Protein AF-A0A3P9P3S3-F1 (afdb_monomer_lite)

Secondary structure (DSSP, 8-state):
-----------------PPP--EEEEEEEETTEEEEEEEE------GGGTTSGGGSSSS------------TTSHHHHHHHHHHTTS--S----S---STTSSSTTTGGGS-----------------------------------------S-PPPPTT-HHHHHHHHHHH---HHHHTPPPSS-PPPPPP----HHHHHHHHHHHHHHHHHHTPPPPP-PPPPP---EEEE-GGGTTT-SS-EEEE---TTS-TTT--EEEE-TTSEEEEPPHHHHHHHHHHHS--TT--SSPPGGGSHHHHHHHHHTT-HHHHHHHHHHHS-TTSHHHHHHHHHHHHHHHHHT-GGGTTTSTTHHHHHHHHHHTT--HHHHHHHHHTT-HHHHHHHHHHHHHH-TTSHHHHHHHHHT--THHHHHHHHHHT-TTHHHHHHHHHHHHHHHHHHHH-

Radius of gyration: 34.31 Å; chains: 1; bounding box: 77×96×110 Å

Structure (mmCIF, N/CA/C/O backbone):
data_AF-A0A3P9P3S3-F1
#
_entry.id   AF-A0A3P9P3S3-F1
#
loop_
_atom_site.group_PDB
_atom_site.id
_atom_site.type_symbol
_atom_site.label_atom_id
_atom_site.label_alt_id
_atom_site.label_comp_id
_atom_site.label_asym_id
_atom_site.label_entity_id
_atom_site.label_seq_id
_atom_site.pdbx_PDB_ins_code
_atom_site.Cartn_x
_atom_site.Cartn_y
_atom_site.Cartn_z
_atom_site.occupancy
_atom_site.B_iso_or_equiv
_atom_site.auth_seq_id
_atom_site.auth_comp_id
_atom_site.auth_asym_id
_atom_site.auth_atom_id
_atom_site.pdbx_PDB_model_num
ATOM 1 N N . MET A 1 1 ? -2.212 63.739 -2.199 1.00 34.59 1 MET A N 1
ATOM 2 C CA . MET A 1 1 ? -1.774 64.263 -3.512 1.00 34.59 1 MET A CA 1
ATOM 3 C C . MET A 1 1 ? -0.369 63.746 -3.789 1.00 34.59 1 MET A C 1
ATOM 5 O O . MET A 1 1 ? 0.461 63.879 -2.902 1.00 34.59 1 MET A O 1
ATOM 9 N N . SER A 1 2 ? -0.151 63.217 -5.006 1.00 26.69 2 SER A N 1
ATOM 10 C CA . SER A 1 2 ? 1.118 62.726 -5.598 1.00 26.69 2 SER A CA 1
ATOM 11 C C . SER A 1 2 ? 1.671 61.374 -5.088 1.00 26.69 2 SER A C 1
ATOM 13 O O . SER A 1 2 ? 1.602 61.122 -3.890 1.00 26.69 2 SER A O 1
ATOM 15 N N . PRO A 1 3 ? 2.305 60.534 -5.937 1.00 32.19 3 PRO A N 1
ATOM 16 C CA . PRO A 1 3 ? 1.858 60.085 -7.260 1.00 32.19 3 PRO A CA 1
ATOM 17 C C . PRO A 1 3 ? 1.998 58.552 -7.446 1.00 32.19 3 PRO A C 1
ATOM 19 O O . PRO A 1 3 ? 2.756 57.865 -6.764 1.00 32.19 3 PRO A O 1
ATOM 22 N N . ALA A 1 4 ? 1.266 58.023 -8.426 1.00 31.78 4 ALA A N 1
ATOM 23 C CA . ALA A 1 4 ? 1.342 56.639 -8.881 1.00 31.78 4 ALA A CA 1
ATOM 24 C C . ALA A 1 4 ? 2.719 56.300 -9.482 1.00 31.78 4 ALA A C 1
ATOM 26 O O . ALA A 1 4 ? 3.240 57.050 -10.306 1.00 31.78 4 ALA A O 1
ATOM 27 N N . SER A 1 5 ? 3.262 55.135 -9.120 1.00 26.84 5 SER A N 1
ATOM 28 C CA . SER A 1 5 ? 4.417 54.519 -9.782 1.00 26.84 5 SER A CA 1
ATOM 29 C C . SER A 1 5 ? 4.001 53.171 -10.365 1.00 26.84 5 SER A C 1
ATOM 31 O O . SER A 1 5 ? 3.644 52.243 -9.643 1.00 26.84 5 SER A O 1
ATOM 33 N N . TYR A 1 6 ? 4.014 53.109 -11.693 1.00 26.44 6 TYR A N 1
ATOM 34 C CA . TYR A 1 6 ? 3.819 51.914 -12.504 1.00 26.44 6 TYR A CA 1
ATOM 35 C C . TYR A 1 6 ? 5.017 50.968 -12.345 1.00 26.44 6 TYR A C 1
ATOM 37 O O . TYR A 1 6 ? 6.153 51.372 -12.588 1.00 26.44 6 TYR A O 1
ATOM 45 N N . ALA A 1 7 ? 4.764 49.702 -12.011 1.00 25.28 7 ALA A N 1
ATOM 46 C CA . ALA A 1 7 ? 5.743 48.624 -12.125 1.00 25.28 7 ALA A CA 1
ATOM 47 C C . ALA A 1 7 ? 5.286 47.644 -13.214 1.00 25.28 7 ALA A C 1
ATOM 49 O O . ALA A 1 7 ? 4.231 47.019 -13.119 1.00 25.28 7 ALA A O 1
ATOM 50 N N . TYR A 1 8 ? 6.088 47.553 -14.271 1.00 24.36 8 TYR A N 1
ATOM 51 C CA . TYR A 1 8 ? 5.918 46.642 -15.394 1.00 24.36 8 TYR A CA 1
ATOM 52 C C . TYR A 1 8 ? 6.203 45.198 -14.953 1.00 24.36 8 TYR A C 1
ATOM 54 O O . TYR A 1 8 ? 7.305 44.891 -14.502 1.00 24.36 8 TYR A O 1
ATOM 62 N N . ALA A 1 9 ? 5.231 44.299 -15.119 1.00 24.36 9 ALA A N 1
ATOM 63 C CA . ALA A 1 9 ? 5.432 42.861 -14.972 1.00 24.36 9 ALA A CA 1
ATOM 64 C C . ALA A 1 9 ? 5.903 42.264 -16.310 1.00 24.36 9 ALA A C 1
ATOM 66 O O . ALA A 1 9 ? 5.153 42.221 -17.285 1.00 24.36 9 ALA A O 1
ATOM 67 N N . LEU A 1 10 ? 7.155 41.805 -16.359 1.00 22.80 10 LEU A N 1
ATOM 68 C CA . LEU A 1 10 ? 7.684 40.978 -17.445 1.00 22.80 10 LEU A CA 1
ATOM 69 C C . LEU A 1 10 ? 7.146 39.541 -17.303 1.00 22.80 10 LEU A C 1
ATOM 71 O O . LEU A 1 10 ? 7.326 38.940 -16.242 1.00 22.80 10 LEU A O 1
ATOM 75 N N . PRO A 1 11 ? 6.542 38.935 -18.342 1.00 25.03 11 PRO A N 1
ATOM 76 C CA . PRO A 1 11 ? 6.239 37.514 -18.325 1.00 25.03 11 PRO A CA 1
ATOM 77 C C . PRO A 1 11 ? 7.513 36.714 -18.624 1.00 25.03 11 PRO A C 1
ATOM 79 O O . PRO A 1 11 ? 8.052 36.761 -19.731 1.00 25.03 11 PRO A O 1
ATOM 82 N N . TYR A 1 12 ? 7.981 35.945 -17.640 1.00 23.08 12 TYR A N 1
ATOM 83 C CA . TYR A 1 12 ? 8.980 34.898 -17.849 1.00 23.08 12 TYR A CA 1
ATOM 84 C C . TYR A 1 12 ? 8.394 33.809 -18.760 1.00 23.08 12 TYR A C 1
ATOM 86 O O . TYR A 1 12 ? 7.586 32.982 -18.341 1.00 23.08 12 TYR A O 1
ATOM 94 N N . TYR A 1 13 ? 8.805 33.812 -20.027 1.00 22.92 13 TYR A N 1
ATOM 95 C CA . TYR A 1 13 ? 8.542 32.738 -20.981 1.00 22.92 13 TYR A CA 1
ATOM 96 C C . TYR A 1 13 ? 9.537 31.597 -20.721 1.00 22.92 13 TYR A C 1
ATOM 98 O O . TYR A 1 13 ? 10.723 31.721 -21.021 1.00 22.92 13 TYR A O 1
ATOM 106 N N . ILE A 1 14 ? 9.068 30.480 -20.164 1.00 23.53 14 ILE A N 1
ATOM 107 C CA . ILE A 1 14 ? 9.835 29.228 -20.096 1.00 23.53 14 ILE A CA 1
ATOM 108 C C . ILE A 1 14 ? 9.628 28.498 -21.436 1.00 23.53 14 ILE A C 1
ATOM 110 O O . ILE A 1 14 ? 8.503 28.085 -21.726 1.00 23.53 14 ILE A O 1
ATOM 114 N N . PRO A 1 15 ? 10.652 28.330 -22.295 1.00 23.30 15 PRO A N 1
ATOM 115 C CA . PRO A 1 15 ? 10.483 27.612 -23.550 1.00 23.30 15 PRO A CA 1
ATOM 116 C C . PRO A 1 15 ? 10.374 26.103 -23.290 1.00 23.30 15 PRO A C 1
ATOM 118 O O . PRO A 1 15 ? 11.338 25.446 -22.904 1.00 23.30 15 PRO A O 1
ATOM 121 N N . VAL A 1 16 ? 9.191 25.543 -23.550 1.00 24.72 16 VAL A N 1
ATOM 122 C CA . VAL A 1 16 ? 8.969 24.094 -23.629 1.00 24.72 16 VAL A CA 1
ATOM 123 C C . VAL A 1 16 ? 9.674 23.563 -24.880 1.00 24.72 16 VAL A C 1
ATOM 125 O O . VAL A 1 16 ? 9.212 23.763 -26.004 1.00 24.72 16 VAL A O 1
ATOM 128 N N . VAL A 1 17 ? 10.804 22.884 -24.692 1.00 24.94 17 VAL A N 1
ATOM 129 C CA . VAL A 1 17 ? 11.484 22.121 -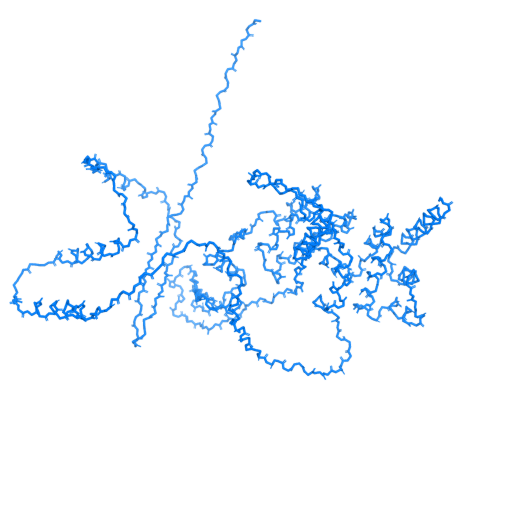25.746 1.00 24.94 17 VAL A CA 1
ATOM 130 C C . VAL A 1 17 ? 10.676 20.845 -25.995 1.00 24.94 17 VAL A C 1
ATOM 132 O O . VAL A 1 17 ? 10.644 19.951 -25.153 1.00 24.94 17 VAL A O 1
ATOM 135 N N . LYS A 1 18 ? 9.991 20.753 -27.140 1.00 25.78 18 LYS A N 1
ATOM 136 C CA . LYS A 1 18 ? 9.385 19.494 -27.602 1.00 25.78 18 LYS A CA 1
ATOM 137 C C . LYS A 1 18 ? 10.468 18.638 -28.278 1.00 25.78 18 LYS A C 1
ATOM 139 O O . LYS A 1 18 ? 11.159 19.169 -29.148 1.00 25.78 18 LYS A O 1
ATOM 144 N N . PRO A 1 19 ? 10.629 17.347 -27.936 1.00 28.08 19 PRO A N 1
ATOM 145 C CA . PRO A 1 19 ? 11.509 16.464 -28.689 1.00 28.08 19 PRO A CA 1
ATOM 146 C C . PRO A 1 19 ? 10.877 16.135 -30.049 1.00 28.08 19 PRO A C 1
ATOM 148 O O . PRO A 1 19 ? 9.710 15.744 -30.121 1.00 28.08 19 PRO A O 1
ATOM 151 N N . ASN A 1 20 ? 11.650 16.293 -31.124 1.00 31.52 20 ASN A N 1
ATOM 152 C CA . ASN A 1 20 ? 11.311 15.729 -32.428 1.00 31.52 20 ASN A CA 1
ATOM 153 C C . ASN A 1 20 ? 11.551 14.215 -32.377 1.00 31.52 20 ASN A C 1
ATOM 155 O O . ASN A 1 20 ? 12.592 13.769 -31.904 1.00 31.52 20 ASN A O 1
ATOM 159 N N . VAL A 1 21 ? 10.584 13.436 -32.854 1.00 28.44 21 VAL A N 1
ATOM 160 C CA . VAL A 1 21 ? 10.670 11.976 -32.958 1.00 28.44 21 VAL A CA 1
ATOM 161 C C . VAL A 1 21 ? 10.729 11.632 -34.440 1.00 28.44 21 VAL A C 1
ATOM 163 O O . VAL A 1 21 ? 9.763 11.892 -35.154 1.00 28.44 21 VAL A O 1
ATOM 166 N N . SER A 1 22 ? 11.828 11.029 -34.886 1.00 29.48 22 SER A N 1
ATOM 167 C CA . SER A 1 22 ? 11.882 10.335 -36.175 1.00 29.48 22 SER A CA 1
ATOM 168 C C . SER A 1 22 ? 11.730 8.834 -35.931 1.00 29.48 22 SER A C 1
ATOM 170 O O . SER A 1 22 ? 12.339 8.281 -35.017 1.00 29.48 22 SER A O 1
ATOM 172 N N . GLN A 1 23 ? 10.872 8.186 -36.716 1.00 27.56 23 GLN A N 1
ATOM 173 C CA . GLN A 1 23 ? 10.687 6.735 -36.719 1.00 27.56 23 GLN A CA 1
ATOM 174 C C . GLN A 1 23 ? 11.309 6.180 -37.996 1.00 27.56 23 GLN A C 1
ATOM 176 O O . GLN A 1 23 ? 10.991 6.662 -39.082 1.00 27.56 23 GLN A O 1
ATOM 181 N N . TYR A 1 24 ? 12.155 5.161 -37.864 1.00 29.66 24 TYR A N 1
ATOM 182 C CA . TYR A 1 24 ? 12.665 4.403 -39.002 1.00 29.66 24 TYR A CA 1
ATOM 183 C C . TYR A 1 24 ? 12.229 2.943 -38.873 1.00 29.66 24 TYR A C 1
ATOM 185 O O . TYR A 1 24 ? 12.281 2.349 -37.792 1.00 29.66 24 TYR A O 1
ATOM 193 N N . ILE A 1 25 ? 11.765 2.384 -39.988 1.00 25.98 25 ILE A N 1
ATOM 194 C CA . ILE A 1 25 ? 11.414 0.971 -40.126 1.00 25.98 25 ILE A CA 1
ATOM 195 C C . ILE A 1 25 ? 12.547 0.324 -40.915 1.00 25.98 25 ILE A C 1
ATOM 197 O O . ILE A 1 25 ? 12.770 0.690 -42.069 1.00 25.98 25 ILE A O 1
ATOM 201 N N . SER A 1 26 ? 13.240 -0.632 -40.301 1.00 26.89 26 SER A N 1
ATOM 202 C CA . SER A 1 26 ? 14.223 -1.466 -40.994 1.00 26.89 26 SER A CA 1
ATOM 203 C C . SER A 1 26 ? 13.663 -2.876 -41.132 1.00 26.89 26 SER A C 1
ATOM 205 O O . SER A 1 26 ? 13.268 -3.502 -40.146 1.00 26.89 26 SER A O 1
ATOM 207 N N . LEU A 1 27 ? 13.618 -3.362 -42.371 1.00 25.31 27 LEU A N 1
ATOM 208 C CA . LEU A 1 27 ? 13.213 -4.722 -42.712 1.00 25.31 27 LEU A CA 1
ATOM 209 C C . LEU A 1 27 ? 14.465 -5.581 -42.864 1.00 25.31 27 LEU A C 1
ATOM 211 O O . LEU A 1 27 ? 15.342 -5.257 -43.663 1.00 25.31 27 LEU A O 1
ATOM 215 N N . TYR A 1 28 ? 14.532 -6.679 -42.115 1.00 26.33 28 TYR A N 1
ATOM 216 C CA . TYR A 1 28 ? 15.552 -7.706 -42.297 1.00 26.33 28 TYR A CA 1
ATOM 217 C C . TYR A 1 28 ? 14.888 -8.967 -42.846 1.00 26.33 28 TYR A C 1
ATOM 219 O O . TYR A 1 28 ? 13.878 -9.425 -42.312 1.00 26.33 28 TYR A O 1
ATOM 227 N N . CYS A 1 29 ? 15.452 -9.519 -43.919 1.00 23.73 29 CYS A N 1
ATOM 228 C CA . CYS A 1 29 ? 14.966 -10.740 -44.548 1.00 23.73 29 CYS A CA 1
ATOM 229 C C . CYS A 1 29 ? 16.094 -11.773 -44.561 1.00 23.73 29 CYS A C 1
ATOM 231 O O . CYS A 1 29 ? 17.147 -11.547 -45.162 1.00 23.73 29 CYS A O 1
ATOM 233 N N . ARG A 1 30 ? 15.885 -12.910 -43.894 1.00 27.45 30 ARG A N 1
ATOM 234 C CA . ARG A 1 30 ? 16.693 -14.114 -44.105 1.00 27.45 30 ARG A CA 1
ATOM 235 C C . ARG A 1 30 ? 15.784 -15.329 -43.945 1.00 27.45 30 ARG A C 1
ATOM 237 O O . ARG A 1 30 ? 15.198 -15.509 -42.889 1.00 27.45 30 ARG A O 1
ATOM 244 N N . ASN A 1 31 ? 15.695 -16.138 -45.000 1.00 28.38 31 ASN A N 1
ATOM 245 C CA . ASN A 1 31 ? 14.919 -17.381 -45.079 1.00 28.38 31 ASN A CA 1
ATOM 246 C C . ASN A 1 31 ? 13.403 -17.224 -44.838 1.00 28.38 31 ASN A C 1
ATOM 248 O O . ASN A 1 31 ? 12.866 -17.801 -43.904 1.00 28.38 31 ASN A O 1
ATOM 252 N N . ASN A 1 32 ? 12.718 -16.492 -45.724 1.00 33.50 32 ASN A N 1
ATOM 253 C CA . ASN A 1 32 ? 11.249 -16.434 -45.862 1.00 33.50 32 ASN A CA 1
ATOM 254 C C . ASN A 1 32 ? 10.406 -15.992 -44.650 1.00 33.50 32 ASN A C 1
ATOM 256 O O . ASN A 1 32 ? 9.193 -15.876 -44.799 1.00 33.50 32 ASN A O 1
ATOM 260 N N . ASP A 1 33 ? 11.023 -15.620 -43.531 1.00 26.78 33 ASP A N 1
ATOM 261 C CA . ASP A 1 33 ? 10.354 -14.923 -42.436 1.00 26.78 33 ASP A CA 1
ATOM 262 C C . ASP A 1 33 ? 10.751 -13.438 -42.431 1.00 26.78 33 ASP A C 1
ATOM 264 O O . ASP A 1 33 ? 11.932 -13.076 -42.411 1.00 26.78 33 ASP A O 1
ATOM 268 N N . PHE A 1 34 ? 9.750 -12.555 -42.471 1.00 30.45 34 PHE A N 1
ATOM 269 C CA . PHE A 1 34 ? 9.941 -11.112 -42.323 1.00 30.45 34 PHE A CA 1
ATOM 270 C C . PHE A 1 34 ? 9.867 -10.742 -40.843 1.00 30.45 34 PHE A C 1
ATOM 272 O O . PHE A 1 34 ? 8.816 -10.882 -40.218 1.00 30.45 34 PHE A O 1
ATOM 279 N N . ILE A 1 35 ? 10.959 -10.212 -40.291 1.00 31.05 35 ILE A N 1
ATOM 280 C CA . ILE A 1 35 ? 10.957 -9.615 -38.953 1.00 31.05 35 ILE A CA 1
ATOM 281 C C . ILE A 1 35 ? 11.031 -8.096 -39.116 1.00 31.05 35 ILE A C 1
ATOM 283 O O . ILE A 1 35 ? 11.976 -7.556 -39.695 1.00 31.05 35 ILE A O 1
ATOM 287 N N . VAL A 1 36 ? 10.003 -7.403 -38.623 1.00 30.34 36 VAL A N 1
ATOM 288 C CA . VAL A 1 36 ? 9.909 -5.938 -38.646 1.00 30.34 36 VAL A CA 1
ATOM 289 C C . VAL A 1 36 ? 10.466 -5.391 -37.335 1.00 30.34 36 VAL A C 1
ATOM 291 O O . VAL A 1 36 ? 9.892 -5.635 -36.275 1.00 30.34 36 VAL A O 1
ATOM 294 N N . PHE A 1 37 ? 11.551 -4.617 -37.399 1.00 28.84 37 PHE A N 1
ATOM 295 C CA . PHE A 1 37 ? 12.058 -3.865 -36.251 1.00 28.84 37 PHE A CA 1
ATOM 296 C C . PHE A 1 37 ? 11.665 -2.392 -36.370 1.00 28.84 37 PHE A C 1
ATOM 298 O O . PHE A 1 37 ? 11.903 -1.744 -37.392 1.00 28.84 37 PHE A O 1
ATOM 305 N N . LEU A 1 38 ? 11.074 -1.858 -35.301 1.00 30.27 38 LEU A N 1
ATOM 306 C CA . LEU A 1 38 ? 10.750 -0.441 -35.171 1.00 30.27 38 LEU A CA 1
ATOM 307 C C . LEU A 1 38 ? 11.832 0.211 -34.309 1.00 30.27 38 LEU A C 1
ATOM 309 O O . LEU A 1 38 ? 11.893 -0.015 -33.101 1.00 30.27 38 LEU A O 1
ATOM 313 N N . ILE A 1 39 ? 12.708 0.993 -34.940 1.00 30.31 39 ILE A N 1
ATOM 314 C CA . ILE A 1 39 ? 13.790 1.698 -34.251 1.00 30.31 39 ILE A CA 1
ATOM 315 C C . ILE A 1 39 ? 13.298 3.112 -33.952 1.00 30.31 39 ILE A C 1
ATOM 317 O O . ILE A 1 39 ? 12.957 3.880 -34.856 1.00 30.31 39 ILE A O 1
ATOM 321 N N . LYS A 1 40 ? 13.242 3.457 -32.664 1.00 33.31 40 LYS A N 1
ATOM 322 C CA . LYS A 1 40 ? 12.954 4.817 -32.209 1.00 33.31 40 LYS A CA 1
ATOM 323 C C . LYS A 1 40 ? 14.243 5.437 -31.688 1.00 33.31 40 LYS A C 1
ATOM 325 O O . LYS A 1 40 ? 14.687 5.122 -30.588 1.00 33.31 40 LYS A O 1
ATOM 330 N N . GLU A 1 41 ? 14.835 6.308 -32.491 1.00 30.09 41 GLU A N 1
ATOM 331 C CA . GLU A 1 41 ? 16.020 7.071 -32.111 1.00 30.09 41 GLU A CA 1
ATOM 332 C C . GLU A 1 41 ? 15.599 8.235 -31.196 1.00 30.09 41 GLU A C 1
ATOM 334 O O . GLU A 1 41 ? 14.677 8.989 -31.518 1.00 30.09 41 GLU A O 1
ATOM 339 N N . ILE A 1 42 ? 16.243 8.382 -30.036 1.00 29.08 42 ILE A N 1
ATOM 340 C CA . ILE A 1 42 ? 16.092 9.561 -29.172 1.00 29.08 42 ILE A CA 1
ATOM 341 C C . ILE A 1 42 ? 17.417 10.323 -29.233 1.00 29.08 42 ILE A C 1
ATOM 343 O O . ILE A 1 42 ? 18.319 10.066 -28.443 1.00 29.08 42 ILE A O 1
ATOM 347 N N . THR A 1 43 ? 17.546 11.251 -30.181 1.00 31.06 43 THR A N 1
ATOM 348 C CA . THR A 1 43 ? 18.704 12.151 -30.284 1.00 31.06 43 THR A CA 1
ATOM 349 C C . THR A 1 43 ? 18.359 13.538 -29.735 1.00 31.06 43 THR A C 1
ATOM 351 O O . THR A 1 43 ? 17.381 14.170 -30.136 1.00 31.06 43 THR A O 1
ATOM 354 N N . MET A 1 44 ? 19.170 14.047 -28.800 1.00 28.48 44 MET A N 1
ATOM 355 C CA . MET A 1 44 ? 19.180 15.472 -28.451 1.00 28.48 44 MET A CA 1
ATOM 356 C C . MET A 1 44 ? 20.149 16.191 -29.394 1.00 28.48 44 MET A C 1
ATOM 358 O O . MET A 1 44 ? 21.353 15.965 -29.325 1.00 28.48 44 MET A O 1
ATOM 362 N N . VAL A 1 45 ? 19.638 17.054 -30.277 1.00 29.48 45 VAL A N 1
ATOM 363 C CA . VAL A 1 45 ? 20.462 17.802 -31.246 1.00 29.48 45 VAL A CA 1
ATOM 364 C C . VAL A 1 45 ? 20.673 19.257 -30.777 1.00 29.48 45 VAL A C 1
ATOM 366 O O . VAL A 1 45 ? 19.697 19.907 -30.388 1.00 29.48 45 VAL A O 1
ATOM 369 N N . PRO A 1 46 ? 21.903 19.815 -30.829 1.00 27.84 46 PRO A N 1
ATOM 370 C CA . PRO A 1 46 ? 22.173 21.213 -30.487 1.00 27.84 46 PRO A CA 1
ATOM 371 C C . PRO A 1 46 ? 21.577 22.229 -31.481 1.00 27.84 46 PRO A C 1
ATOM 373 O O . PRO A 1 46 ? 21.404 21.976 -32.671 1.00 27.84 46 PRO A O 1
ATOM 376 N N . LYS A 1 47 ? 21.321 23.437 -30.968 1.00 30.06 47 LYS A N 1
ATOM 377 C CA . LYS A 1 47 ? 20.469 24.530 -31.489 1.00 30.06 47 LYS A CA 1
ATOM 378 C C . LYS A 1 47 ? 20.795 25.123 -32.880 1.00 30.06 47 LYS A C 1
ATOM 380 O O . LYS A 1 47 ? 20.116 26.063 -33.284 1.00 30.06 47 LYS A O 1
ATOM 385 N N . GLN A 1 48 ? 21.796 24.642 -33.619 1.00 29.38 48 GLN A N 1
ATOM 386 C CA . GLN A 1 48 ? 22.308 25.352 -34.806 1.00 29.38 48 GLN A CA 1
ATOM 387 C C . GLN A 1 48 ? 21.694 24.958 -36.163 1.00 29.38 48 GLN A C 1
ATOM 389 O O . GLN A 1 48 ? 21.900 25.678 -37.135 1.00 29.38 48 GLN A O 1
ATOM 394 N N . LEU A 1 49 ? 20.849 23.923 -36.254 1.00 31.91 49 LEU A N 1
ATOM 395 C CA . LEU A 1 49 ? 20.204 23.548 -37.531 1.00 31.91 49 LEU A CA 1
ATOM 396 C C . LEU A 1 49 ? 18.805 24.157 -37.775 1.00 31.91 49 LEU A C 1
ATOM 398 O O . LEU A 1 49 ? 18.190 23.907 -38.810 1.00 31.91 49 LEU A O 1
ATOM 402 N N . TYR A 1 50 ? 18.284 24.978 -36.856 1.00 29.66 50 TYR A N 1
ATOM 403 C CA . TYR A 1 50 ? 16.891 25.455 -36.912 1.00 29.66 50 TYR A CA 1
ATOM 404 C C . TYR A 1 50 ? 16.639 26.568 -37.953 1.00 29.66 50 TYR A C 1
ATOM 406 O O . TYR A 1 50 ? 15.502 26.789 -38.369 1.00 29.66 50 TYR A O 1
ATOM 414 N N . ASN A 1 51 ? 17.686 27.251 -38.430 1.00 29.20 51 ASN A N 1
ATOM 415 C CA . ASN A 1 51 ? 17.533 28.423 -39.303 1.00 29.20 51 ASN A CA 1
ATOM 416 C C . ASN A 1 51 ? 17.548 28.117 -40.812 1.00 29.20 51 ASN A C 1
ATOM 418 O O . ASN A 1 51 ? 17.175 28.985 -41.595 1.00 29.20 51 ASN A O 1
ATOM 422 N N . SER A 1 52 ? 17.883 26.894 -41.238 1.00 26.69 52 SER A N 1
ATOM 423 C CA . SER A 1 52 ? 17.914 26.538 -42.672 1.00 26.69 52 SER A CA 1
ATOM 424 C C . SER A 1 52 ? 16.533 26.140 -43.231 1.00 26.69 52 SER A C 1
ATOM 426 O O . SER A 1 52 ? 16.217 26.377 -44.396 1.00 26.69 52 SER A O 1
ATOM 428 N N . ILE A 1 53 ? 15.636 25.616 -42.389 1.00 31.17 53 ILE A N 1
ATOM 429 C CA . ILE A 1 53 ? 14.337 25.072 -42.836 1.00 31.17 53 ILE A CA 1
ATOM 430 C C . ILE A 1 53 ? 13.252 26.166 -42.952 1.00 31.17 53 ILE A C 1
ATOM 432 O O . ILE A 1 53 ? 12.252 26.000 -43.656 1.00 31.17 53 ILE A O 1
ATOM 436 N N . ARG A 1 54 ? 13.454 27.341 -42.337 1.00 27.38 54 ARG A N 1
ATOM 437 C CA . ARG A 1 54 ? 12.433 28.404 -42.265 1.00 27.38 54 ARG A CA 1
ATOM 438 C C . ARG A 1 54 ? 12.276 29.233 -43.550 1.00 27.38 54 ARG A C 1
ATOM 440 O O . ARG A 1 54 ? 11.262 29.911 -43.697 1.00 27.38 54 ARG A O 1
ATOM 447 N N . CYS A 1 55 ? 13.203 29.135 -44.507 1.00 26.77 55 CYS A N 1
ATOM 448 C CA . CYS A 1 55 ? 13.164 29.919 -45.751 1.00 26.77 55 CYS A CA 1
ATOM 449 C C . CYS A 1 55 ? 12.427 29.257 -46.932 1.00 26.77 55 CYS A C 1
ATOM 451 O O . CYS A 1 55 ? 12.276 29.897 -47.966 1.00 26.77 55 CYS A O 1
ATOM 453 N N . ARG A 1 56 ? 11.913 28.021 -46.811 1.00 27.78 56 ARG A N 1
ATOM 454 C CA . ARG A 1 56 ? 11.216 27.337 -47.930 1.00 27.78 56 ARG A CA 1
ATOM 455 C C . ARG A 1 56 ? 9.697 27.181 -47.795 1.00 27.78 56 ARG A C 1
ATOM 457 O O . ARG A 1 56 ? 9.067 26.697 -48.724 1.00 27.78 56 ARG A O 1
ATOM 464 N N . HIS A 1 57 ? 9.084 27.627 -46.698 1.00 26.91 57 HIS A N 1
ATOM 465 C CA . HIS A 1 57 ? 7.644 27.423 -46.447 1.00 26.91 57 HIS A CA 1
ATOM 466 C C . HIS A 1 57 ? 6.749 28.657 -46.674 1.00 26.91 57 HIS A C 1
ATOM 468 O O . HIS A 1 57 ? 5.579 28.643 -46.297 1.00 26.91 57 HIS A O 1
ATOM 474 N N . ARG A 1 58 ? 7.261 29.732 -47.291 1.00 26.80 58 ARG A N 1
ATOM 475 C CA . ARG A 1 58 ? 6.525 31.005 -47.444 1.00 26.80 58 ARG A CA 1
ATOM 476 C C . ARG A 1 58 ? 6.036 31.327 -48.862 1.00 26.80 58 ARG A C 1
ATOM 478 O O . ARG A 1 58 ? 5.760 32.487 -49.135 1.00 26.80 58 ARG A O 1
ATOM 485 N N . LEU A 1 59 ? 5.910 30.332 -49.745 1.00 27.36 59 LEU A N 1
ATOM 486 C CA . LEU A 1 59 ? 5.522 30.558 -51.150 1.00 27.36 59 LEU A CA 1
ATOM 487 C C . LEU A 1 59 ? 4.365 29.695 -51.681 1.00 27.36 59 LEU A C 1
ATOM 489 O O . LEU A 1 59 ? 4.100 29.713 -52.874 1.00 27.36 59 LEU A O 1
ATOM 493 N N . ILE A 1 60 ? 3.620 28.989 -50.825 1.00 29.22 60 ILE A N 1
ATOM 494 C CA . ILE A 1 60 ? 2.420 28.255 -51.263 1.00 29.22 60 ILE A CA 1
ATOM 495 C C . ILE A 1 60 ? 1.280 28.509 -50.276 1.00 29.22 60 ILE A C 1
ATOM 497 O O . ILE A 1 60 ? 1.007 27.698 -49.400 1.00 29.22 60 ILE A O 1
ATOM 501 N N . LYS A 1 61 ? 0.644 29.678 -50.381 1.00 28.83 61 LYS A N 1
ATOM 502 C CA . LYS A 1 61 ? -0.704 29.941 -49.850 1.00 28.83 61 LYS A CA 1
ATOM 503 C C . LYS A 1 61 ? -1.348 31.067 -50.663 1.00 28.83 61 LYS A C 1
ATOM 505 O O . LYS A 1 61 ? -1.327 32.224 -50.264 1.00 28.83 61 LYS A O 1
ATOM 510 N N . ALA A 1 62 ? -1.904 30.705 -51.812 1.00 27.20 62 ALA A N 1
ATOM 511 C CA . ALA A 1 62 ? -2.951 31.459 -52.494 1.00 27.20 62 ALA A CA 1
ATOM 512 C C . ALA A 1 62 ? -3.758 30.460 -53.334 1.00 27.20 62 ALA A C 1
ATOM 514 O O . ALA A 1 62 ? -3.207 29.827 -54.228 1.00 27.20 62 ALA A O 1
ATOM 515 N N . GLY A 1 63 ? -5.033 30.267 -52.997 1.00 24.36 63 GLY A N 1
ATOM 516 C CA . GLY A 1 63 ? -5.927 29.357 -53.713 1.00 24.36 63 GLY A CA 1
ATOM 517 C C . GLY A 1 63 ? -7.081 28.877 -52.839 1.00 24.36 63 GLY A C 1
ATOM 518 O O . GLY A 1 63 ? -6.927 27.935 -52.069 1.00 24.36 63 GLY A O 1
ATOM 519 N N . HIS A 1 64 ? -8.212 29.573 -52.945 1.00 27.69 64 HIS A N 1
ATOM 520 C CA . HIS A 1 64 ? -9.521 29.216 -52.395 1.00 27.69 64 HIS A CA 1
ATOM 521 C C . HIS A 1 64 ? -9.985 27.814 -52.817 1.00 27.69 64 HIS A C 1
ATOM 523 O O . HIS A 1 64 ? -9.805 27.465 -53.978 1.00 27.69 64 HIS A O 1
ATOM 529 N N . LEU A 1 65 ? -10.673 27.094 -51.917 1.00 27.47 65 LEU A N 1
ATOM 530 C CA . LEU A 1 65 ? -11.934 26.359 -52.151 1.00 27.47 65 LEU A CA 1
ATOM 531 C C . LEU A 1 65 ? -12.477 25.823 -50.805 1.00 27.47 65 LEU A C 1
ATOM 533 O O . LEU A 1 65 ? -11.703 25.511 -49.902 1.00 27.47 65 LEU A O 1
ATOM 537 N N . GLY A 1 66 ? -13.806 25.846 -50.653 1.00 25.77 66 GLY A N 1
ATOM 538 C CA . GLY A 1 66 ? -14.563 25.659 -49.403 1.00 25.77 66 GLY A CA 1
ATOM 539 C C . GLY A 1 66 ? -14.684 24.214 -48.881 1.00 25.77 66 GLY A C 1
ATOM 540 O O . GLY A 1 66 ? -14.018 23.316 -49.394 1.00 25.77 66 GLY A O 1
ATOM 541 N N . PRO A 1 67 ? -15.506 23.991 -47.833 1.00 30.30 67 PRO A N 1
ATOM 542 C CA . PRO A 1 67 ? -15.456 22.790 -47.004 1.00 30.30 67 PRO A CA 1
ATOM 543 C C . PRO A 1 67 ? -16.281 21.646 -47.604 1.00 30.30 67 PRO A C 1
ATOM 545 O O . PRO A 1 67 ? -17.401 21.863 -48.064 1.00 30.30 67 PRO A O 1
ATOM 548 N N . VAL A 1 68 ? -15.749 20.423 -47.554 1.00 27.78 68 VAL A N 1
ATOM 549 C CA . VAL A 1 68 ? -16.513 19.195 -47.811 1.00 27.78 68 VAL A CA 1
ATOM 550 C C . VAL A 1 68 ? -16.145 18.162 -46.749 1.00 27.78 68 VAL A C 1
ATOM 552 O O . VAL A 1 68 ? -14.996 17.731 -46.659 1.00 27.78 68 VAL A O 1
ATOM 555 N N . ASP A 1 69 ? -17.141 17.792 -45.950 1.00 29.66 69 ASP A N 1
ATOM 556 C CA . ASP A 1 69 ? -17.123 16.669 -45.017 1.00 29.66 69 ASP A CA 1
ATOM 557 C C . ASP A 1 69 ? -17.192 15.336 -45.786 1.00 29.66 69 ASP A C 1
ATOM 559 O O . ASP A 1 69 ? -18.136 15.107 -46.543 1.00 29.66 69 ASP A O 1
ATOM 563 N N . ALA A 1 70 ? -16.218 14.438 -45.584 1.00 26.66 70 ALA A N 1
ATOM 564 C CA . ALA A 1 70 ? -16.296 13.021 -45.969 1.00 26.66 70 ALA A CA 1
ATOM 565 C C . ALA A 1 70 ? -15.281 12.158 -45.171 1.00 26.66 70 ALA A C 1
ATOM 567 O O . ALA A 1 70 ? -14.225 12.664 -44.785 1.00 26.66 70 ALA A O 1
ATOM 568 N N . PRO A 1 71 ? -15.585 10.872 -44.891 1.00 26.70 71 PRO A N 1
ATOM 569 C CA . PRO A 1 71 ? -14.948 10.095 -43.824 1.00 26.70 71 PRO A CA 1
ATOM 570 C C . PRO A 1 71 ? -13.581 9.479 -44.179 1.00 26.70 71 PRO A C 1
ATOM 572 O O . PRO A 1 71 ? -13.233 9.235 -45.335 1.00 26.70 71 PRO A O 1
ATOM 575 N N . PHE A 1 72 ? -12.817 9.209 -43.116 1.00 30.67 72 PHE A N 1
ATOM 576 C CA . PHE A 1 72 ? -11.507 8.555 -43.079 1.00 30.67 72 PHE A CA 1
ATOM 577 C C . PHE A 1 72 ? -11.547 7.125 -43.648 1.00 30.67 72 PHE A C 1
ATOM 579 O O . PHE A 1 72 ? -11.692 6.175 -42.895 1.00 30.67 72 PHE A O 1
ATOM 586 N N . GLU A 1 73 ? -11.366 6.955 -44.957 1.00 29.30 73 GLU A N 1
ATOM 587 C CA . GLU A 1 73 ? -10.967 5.645 -45.516 1.00 29.30 73 GLU A CA 1
ATOM 588 C C . GLU A 1 73 ? -10.122 5.730 -46.806 1.00 29.30 73 GLU A C 1
ATOM 590 O O . GLU A 1 73 ? -9.465 4.764 -47.177 1.00 29.30 73 GLU A O 1
ATOM 595 N N . ASN A 1 74 ? -9.991 6.905 -47.438 1.00 28.95 74 ASN A N 1
ATOM 596 C CA . ASN A 1 74 ? -9.299 7.047 -48.734 1.00 28.95 74 ASN A CA 1
ATOM 597 C C . ASN A 1 74 ? -7.900 7.694 -48.698 1.00 28.95 74 ASN A C 1
ATOM 599 O O . ASN A 1 74 ? -7.287 7.911 -49.744 1.00 28.95 74 ASN A O 1
ATOM 603 N N . VAL A 1 75 ? -7.337 7.970 -47.518 1.00 31.06 75 VAL A N 1
ATOM 604 C CA . VAL A 1 75 ? -6.002 8.601 -47.409 1.00 31.06 75 VAL A CA 1
ATOM 605 C C . VAL A 1 75 ? -4.873 7.609 -47.725 1.00 31.06 75 VAL A C 1
ATOM 607 O O . VAL A 1 75 ? -3.809 8.011 -48.194 1.00 31.06 75 VAL A O 1
ATOM 610 N N . SER A 1 76 ? -5.106 6.303 -47.550 1.00 30.89 76 SER A N 1
ATOM 611 C CA . SER A 1 76 ? -4.057 5.296 -47.747 1.00 30.89 76 SER A CA 1
ATOM 612 C C . SER A 1 76 ? -3.758 4.992 -49.220 1.00 30.89 76 SER A C 1
ATOM 614 O O . SER A 1 76 ? -2.617 4.676 -49.547 1.00 30.89 76 SER A O 1
ATOM 616 N N . LEU A 1 77 ? -4.742 5.119 -50.120 1.00 29.81 77 LEU A N 1
ATOM 617 C CA . LEU A 1 77 ? -4.542 4.846 -51.549 1.00 29.81 77 LEU A CA 1
ATOM 618 C C . LEU A 1 77 ? -3.774 5.978 -52.254 1.00 29.81 77 LEU A C 1
ATOM 620 O O . LEU A 1 77 ? -2.934 5.716 -53.110 1.00 29.81 77 LEU A O 1
ATOM 624 N N . TYR A 1 78 ? -4.001 7.233 -51.851 1.00 27.20 78 TYR A N 1
ATOM 625 C CA . TYR A 1 78 ? -3.407 8.402 -52.512 1.00 27.20 78 TYR A CA 1
ATOM 626 C C . TYR A 1 78 ? -1.894 8.536 -52.262 1.00 27.20 78 TYR A C 1
ATOM 628 O O . TYR A 1 78 ? -1.153 9.002 -53.132 1.00 27.20 78 TYR A O 1
ATOM 636 N N . VAL A 1 79 ? -1.417 8.082 -51.097 1.00 32.69 79 VAL A N 1
ATOM 637 C CA . VAL A 1 79 ? 0.004 8.135 -50.711 1.00 32.69 79 VAL A CA 1
ATOM 638 C C . VAL A 1 79 ? 0.833 7.070 -51.445 1.00 32.69 79 VAL A C 1
ATOM 640 O O . VAL A 1 79 ? 1.977 7.338 -51.815 1.00 32.69 79 VAL A O 1
ATOM 643 N N . CYS A 1 80 ? 0.251 5.905 -51.751 1.00 29.16 80 CYS A N 1
ATOM 644 C CA . CYS A 1 80 ? 0.935 4.843 -52.496 1.00 29.16 80 CYS A CA 1
ATOM 645 C C . CYS A 1 80 ? 1.199 5.224 -53.964 1.00 29.16 80 CYS A C 1
ATOM 647 O O . CYS A 1 80 ? 2.295 4.980 -54.469 1.00 29.16 80 CYS A O 1
ATOM 649 N N . THR A 1 81 ? 0.267 5.912 -54.630 1.00 33.28 81 THR A N 1
ATOM 650 C CA . THR A 1 81 ? 0.462 6.406 -56.009 1.00 33.28 81 THR A CA 1
ATOM 651 C C . THR A 1 81 ? 1.504 7.525 -56.112 1.00 33.28 81 THR A C 1
ATOM 653 O O . THR A 1 81 ? 2.257 7.582 -57.084 1.00 33.28 81 THR A O 1
ATOM 656 N N . ALA A 1 82 ? 1.612 8.392 -55.100 1.00 31.28 82 ALA A N 1
ATOM 657 C CA . ALA A 1 82 ? 2.562 9.508 -55.111 1.00 31.28 82 ALA A CA 1
ATOM 658 C C . ALA A 1 82 ? 4.020 9.079 -54.842 1.00 31.28 82 ALA A C 1
ATOM 660 O O . ALA A 1 82 ? 4.953 9.736 -55.309 1.00 31.28 82 ALA A O 1
ATOM 661 N N . LEU A 1 83 ? 4.228 7.975 -54.115 1.00 33.47 83 LEU A N 1
ATOM 662 C CA . LEU A 1 83 ? 5.562 7.426 -53.841 1.00 33.47 83 LEU A CA 1
ATOM 663 C C . LEU A 1 83 ? 6.099 6.573 -54.999 1.00 33.47 83 LEU A C 1
ATOM 665 O O . LEU A 1 83 ? 7.295 6.631 -55.277 1.00 33.47 83 LEU A O 1
ATOM 669 N N . LEU A 1 84 ? 5.228 5.884 -55.744 1.00 34.31 84 LEU A N 1
ATOM 670 C CA . LEU A 1 84 ? 5.619 5.142 -56.951 1.00 34.31 84 LEU A CA 1
ATOM 671 C C . LEU A 1 84 ? 6.003 6.065 -58.122 1.00 34.31 84 LEU A C 1
ATOM 673 O O . LEU A 1 84 ? 6.909 5.739 -58.880 1.00 34.31 84 LEU A O 1
ATOM 677 N N . SER A 1 85 ? 5.414 7.264 -58.219 1.00 32.75 85 SER A N 1
ATOM 678 C CA . SER A 1 85 ? 5.782 8.261 -59.242 1.00 32.75 85 SER A CA 1
ATOM 679 C C . SER A 1 85 ? 7.103 8.998 -58.960 1.00 32.75 85 SER A C 1
ATOM 681 O O . SER A 1 85 ? 7.623 9.673 -59.848 1.00 32.75 85 SER A O 1
ATOM 683 N N . ARG A 1 86 ? 7.651 8.914 -57.739 1.00 34.06 86 ARG A N 1
ATOM 684 C CA . ARG A 1 86 ? 8.916 9.575 -57.357 1.00 34.06 86 ARG A CA 1
ATOM 685 C C . ARG A 1 86 ? 10.152 8.686 -57.504 1.00 34.06 86 ARG A C 1
ATOM 687 O O . ARG A 1 86 ? 11.260 9.202 -57.403 1.00 34.06 86 ARG A O 1
ATOM 694 N N . ALA A 1 87 ? 9.973 7.393 -57.773 1.00 34.28 87 ALA A N 1
ATOM 695 C CA . ALA A 1 87 ? 11.061 6.424 -57.900 1.00 34.28 87 ALA A CA 1
ATOM 696 C C . ALA A 1 87 ? 11.611 6.265 -59.335 1.00 34.28 87 ALA A C 1
ATOM 698 O O . ALA A 1 87 ? 12.571 5.528 -59.527 1.00 34.28 87 ALA A O 1
ATOM 699 N N . THR A 1 88 ? 11.055 6.953 -60.343 1.00 38.44 88 THR A N 1
ATOM 700 C CA . THR A 1 88 ? 11.431 6.761 -61.763 1.00 38.44 88 THR A CA 1
ATOM 701 C C . THR A 1 88 ? 11.962 8.010 -62.471 1.00 38.44 88 THR A C 1
ATOM 703 O O . THR A 1 88 ? 11.908 8.083 -63.693 1.00 38.44 88 THR A O 1
ATOM 706 N N . ASN A 1 89 ? 12.511 8.989 -61.747 1.00 34.41 89 ASN A N 1
ATOM 707 C CA . ASN A 1 89 ? 13.190 10.132 -62.370 1.00 34.41 89 ASN A CA 1
ATOM 708 C C . ASN A 1 89 ? 14.701 10.036 -62.157 1.00 34.41 89 ASN A C 1
ATOM 710 O O . ASN A 1 89 ? 15.253 10.659 -61.252 1.00 34.41 89 ASN A O 1
ATOM 714 N N . GLY A 1 90 ? 15.357 9.236 -62.999 1.00 31.53 90 GLY A N 1
ATOM 715 C CA . GLY A 1 90 ? 16.812 9.121 -63.004 1.00 31.53 90 GLY A CA 1
ATOM 716 C C . GLY A 1 90 ? 17.384 8.066 -63.951 1.00 31.53 90 GLY A C 1
ATOM 717 O O . GLY A 1 90 ? 18.127 7.225 -63.472 1.00 31.53 90 GLY A O 1
ATOM 718 N N . ALA A 1 91 ? 17.031 8.082 -65.245 1.00 28.27 91 ALA A N 1
ATOM 719 C CA . ALA A 1 91 ? 17.877 7.659 -66.383 1.00 28.27 91 ALA A CA 1
ATOM 720 C C . ALA A 1 91 ? 17.076 7.691 -67.706 1.00 28.27 91 ALA A C 1
ATOM 722 O O . ALA A 1 91 ? 15.889 7.381 -67.729 1.00 28.27 91 ALA A O 1
ATOM 723 N N . HIS A 1 92 ? 17.738 8.102 -68.789 1.00 28.91 92 HIS A N 1
ATOM 724 C CA . HIS A 1 92 ? 17.227 8.255 -70.163 1.00 28.91 92 HIS A CA 1
ATOM 725 C C . HIS A 1 92 ? 17.080 6.893 -70.910 1.00 28.91 92 HIS A C 1
ATOM 727 O O . HIS A 1 92 ? 17.415 5.866 -70.324 1.00 28.91 92 HIS A O 1
ATOM 733 N N . PRO A 1 93 ? 16.509 6.843 -72.139 1.00 38.84 93 PRO A N 1
ATOM 734 C CA . PRO A 1 93 ? 15.532 5.841 -72.560 1.00 38.84 93 PRO A CA 1
ATOM 735 C C . PRO A 1 93 ? 16.108 4.783 -73.525 1.00 38.84 93 PRO A C 1
ATOM 737 O O . PRO A 1 93 ? 17.285 4.815 -73.854 1.00 38.84 93 PRO A O 1
ATOM 740 N N . GLU A 1 94 ? 15.213 3.921 -74.022 1.00 27.98 94 GLU A N 1
ATOM 741 C CA . GLU A 1 94 ? 15.378 2.908 -75.084 1.00 27.98 94 GLU A CA 1
ATOM 742 C C . GLU A 1 94 ? 15.652 1.478 -74.607 1.00 27.98 94 GLU A C 1
ATOM 744 O O . GLU A 1 94 ? 16.784 1.043 -74.455 1.00 27.98 94 GLU A O 1
ATOM 749 N N . THR A 1 95 ? 14.588 0.688 -74.434 1.00 26.53 95 THR A N 1
ATOM 750 C CA . THR A 1 95 ? 14.202 -0.391 -75.371 1.00 26.53 95 THR A CA 1
ATOM 751 C C . THR A 1 95 ? 13.011 -1.182 -74.812 1.00 26.53 95 THR A C 1
ATOM 753 O O . THR A 1 95 ? 12.890 -1.418 -73.614 1.00 26.53 95 THR A O 1
ATOM 756 N N . SER A 1 96 ? 12.120 -1.608 -75.710 1.00 29.11 96 SER A N 1
ATOM 757 C CA . SER A 1 96 ? 11.028 -2.578 -75.499 1.00 29.11 96 SER A CA 1
ATOM 758 C C . SER A 1 96 ? 9.867 -2.188 -74.563 1.00 29.11 96 SER A C 1
ATOM 760 O O . SER A 1 96 ? 9.675 -2.709 -73.469 1.00 29.11 96 SER A O 1
ATOM 762 N N . GLN A 1 97 ? 8.973 -1.350 -75.095 1.00 36.03 97 GLN A N 1
ATOM 763 C CA . GLN A 1 97 ? 7.539 -1.444 -74.812 1.00 36.03 97 GLN A CA 1
ATOM 764 C C . GLN A 1 97 ? 7.014 -2.794 -75.331 1.00 36.03 97 GLN A C 1
ATOM 766 O O . GLN A 1 97 ? 6.790 -2.909 -76.530 1.00 36.03 97 GLN A O 1
ATOM 771 N N . THR A 1 98 ? 6.851 -3.812 -74.477 1.00 38.06 98 THR A N 1
ATOM 772 C CA . THR A 1 98 ? 5.903 -4.950 -74.633 1.00 38.06 98 THR A CA 1
ATOM 773 C C . THR A 1 98 ? 6.113 -5.982 -73.512 1.00 38.06 98 THR A C 1
ATOM 775 O O . THR A 1 98 ? 6.801 -6.972 -73.702 1.00 38.06 98 THR A O 1
ATOM 778 N N . SER A 1 99 ? 5.522 -5.760 -72.329 1.00 36.34 99 SER A N 1
ATOM 779 C CA . SER A 1 99 ? 5.203 -6.847 -71.361 1.00 36.34 99 SER A CA 1
ATOM 780 C C . SER A 1 99 ? 4.390 -6.406 -70.130 1.00 36.34 99 SER A C 1
ATOM 782 O O . SER A 1 99 ? 3.893 -7.251 -69.400 1.00 36.34 99 SER A O 1
ATOM 784 N N . LEU A 1 100 ? 4.159 -5.107 -69.903 1.00 34.75 100 LEU A N 1
ATOM 785 C CA . LEU A 1 100 ? 3.434 -4.606 -68.716 1.00 34.75 100 LEU A CA 1
ATOM 786 C C . LEU A 1 100 ? 2.001 -4.118 -68.998 1.00 34.75 100 LEU A C 1
ATOM 788 O O . LEU A 1 100 ? 1.461 -3.292 -68.268 1.00 34.75 100 LEU A O 1
ATOM 792 N N . ARG A 1 101 ? 1.366 -4.642 -70.055 1.00 32.50 101 ARG A N 1
ATOM 793 C CA . ARG A 1 101 ? -0.083 -4.498 -70.303 1.00 32.50 101 ARG A CA 1
ATOM 794 C C . ARG A 1 101 ? -0.882 -5.784 -70.058 1.00 32.50 101 ARG A C 1
ATOM 796 O O . ARG A 1 101 ? -2.095 -5.739 -70.154 1.00 32.50 101 ARG A O 1
ATOM 803 N N . SER A 1 102 ? -0.243 -6.899 -69.692 1.00 34.06 102 SER A N 1
ATOM 804 C CA . SER A 1 102 ? -0.939 -8.178 -69.464 1.00 34.06 102 SER A CA 1
ATOM 805 C C . SER A 1 102 ? -1.166 -8.545 -67.993 1.00 34.06 102 SER A C 1
ATOM 807 O O . SER A 1 102 ? -1.768 -9.577 -67.737 1.00 34.06 102 SER A O 1
ATOM 809 N N . CYS A 1 103 ? -0.725 -7.733 -67.024 1.00 34.81 103 CYS A N 1
ATOM 810 C CA . CYS A 1 103 ? -0.875 -8.049 -65.589 1.00 34.81 103 CYS A CA 1
ATOM 811 C C . CYS A 1 103 ? -1.867 -7.151 -64.829 1.00 34.81 103 CYS A C 1
ATOM 813 O O . CYS A 1 103 ? -2.042 -7.329 -63.628 1.00 34.81 103 CYS A O 1
ATOM 815 N N . VAL A 1 104 ? -2.518 -6.189 -65.495 1.00 37.00 104 VAL A N 1
ATOM 816 C CA . VAL A 1 104 ? -3.471 -5.261 -64.846 1.00 37.00 104 VAL A CA 1
ATOM 817 C C . VAL A 1 104 ? -4.937 -5.617 -65.150 1.00 37.00 104 VAL A C 1
ATOM 819 O O . VAL A 1 104 ? -5.811 -5.330 -64.335 1.00 37.00 104 VAL A O 1
ATOM 822 N N . ASP A 1 105 ? -5.209 -6.360 -66.229 1.00 34.44 105 ASP A N 1
ATOM 823 C CA . ASP A 1 105 ? -6.577 -6.741 -66.629 1.00 34.44 105 ASP A CA 1
ATOM 824 C C . ASP A 1 105 ? -7.103 -8.035 -65.963 1.00 34.44 105 ASP A C 1
ATOM 826 O O . ASP A 1 105 ? -8.293 -8.345 -66.041 1.00 34.44 105 ASP A O 1
ATOM 830 N N . GLU A 1 106 ? -6.268 -8.781 -65.229 1.00 34.16 106 GLU A N 1
ATOM 831 C CA . GLU A 1 106 ? -6.682 -10.045 -64.590 1.00 34.16 106 GLU A CA 1
ATOM 832 C C . GLU A 1 106 ? -7.247 -9.870 -63.163 1.00 34.16 106 GLU A C 1
ATOM 834 O O . GLU A 1 106 ? -7.924 -10.754 -62.636 1.00 34.16 106 GLU A O 1
ATOM 839 N N . VAL A 1 107 ? -7.048 -8.703 -62.538 1.00 36.25 107 VAL A N 1
ATOM 840 C CA . VAL A 1 107 ? -7.504 -8.439 -61.157 1.00 36.25 107 VAL A CA 1
ATOM 841 C C . VAL A 1 107 ? -8.864 -7.727 -61.113 1.00 36.25 107 VAL A C 1
ATOM 843 O O . VAL A 1 107 ? -9.621 -7.901 -60.160 1.00 36.25 107 VAL A O 1
ATOM 846 N N . ILE A 1 108 ? -9.241 -7.001 -62.170 1.00 35.47 108 ILE A N 1
ATOM 847 C CA . ILE A 1 108 ? -10.513 -6.254 -62.225 1.00 35.47 108 ILE A CA 1
ATOM 848 C C . ILE A 1 108 ? -11.704 -7.161 -62.610 1.00 35.47 108 ILE A C 1
ATOM 850 O O . ILE A 1 108 ? -12.851 -6.864 -62.285 1.00 35.47 108 ILE A O 1
ATOM 854 N N . THR A 1 109 ? -11.451 -8.340 -63.184 1.00 34.53 109 THR A N 1
ATOM 855 C CA . THR A 1 109 ? -12.498 -9.217 -63.750 1.00 34.53 109 THR A CA 1
ATOM 856 C C . THR A 1 109 ? -13.048 -10.273 -62.770 1.00 34.53 109 THR A C 1
ATOM 858 O O . THR A 1 109 ? -13.900 -11.076 -63.138 1.00 34.53 109 THR A O 1
ATOM 861 N N . LYS A 1 110 ? -12.628 -10.282 -61.493 1.00 30.33 110 LYS A N 1
ATOM 862 C CA . LYS A 1 110 ? -13.128 -11.242 -60.477 1.00 30.33 110 LYS A CA 1
ATOM 863 C C . LYS A 1 110 ? -14.084 -10.662 -59.425 1.00 30.33 110 LYS A C 1
ATOM 865 O O . LYS A 1 110 ? -14.463 -11.382 -58.506 1.00 30.33 110 LYS A O 1
ATOM 870 N N . MET A 1 111 ? -14.526 -9.409 -59.563 1.00 29.72 111 MET A N 1
ATOM 871 C CA . MET A 1 111 ? -15.431 -8.755 -58.596 1.00 29.72 111 MET A CA 1
ATOM 872 C C . MET A 1 111 ? -16.854 -8.444 -59.090 1.00 29.72 111 MET A C 1
ATOM 874 O O . MET A 1 111 ? -17.580 -7.701 -58.435 1.00 29.72 111 MET A O 1
ATOM 878 N N . ALA A 1 112 ? -17.326 -9.053 -60.177 1.00 32.50 112 ALA A N 1
ATOM 879 C CA . ALA A 1 112 ? -18.717 -8.882 -60.593 1.00 32.50 112 ALA A CA 1
ATOM 880 C C . ALA A 1 112 ? -19.297 -10.169 -61.182 1.00 32.50 112 ALA A C 1
ATOM 882 O O . ALA A 1 112 ? -19.105 -10.417 -62.364 1.00 32.50 112 ALA A O 1
ATOM 883 N N . ALA A 1 113 ? -20.021 -10.960 -60.378 1.00 27.80 113 ALA A N 1
ATOM 884 C CA . ALA A 1 113 ? -21.198 -11.712 -60.831 1.00 27.80 113 ALA A CA 1
ATOM 885 C C . ALA A 1 113 ? -21.896 -12.459 -59.671 1.00 27.80 113 ALA A C 1
ATOM 887 O O . ALA A 1 113 ? -21.255 -13.190 -58.922 1.00 27.80 113 ALA A O 1
ATOM 888 N N . LEU A 1 114 ? -23.233 -12.340 -59.661 1.00 32.97 114 LEU A N 1
ATOM 889 C CA . LEU A 1 114 ? -24.262 -13.148 -58.974 1.00 32.97 114 LEU A CA 1
ATOM 890 C C . LEU A 1 114 ? -24.502 -12.828 -57.481 1.00 32.97 114 LEU A C 1
ATOM 892 O O . LEU A 1 114 ? -23.646 -13.042 -56.640 1.00 32.97 114 LEU A O 1
ATOM 896 N N . GLY A 1 115 ? -25.668 -12.357 -57.032 1.00 26.28 115 GLY A N 1
ATOM 897 C CA . GLY A 1 115 ? -26.968 -12.220 -57.693 1.00 26.28 115 GLY A CA 1
ATOM 898 C C . GLY A 1 115 ? -28.106 -12.535 -56.713 1.00 26.28 115 GLY A C 1
ATOM 899 O O . GLY A 1 115 ? -28.420 -13.693 -56.485 1.00 26.28 115 GLY A O 1
ATOM 900 N N . THR A 1 116 ? -28.682 -11.480 -56.130 1.00 30.19 116 THR A N 1
ATOM 901 C CA . THR A 1 116 ? -30.105 -11.253 -55.778 1.00 30.19 116 THR A CA 1
ATOM 902 C C . THR A 1 116 ? -31.076 -12.430 -55.558 1.00 30.19 116 THR A C 1
ATOM 904 O O . THR A 1 116 ? -31.351 -13.177 -56.488 1.00 30.19 116 THR A O 1
ATOM 907 N N . THR A 1 117 ? -31.814 -12.406 -54.436 1.00 28.12 117 THR A N 1
ATOM 908 C CA . THR A 1 117 ? -33.286 -12.609 -54.387 1.00 28.12 117 THR A CA 1
ATOM 909 C C . THR A 1 117 ? -33.911 -11.864 -53.189 1.00 28.12 117 THR A C 1
ATOM 911 O O . THR A 1 117 ? -33.214 -11.372 -52.309 1.00 28.12 117 THR A O 1
ATOM 914 N N . ARG A 1 118 ? -35.231 -11.664 -53.262 1.00 26.97 118 ARG A N 1
ATOM 915 C CA . ARG A 1 118 ? -36.040 -10.497 -52.861 1.00 26.97 118 ARG A CA 1
ATOM 916 C C . ARG A 1 118 ? -36.958 -10.749 -51.644 1.00 26.97 118 ARG A C 1
ATOM 918 O O . ARG A 1 118 ? -37.518 -11.830 -51.564 1.00 26.97 118 ARG A O 1
ATOM 925 N N . CYS A 1 119 ? -37.272 -9.649 -50.929 1.00 23.72 119 CYS A N 1
ATOM 926 C CA . CYS A 1 119 ? -38.542 -9.298 -50.228 1.00 23.72 119 CYS A CA 1
ATOM 927 C C . CYS A 1 119 ? -38.942 -10.156 -48.984 1.00 23.72 119 CYS A C 1
ATOM 929 O O . CYS A 1 119 ? -38.628 -11.331 -48.939 1.00 23.72 119 CYS A O 1
ATOM 931 N N . LEU A 1 120 ? -39.588 -9.685 -47.897 1.00 27.08 120 LEU A N 1
ATOM 932 C CA . LEU A 1 120 ? -40.634 -8.668 -47.673 1.00 27.08 120 LEU A CA 1
ATOM 933 C C . LEU A 1 120 ? -40.591 -8.040 -46.245 1.00 27.08 120 LEU A C 1
ATOM 935 O O . LEU A 1 120 ? -40.048 -8.616 -45.310 1.00 27.08 120 LEU A O 1
ATOM 939 N N . PHE A 1 121 ? -41.232 -6.866 -46.147 1.00 25.31 121 PHE A N 1
ATOM 940 C CA . PHE A 1 121 ? -41.738 -6.054 -45.016 1.00 25.31 121 PHE A CA 1
ATOM 941 C C . PHE A 1 121 ? -41.838 -6.645 -43.588 1.00 25.31 121 PHE A C 1
ATOM 943 O O . PHE A 1 121 ? -42.485 -7.665 -43.401 1.00 25.31 121 PHE A O 1
ATOM 950 N N . GLN A 1 122 ? -41.443 -5.861 -42.567 1.00 24.92 122 GLN A N 1
ATOM 951 C CA . GLN A 1 122 ? -42.367 -5.188 -41.619 1.00 24.92 122 GLN A CA 1
ATOM 952 C C . GLN A 1 122 ? -41.617 -4.303 -40.599 1.00 24.92 122 GLN A C 1
ATOM 954 O O . GLN A 1 122 ? -40.612 -4.685 -40.010 1.00 24.92 122 GLN A O 1
ATOM 959 N N . SER A 1 123 ? -42.150 -3.100 -40.404 1.00 27.53 123 SER A N 1
ATOM 960 C CA . SER A 1 123 ? -41.848 -2.110 -39.362 1.00 27.53 123 SER A CA 1
ATOM 961 C C . SER A 1 123 ? -41.971 -2.660 -37.937 1.00 27.53 123 SER A C 1
ATOM 963 O O . SER A 1 123 ? -42.959 -3.334 -37.696 1.00 27.53 123 SER A O 1
ATOM 965 N N . PHE A 1 124 ? -41.109 -2.255 -36.990 1.00 24.17 124 PHE A N 1
ATOM 966 C CA . PHE A 1 124 ? -41.491 -1.926 -35.599 1.00 24.17 124 PHE A CA 1
ATOM 967 C C . PHE A 1 124 ? -40.359 -1.192 -34.851 1.00 24.17 124 PHE A C 1
ATOM 969 O O . PHE A 1 124 ? -39.204 -1.608 -34.848 1.00 24.17 124 PHE A O 1
ATOM 976 N N . TYR A 1 125 ? -40.728 -0.101 -34.176 1.00 27.25 125 TYR A N 1
ATOM 977 C CA . TYR A 1 125 ? -39.983 0.519 -33.079 1.00 27.25 125 TYR A CA 1
ATOM 978 C C . TYR A 1 125 ? -39.830 -0.467 -31.908 1.00 27.25 125 TYR A C 1
ATOM 980 O O . TYR A 1 125 ? -40.829 -1.068 -31.520 1.00 27.25 125 TYR A O 1
ATOM 988 N N . ARG A 1 126 ? -38.655 -0.525 -31.259 1.00 25.62 126 ARG A N 1
ATOM 989 C CA . ARG A 1 126 ? -38.491 -0.388 -29.791 1.00 25.62 126 ARG A CA 1
ATOM 990 C C . ARG A 1 126 ? -37.071 -0.705 -29.313 1.00 25.62 126 ARG A C 1
ATOM 992 O O . ARG A 1 126 ? -36.490 -1.736 -29.617 1.00 25.62 126 ARG A O 1
ATOM 999 N N . VAL A 1 127 ? -36.602 0.200 -28.461 1.00 31.77 127 VAL A N 1
ATOM 1000 C CA . VAL A 1 127 ? -35.591 0.024 -27.415 1.00 31.77 127 VAL A CA 1
ATOM 1001 C C . VAL A 1 127 ? -35.837 -1.262 -26.615 1.00 31.77 127 VAL A C 1
ATOM 1003 O O . VAL A 1 127 ? -36.969 -1.471 -26.173 1.00 31.77 127 VAL A O 1
ATOM 1006 N N . LYS A 1 128 ? -34.780 -2.052 -26.366 1.00 25.81 128 LYS A N 1
ATOM 1007 C CA . LYS A 1 128 ? -34.473 -2.697 -25.071 1.00 25.81 128 LYS A CA 1
ATOM 1008 C C . LYS A 1 128 ? -33.136 -3.453 -25.086 1.00 25.81 128 LYS A C 1
ATOM 1010 O O . LYS A 1 128 ? -32.801 -4.122 -26.055 1.00 25.81 128 LYS A O 1
ATOM 1015 N N . ASP A 1 129 ? -32.431 -3.295 -23.968 1.00 26.59 129 ASP A N 1
ATOM 1016 C CA . ASP A 1 129 ? -31.538 -4.227 -23.269 1.00 26.59 129 ASP A CA 1
ATOM 1017 C C . ASP A 1 129 ? -31.031 -5.486 -23.982 1.00 26.59 129 ASP A C 1
ATOM 1019 O O . ASP A 1 129 ? -31.798 -6.388 -24.311 1.00 26.59 129 ASP A O 1
ATOM 1023 N N . LEU A 1 130 ? -29.702 -5.646 -23.977 1.00 26.72 130 LEU A N 1
ATOM 1024 C CA . LEU A 1 130 ? -29.063 -6.961 -23.947 1.00 26.72 130 LEU A CA 1
ATOM 1025 C C . LEU A 1 130 ? -27.952 -7.004 -22.897 1.00 26.72 130 LEU A C 1
ATOM 1027 O O . LEU A 1 130 ? -26.759 -6.895 -23.173 1.00 26.72 130 LEU A O 1
ATOM 1031 N N . HIS A 1 131 ? -28.379 -7.258 -21.666 1.00 27.16 131 HIS A N 1
ATOM 1032 C CA . HIS A 1 131 ? -27.576 -7.953 -20.679 1.00 27.16 131 HIS A CA 1
ATOM 1033 C C . HIS A 1 131 ? -27.805 -9.460 -20.885 1.00 27.16 131 HIS A C 1
ATOM 1035 O O . HIS A 1 131 ? -28.857 -9.968 -20.514 1.00 27.16 131 HIS A O 1
ATOM 1041 N N . ARG A 1 132 ? -26.858 -10.175 -21.514 1.00 27.59 132 ARG A N 1
ATOM 1042 C CA . ARG A 1 132 ? -26.473 -11.567 -21.177 1.00 27.59 132 ARG A CA 1
ATOM 1043 C C . ARG A 1 132 ? -25.477 -12.164 -22.185 1.00 27.59 132 ARG A C 1
ATOM 1045 O O . ARG A 1 132 ? -25.802 -12.429 -23.331 1.00 27.59 132 ARG A O 1
ATOM 1052 N N . ILE A 1 133 ? -24.320 -12.525 -21.630 1.00 27.14 133 ILE A N 1
ATOM 1053 C CA . ILE A 1 133 ? -23.589 -13.780 -21.865 1.00 27.14 133 ILE A CA 1
ATOM 1054 C C . ILE A 1 133 ? -22.928 -13.947 -23.244 1.00 27.14 133 ILE A C 1
ATOM 1056 O O . ILE A 1 133 ? -23.465 -14.554 -24.163 1.00 27.14 133 ILE A O 1
ATOM 1060 N N . ARG A 1 134 ? -21.625 -13.647 -23.273 1.00 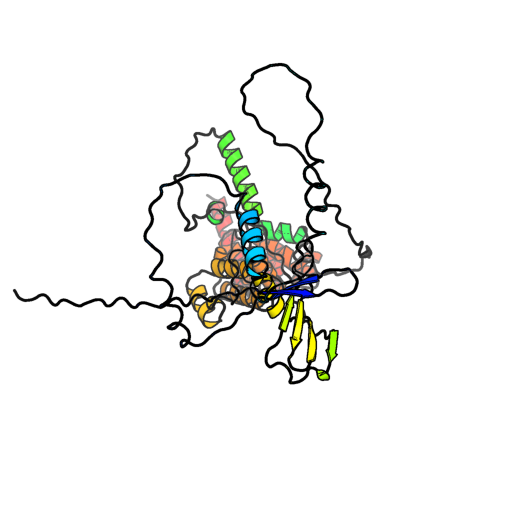26.58 134 ARG A N 1
ATOM 1061 C CA . ARG A 1 134 ? -20.639 -14.617 -23.766 1.00 26.58 134 ARG A CA 1
ATOM 1062 C C . ARG A 1 134 ? -19.624 -14.907 -22.666 1.00 26.58 134 ARG A C 1
ATOM 1064 O O . ARG A 1 134 ? -18.614 -14.229 -22.516 1.00 26.58 134 ARG A O 1
ATOM 1071 N N . LYS A 1 135 ? -19.931 -15.959 -21.899 1.00 31.67 135 LYS A N 1
ATOM 1072 C CA . LYS A 1 135 ? -18.927 -16.825 -21.281 1.00 31.67 135 LYS A CA 1
ATOM 1073 C C . LYS A 1 135 ? -18.000 -17.282 -22.406 1.00 31.67 135 LYS A C 1
ATOM 1075 O O . LYS A 1 135 ? -18.388 -18.128 -23.204 1.00 31.67 135 LYS A O 1
ATOM 1080 N N . THR A 1 136 ? -16.801 -16.722 -22.462 1.00 27.56 136 THR A N 1
ATOM 1081 C CA . THR A 1 136 ? -15.692 -17.359 -23.167 1.00 27.56 136 THR A CA 1
ATOM 1082 C C . THR A 1 136 ? -14.678 -17.698 -22.098 1.00 27.56 136 THR A C 1
ATOM 1084 O O . THR A 1 136 ? -14.137 -16.826 -21.426 1.00 27.56 136 THR A O 1
ATOM 1087 N N . LEU A 1 137 ? -14.579 -19.002 -21.872 1.00 29.78 137 LEU A N 1
ATOM 1088 C CA . LEU A 1 137 ? -13.730 -19.681 -20.915 1.00 29.78 137 LEU A CA 1
ATOM 1089 C C . LEU A 1 137 ? -12.334 -19.052 -20.856 1.00 29.78 137 LEU A C 1
ATOM 1091 O O . LEU A 1 137 ? -11.566 -19.135 -21.813 1.00 29.78 137 LEU A O 1
ATOM 1095 N N . PHE A 1 138 ? -11.992 -18.499 -19.694 1.00 27.45 138 PHE A N 1
ATOM 1096 C CA . PHE A 1 138 ? -10.606 -18.384 -19.263 1.00 27.45 138 PHE A CA 1
ATOM 1097 C C . PHE A 1 138 ? -10.092 -19.811 -19.068 1.00 27.45 138 PHE A C 1
ATOM 1099 O O . PHE A 1 138 ? -10.230 -20.420 -18.009 1.00 27.45 138 PHE A O 1
ATOM 1106 N N . ARG A 1 139 ? -9.545 -20.385 -20.139 1.00 24.64 139 ARG A N 1
ATOM 1107 C CA . ARG A 1 139 ? -8.726 -21.589 -20.074 1.00 24.64 139 ARG A CA 1
ATOM 1108 C C . ARG A 1 1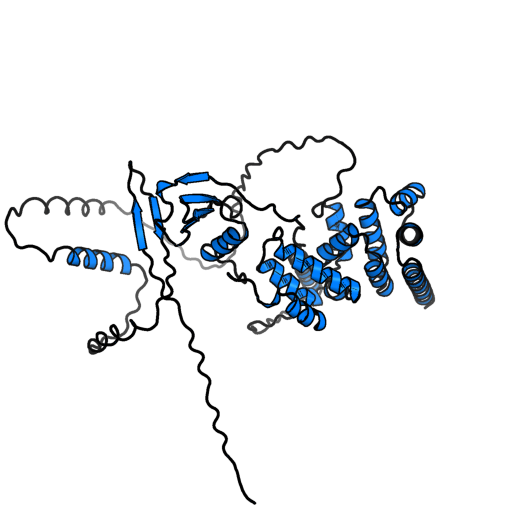39 ? -7.371 -21.157 -19.517 1.00 24.64 139 ARG A C 1
ATOM 1110 O O . ARG A 1 139 ? -6.405 -20.999 -20.254 1.00 24.64 139 ARG A O 1
ATOM 1117 N N . CYS A 1 140 ? -7.326 -20.894 -18.212 1.00 26.36 140 CYS A N 1
ATOM 1118 C CA . CYS A 1 140 ? -6.068 -20.868 -17.488 1.00 26.36 140 CYS A CA 1
ATOM 1119 C C . CYS A 1 140 ? -5.493 -22.276 -17.598 1.00 26.36 140 CYS A C 1
ATOM 1121 O O . CYS A 1 140 ? -6.003 -23.210 -16.980 1.00 26.36 140 CYS A O 1
ATOM 1123 N N . ASN A 1 141 ? -4.447 -22.434 -18.406 1.00 26.06 141 ASN A N 1
ATOM 1124 C CA . ASN A 1 141 ? -3.525 -23.543 -18.242 1.00 26.06 141 ASN A CA 1
ATOM 1125 C C . ASN A 1 141 ? -2.881 -23.363 -16.867 1.00 26.06 141 ASN A C 1
ATOM 1127 O O . ASN A 1 141 ? -1.846 -22.715 -16.724 1.00 26.06 141 ASN A O 1
ATOM 1131 N N . ALA A 1 142 ? -3.543 -23.909 -15.850 1.00 28.45 142 ALA A N 1
ATOM 1132 C CA . ALA A 1 142 ? -2.912 -24.262 -14.603 1.00 28.45 142 ALA A CA 1
ATOM 1133 C C . ALA A 1 142 ? -1.788 -25.232 -14.969 1.00 28.45 142 ALA A C 1
ATOM 1135 O O . ALA A 1 142 ? -2.017 -26.413 -15.219 1.00 28.45 142 ALA A O 1
ATOM 1136 N N . ARG A 1 143 ? -0.557 -24.720 -15.045 1.00 29.31 143 ARG A N 1
ATOM 1137 C CA . ARG A 1 143 ? 0.576 -25.554 -14.678 1.00 29.31 143 ARG A CA 1
ATOM 1138 C C . ARG A 1 143 ? 0.341 -25.881 -13.214 1.00 29.31 143 ARG A C 1
ATOM 1140 O O . ARG A 1 143 ? 0.513 -25.031 -12.347 1.00 29.31 143 ARG A O 1
ATOM 1147 N N . THR A 1 144 ? -0.156 -27.088 -12.994 1.00 27.53 144 THR A N 1
ATOM 1148 C CA . THR A 1 144 ? -0.077 -27.828 -11.748 1.00 27.53 144 THR A CA 1
ATOM 1149 C C . THR A 1 144 ? 1.374 -27.794 -11.291 1.00 27.53 144 THR A C 1
ATOM 1151 O O . THR A 1 144 ? 2.191 -28.629 -11.665 1.00 27.53 144 THR A O 1
ATOM 1154 N N . PHE A 1 145 ? 1.710 -26.782 -10.499 1.00 26.83 145 PHE A N 1
ATOM 1155 C CA . PHE A 1 145 ? 2.679 -26.996 -9.450 1.00 26.83 145 PHE A CA 1
ATOM 1156 C C . PHE A 1 145 ? 1.898 -27.762 -8.391 1.00 26.83 145 PHE A C 1
ATOM 1158 O O . PHE A 1 145 ? 1.058 -27.198 -7.691 1.00 26.83 145 PHE A O 1
ATOM 1165 N N . CYS A 1 146 ? 2.068 -29.082 -8.396 1.00 27.11 146 CYS A N 1
ATOM 1166 C CA . CYS A 1 146 ? 1.731 -29.903 -7.252 1.00 27.11 146 CYS A CA 1
ATOM 1167 C C . CYS A 1 146 ? 2.601 -29.392 -6.104 1.00 27.11 146 CYS A C 1
ATOM 1169 O O . CYS A 1 146 ? 3.747 -29.808 -5.973 1.00 27.11 146 CYS A O 1
ATOM 1171 N N . ASP A 1 147 ? 2.089 -28.443 -5.326 1.00 30.42 147 ASP A N 1
ATOM 1172 C CA . ASP A 1 147 ? 2.526 -28.350 -3.947 1.00 30.42 147 ASP A CA 1
ATOM 1173 C C . ASP A 1 147 ? 1.796 -29.496 -3.261 1.00 30.42 147 ASP A C 1
ATOM 1175 O O . ASP A 1 147 ? 0.562 -29.533 -3.203 1.00 30.42 147 ASP A O 1
ATOM 1179 N N . GLU A 1 148 ? 2.561 -30.524 -2.914 1.00 29.06 148 GLU A N 1
ATOM 1180 C CA . GLU A 1 148 ? 2.071 -31.635 -2.127 1.00 29.06 148 GLU A CA 1
ATOM 1181 C C . GLU A 1 148 ? 1.277 -31.058 -0.956 1.00 29.06 148 GLU A C 1
ATOM 1183 O O . GLU A 1 148 ? 1.780 -30.225 -0.199 1.00 29.06 148 GLU A O 1
ATOM 1188 N N . THR A 1 149 ? 0.044 -31.528 -0.768 1.00 36.34 149 THR A N 1
ATOM 1189 C CA . THR A 1 149 ? -0.616 -31.496 0.535 1.00 36.34 149 THR A CA 1
ATOM 1190 C C . THR A 1 149 ? 0.204 -32.361 1.484 1.00 36.34 149 THR A C 1
ATOM 1192 O O . THR A 1 149 ? -0.152 -33.488 1.816 1.00 36.34 149 THR A O 1
ATOM 1195 N N . SER A 1 150 ? 1.352 -31.834 1.884 1.00 31.61 150 SER A N 1
ATOM 1196 C CA . SER A 1 150 ? 2.079 -32.257 3.047 1.00 31.61 150 SER A CA 1
ATOM 1197 C C . SER A 1 150 ? 1.572 -31.355 4.160 1.00 31.61 150 SER A C 1
ATOM 1199 O O . SER A 1 150 ? 1.840 -30.155 4.211 1.00 31.61 150 SER A O 1
ATOM 1201 N N . VAL A 1 151 ? 0.770 -31.936 5.044 1.00 42.16 151 VAL A N 1
ATOM 1202 C CA . VAL A 1 151 ? 0.645 -31.436 6.408 1.00 42.16 151 VAL A CA 1
ATOM 1203 C C . VAL A 1 151 ? 2.051 -31.558 7.008 1.00 42.16 151 VAL A C 1
ATOM 1205 O O . VAL A 1 151 ? 2.422 -32.583 7.568 1.00 42.16 151 VAL A O 1
ATOM 1208 N N . LYS A 1 152 ? 2.884 -30.543 6.772 1.00 34.09 152 LYS A N 1
ATOM 1209 C CA . LYS A 1 152 ? 4.206 -30.347 7.370 1.00 34.09 152 LYS A CA 1
ATOM 1210 C C . LYS A 1 152 ? 4.142 -29.023 8.122 1.00 34.09 152 LYS A C 1
ATOM 1212 O O . LYS A 1 152 ? 3.787 -27.995 7.554 1.00 34.09 152 LYS A O 1
ATOM 1217 N N . GLY A 1 153 ? 4.378 -29.091 9.429 1.00 37.88 153 GLY A N 1
ATOM 1218 C CA . GLY A 1 153 ? 4.093 -28.021 10.381 1.00 37.88 153 GLY A CA 1
ATOM 1219 C C . GLY A 1 153 ? 4.766 -26.676 10.082 1.00 37.88 153 GLY A C 1
ATOM 1220 O O . GLY A 1 153 ? 5.860 -26.613 9.531 1.00 37.88 153 GLY A O 1
ATOM 1221 N N . GLY A 1 154 ? 4.107 -25.600 10.523 1.00 51.75 154 GLY A N 1
ATOM 1222 C CA . GLY A 1 154 ? 4.751 -24.308 10.781 1.00 51.75 154 GLY A CA 1
ATOM 1223 C C . GLY A 1 154 ? 4.958 -23.368 9.589 1.00 51.75 154 GLY A C 1
ATOM 1224 O O . GLY A 1 154 ? 5.855 -22.528 9.650 1.00 51.75 154 GLY A O 1
ATOM 1225 N N . ALA A 1 155 ? 4.175 -23.457 8.509 1.00 65.81 155 ALA A N 1
ATOM 1226 C CA . ALA A 1 155 ? 4.215 -22.421 7.475 1.00 65.81 155 ALA A CA 1
ATOM 1227 C C . ALA A 1 155 ? 3.674 -21.097 8.045 1.00 65.81 155 ALA A C 1
ATOM 1229 O O . ALA A 1 155 ? 2.536 -21.037 8.508 1.00 65.81 155 ALA A O 1
ATOM 1230 N N . LYS A 1 156 ? 4.494 -20.037 8.024 1.00 78.69 156 LYS A N 1
ATOM 1231 C CA . LYS A 1 156 ? 4.059 -18.700 8.452 1.00 78.69 156 LYS A CA 1
ATOM 1232 C C . LYS A 1 156 ? 2.867 -18.252 7.593 1.00 78.69 156 LYS A C 1
ATOM 1234 O O . LYS A 1 156 ? 2.951 -18.394 6.367 1.00 78.69 156 LYS A O 1
ATOM 1239 N N . PRO A 1 157 ? 1.801 -17.701 8.199 1.00 86.81 157 PRO A N 1
ATOM 1240 C CA . PRO A 1 157 ? 0.655 -17.198 7.450 1.00 86.81 157 PRO A CA 1
ATOM 1241 C C . PRO A 1 157 ? 1.104 -16.132 6.448 1.00 86.81 157 PRO A C 1
ATOM 1243 O O . PRO A 1 157 ? 2.002 -15.327 6.717 1.00 86.81 157 PRO A O 1
ATOM 1246 N N . ARG A 1 158 ? 0.490 -16.137 5.268 1.00 90.12 158 ARG A N 1
ATOM 1247 C CA . ARG A 1 158 ? 0.750 -15.168 4.203 1.00 90.12 158 ARG A CA 1
ATOM 1248 C C . ARG A 1 158 ? -0.283 -14.055 4.261 1.00 90.12 158 ARG A C 1
ATOM 1250 O O . ARG A 1 158 ? -1.424 -14.258 4.662 1.00 90.12 158 ARG A O 1
ATOM 1257 N N . PHE A 1 159 ? 0.095 -12.883 3.756 1.00 91.69 159 PHE A N 1
ATOM 1258 C CA . PHE A 1 159 ? -0.822 -11.749 3.655 1.00 91.69 159 PHE A CA 1
ATOM 1259 C C . PHE A 1 159 ? -2.093 -12.101 2.868 1.00 91.69 159 PHE A C 1
ATOM 1261 O O . PHE A 1 159 ? -3.163 -11.611 3.191 1.00 91.69 159 PHE A O 1
ATOM 1268 N N . THR A 1 160 ? -1.996 -12.963 1.854 1.00 91.00 160 THR A N 1
ATOM 1269 C CA . THR A 1 160 ? -3.111 -13.359 0.978 1.00 91.00 160 THR A CA 1
ATOM 1270 C C . THR A 1 160 ? -4.058 -14.402 1.573 1.00 91.00 160 THR A C 1
ATOM 1272 O O . THR A 1 160 ? -5.042 -14.743 0.921 1.00 91.00 160 THR A O 1
ATOM 1275 N N . ASP A 1 161 ? -3.765 -14.946 2.755 1.00 93.88 161 ASP A N 1
ATOM 1276 C CA . ASP A 1 161 ? -4.587 -15.997 3.356 1.00 93.88 161 ASP A CA 1
ATOM 1277 C C . ASP A 1 161 ? -5.953 -15.440 3.774 1.00 93.88 161 ASP A C 1
ATOM 1279 O O . ASP A 1 161 ? -6.043 -14.339 4.320 1.00 93.88 161 ASP A O 1
ATOM 1283 N N . ALA A 1 162 ? -7.025 -16.206 3.547 1.00 93.06 162 ALA A N 1
ATOM 1284 C CA . ALA A 1 162 ? -8.396 -15.741 3.781 1.00 93.06 162 ALA A CA 1
ATOM 1285 C C . ALA A 1 162 ? -8.630 -15.303 5.237 1.00 93.06 162 ALA A C 1
ATOM 1287 O O . ALA A 1 162 ? -9.149 -14.220 5.471 1.00 93.06 162 ALA A O 1
ATOM 1288 N N . ALA A 1 163 ? -8.147 -16.081 6.213 1.00 93.06 163 ALA A N 1
ATOM 1289 C CA . ALA A 1 163 ? -8.282 -15.744 7.632 1.00 93.06 163 ALA A CA 1
ATOM 1290 C C . ALA A 1 163 ? -7.567 -14.430 8.004 1.00 93.06 163 ALA A C 1
ATOM 1292 O O . ALA A 1 163 ? -8.083 -13.637 8.791 1.00 93.06 163 ALA A O 1
ATOM 1293 N N . VAL A 1 164 ? -6.395 -14.175 7.410 1.00 94.25 164 VAL A N 1
ATOM 1294 C CA . VAL A 1 164 ? -5.654 -12.920 7.595 1.00 94.25 164 VAL A CA 1
ATOM 1295 C C . VAL A 1 164 ? -6.415 -11.766 6.946 1.00 94.25 164 VAL A C 1
ATOM 1297 O O . VAL A 1 164 ? -6.618 -10.734 7.579 1.00 94.25 164 VAL A O 1
ATOM 1300 N N . GLN A 1 165 ? -6.872 -11.941 5.705 1.00 94.69 165 GLN A N 1
ATOM 1301 C CA . GLN A 1 165 ? -7.625 -10.925 4.971 1.00 94.69 165 GLN A CA 1
ATOM 1302 C C . GLN A 1 165 ? -8.948 -10.569 5.654 1.00 94.69 165 GLN A C 1
ATOM 1304 O O . GLN A 1 165 ? -9.291 -9.389 5.697 1.00 94.69 165 GLN A O 1
ATOM 1309 N N . ASP A 1 166 ? -9.649 -11.534 6.247 1.00 94.00 166 ASP A N 1
ATOM 1310 C CA . ASP A 1 166 ? -10.883 -11.295 7.000 1.00 94.00 166 ASP A CA 1
ATOM 1311 C C . ASP A 1 166 ? -10.619 -10.423 8.232 1.00 94.00 166 ASP A C 1
ATOM 1313 O O . ASP A 1 166 ? -11.318 -9.430 8.463 1.00 94.00 166 ASP A O 1
ATOM 1317 N N . ILE A 1 167 ? -9.561 -10.732 8.993 1.00 94.81 167 ILE A N 1
ATOM 1318 C CA . ILE A 1 167 ? -9.150 -9.913 10.139 1.00 94.81 167 ILE A CA 1
ATOM 1319 C C . ILE A 1 167 ? -8.758 -8.509 9.677 1.00 94.81 167 ILE A C 1
ATOM 1321 O O . ILE A 1 167 ? -9.264 -7.532 10.228 1.00 94.81 167 ILE A O 1
ATOM 1325 N N . LEU A 1 168 ? -7.899 -8.400 8.658 1.00 95.12 168 LEU A N 1
ATOM 1326 C CA . LEU A 1 168 ? -7.420 -7.123 8.126 1.00 95.12 168 LEU A CA 1
ATOM 1327 C C . LEU A 1 168 ? -8.562 -6.259 7.571 1.00 95.12 168 LEU A C 1
ATOM 1329 O O . LEU A 1 168 ? -8.586 -5.047 7.788 1.00 95.12 168 LEU A O 1
ATOM 1333 N N . THR A 1 169 ? -9.535 -6.871 6.899 1.00 94.19 169 THR A N 1
ATOM 1334 C CA . THR A 1 169 ? -10.718 -6.179 6.371 1.00 94.19 169 THR A CA 1
ATOM 1335 C C . THR A 1 169 ? -11.590 -5.659 7.508 1.00 94.19 169 THR A C 1
ATOM 1337 O O . THR A 1 169 ? -12.018 -4.507 7.466 1.00 94.19 169 THR A O 1
ATOM 1340 N N . ARG A 1 170 ? -11.790 -6.461 8.564 1.00 93.50 170 ARG A N 1
ATOM 1341 C CA . ARG A 1 170 ? -12.537 -6.045 9.757 1.00 93.50 170 ARG A CA 1
ATOM 1342 C C . ARG A 1 170 ? -11.877 -4.852 10.451 1.00 93.50 170 ARG A C 1
ATOM 1344 O O . ARG A 1 170 ? -12.531 -3.827 10.612 1.00 93.50 170 ARG A O 1
ATOM 1351 N N . ILE A 1 171 ? -10.580 -4.937 10.763 1.00 94.38 171 ILE A N 1
ATOM 1352 C CA . ILE A 1 171 ? -9.859 -3.843 11.439 1.00 94.38 171 ILE A CA 1
ATOM 1353 C C . ILE A 1 171 ? -9.679 -2.603 10.556 1.00 94.38 171 ILE A C 1
ATOM 1355 O O . ILE A 1 171 ? -9.375 -1.531 11.062 1.00 94.38 171 ILE A O 1
ATOM 1359 N N . THR A 1 172 ? -9.814 -2.706 9.232 1.00 94.31 172 THR A N 1
ATOM 1360 C CA . THR A 1 172 ? -9.737 -1.523 8.357 1.00 94.31 172 THR A CA 1
ATOM 1361 C C . THR A 1 172 ? -10.947 -0.614 8.564 1.00 94.31 172 THR A C 1
ATOM 1363 O O . THR A 1 172 ? -10.806 0.614 8.516 1.00 94.31 172 THR A O 1
ATOM 1366 N N . GLY A 1 173 ? -12.105 -1.208 8.866 1.00 91.38 173 GLY A N 1
ATOM 1367 C CA . GLY A 1 173 ? -13.386 -0.517 8.918 1.00 91.38 173 GLY A CA 1
ATOM 1368 C C . GLY A 1 173 ? -13.866 -0.074 7.533 1.00 91.38 173 GLY A C 1
ATOM 1369 O O . GLY A 1 173 ? -13.150 -0.163 6.533 1.00 91.38 173 GLY A O 1
ATOM 1370 N N . LEU A 1 174 ? -15.108 0.402 7.475 1.00 92.69 174 LEU A N 1
ATOM 1371 C CA . LEU A 1 174 ? -15.708 0.930 6.256 1.00 92.69 174 LEU A CA 1
ATOM 1372 C C . LEU A 1 174 ? -16.482 2.203 6.583 1.00 92.69 174 LEU A C 1
ATOM 1374 O O . LEU A 1 174 ? -17.569 2.155 7.148 1.00 92.69 174 LEU A O 1
ATOM 1378 N N . ASP A 1 175 ? -15.903 3.339 6.209 1.00 94.25 175 ASP A N 1
ATOM 1379 C CA . ASP A 1 175 ? -16.549 4.646 6.259 1.00 94.25 175 ASP A CA 1
ATOM 1380 C C . ASP A 1 175 ? -16.811 5.147 4.832 1.00 94.25 175 ASP A C 1
ATOM 1382 O O . ASP A 1 175 ? -15.889 5.530 4.106 1.00 94.25 175 ASP A O 1
ATOM 1386 N N . LEU A 1 176 ? -18.087 5.153 4.432 1.00 93.69 176 LEU A N 1
ATOM 1387 C CA . LEU A 1 176 ? -18.519 5.585 3.100 1.00 93.69 176 LEU A CA 1
ATOM 1388 C C . LEU A 1 176 ? -18.157 7.047 2.814 1.00 93.69 176 LEU A C 1
ATOM 1390 O O . LEU A 1 176 ? -17.825 7.372 1.674 1.00 93.69 176 LEU A O 1
ATOM 1394 N N . GLN A 1 177 ? -18.184 7.919 3.826 1.00 94.06 177 GLN A N 1
ATOM 1395 C CA . GLN A 1 177 ? -17.873 9.340 3.650 1.00 94.06 177 GLN A CA 1
ATOM 1396 C C . GLN A 1 177 ? -16.392 9.542 3.342 1.00 94.06 177 GLN A C 1
ATOM 1398 O O . GLN A 1 177 ? -16.026 10.354 2.491 1.00 94.06 177 GLN A O 1
ATOM 1403 N N . LYS A 1 178 ? -15.530 8.763 4.001 1.00 93.44 178 LYS A N 1
ATOM 1404 C CA . LYS A 1 178 ? -14.089 8.806 3.761 1.00 93.44 178 LYS A CA 1
ATOM 1405 C C . LYS A 1 178 ? -13.705 8.159 2.432 1.00 93.44 178 LYS A C 1
ATOM 1407 O O . LYS A 1 178 ? -12.889 8.729 1.706 1.00 93.44 178 LYS A O 1
ATOM 1412 N N . VAL A 1 179 ? -14.303 7.012 2.097 1.00 94.06 179 VAL A N 1
ATOM 1413 C CA . VAL A 1 179 ? -14.035 6.291 0.839 1.00 94.06 179 VAL A CA 1
ATOM 1414 C C . VAL A 1 179 ? -14.458 7.125 -0.371 1.00 94.06 179 VAL A C 1
ATOM 1416 O O . VAL A 1 179 ? -13.668 7.314 -1.293 1.00 94.06 179 VAL A O 1
ATOM 1419 N N . PHE A 1 180 ? -15.668 7.692 -0.350 1.00 94.25 180 PHE A N 1
ATOM 1420 C CA . PHE A 1 180 ? -16.208 8.500 -1.449 1.00 94.25 180 PHE A CA 1
ATOM 1421 C C . PHE A 1 180 ? -16.009 10.004 -1.251 1.00 94.25 180 PHE A C 1
ATOM 1423 O O . PHE A 1 180 ? -16.809 10.813 -1.732 1.00 94.25 180 PHE A O 1
ATOM 1430 N N . ARG A 1 181 ? -14.934 10.402 -0.561 1.00 93.06 181 ARG A N 1
ATOM 1431 C CA . ARG A 1 181 ? -14.644 11.820 -0.347 1.00 93.06 181 ARG A CA 1
ATOM 1432 C C . ARG A 1 181 ? -14.559 12.570 -1.689 1.00 93.06 181 ARG A C 1
ATOM 1434 O O . ARG A 1 181 ? -13.994 12.039 -2.650 1.00 93.06 181 ARG A O 1
ATOM 1441 N N . PRO A 1 182 ? -15.051 13.816 -1.776 1.00 91.12 182 PRO A N 1
ATOM 1442 C CA . PRO A 1 182 ? -14.971 14.594 -3.007 1.00 91.12 182 PRO A CA 1
ATOM 1443 C C . PRO A 1 182 ? -13.520 14.800 -3.458 1.00 91.12 182 PRO A C 1
ATOM 1445 O O . PRO A 1 182 ? -12.696 15.364 -2.736 1.00 91.12 182 PRO A O 1
ATOM 1448 N N . ILE A 1 183 ? -13.206 14.360 -4.676 1.00 88.44 183 ILE A N 1
ATOM 1449 C CA . ILE A 1 183 ? -11.891 14.546 -5.297 1.00 88.44 183 ILE A CA 1
ATOM 1450 C C . ILE A 1 183 ? -11.943 15.786 -6.189 1.00 88.44 183 ILE A C 1
ATOM 1452 O O . ILE A 1 183 ? -12.940 16.042 -6.863 1.00 88.44 183 ILE A O 1
ATOM 1456 N N . LYS A 1 184 ? -10.853 16.558 -6.216 1.00 88.44 184 LYS A N 1
ATOM 1457 C CA . LYS A 1 184 ? -10.698 17.688 -7.139 1.00 88.44 184 LYS A CA 1
ATOM 1458 C C . LYS A 1 184 ? -10.611 17.161 -8.574 1.00 88.44 184 LYS A C 1
ATOM 1460 O O . LYS A 1 184 ? -9.553 16.714 -9.007 1.00 88.44 184 LYS A O 1
ATOM 1465 N N . GLN A 1 185 ? -11.727 17.210 -9.288 1.00 89.00 185 GLN A N 1
ATOM 1466 C CA . GLN A 1 185 ? -11.862 16.800 -10.683 1.00 89.00 185 GLN A CA 1
ATOM 1467 C C . GLN A 1 185 ? -12.832 17.733 -11.413 1.00 89.00 185 GLN A C 1
ATOM 1469 O O . GLN A 1 185 ? -13.486 18.567 -10.787 1.00 89.00 185 GLN A O 1
ATOM 1474 N N . GLU A 1 186 ? -12.928 17.603 -12.735 1.00 91.88 186 GLU A N 1
ATOM 1475 C CA . GLU A 1 186 ? -13.928 18.338 -13.512 1.00 91.88 186 GLU A CA 1
ATOM 1476 C C . GLU A 1 186 ? -15.338 17.958 -13.041 1.00 91.88 186 GLU A C 1
ATOM 1478 O O . GLU A 1 186 ? -15.760 16.800 -13.123 1.00 91.88 186 GLU A O 1
ATOM 1483 N N . MET A 1 187 ? -16.052 18.942 -12.492 1.00 90.88 187 MET A N 1
ATOM 1484 C CA . MET A 1 187 ? -17.355 18.733 -11.875 1.00 90.88 187 MET A CA 1
ATOM 1485 C C . MET A 1 187 ? -18.439 18.655 -12.946 1.00 90.88 187 MET A C 1
ATOM 1487 O O . MET A 1 187 ? -18.525 19.502 -13.834 1.00 90.88 187 MET A O 1
ATOM 1491 N N . LYS A 1 188 ? -19.304 17.651 -12.824 1.00 93.38 188 LYS A N 1
ATOM 1492 C CA . LYS A 1 188 ? -20.546 17.545 -13.593 1.00 93.38 188 LYS A CA 1
ATOM 1493 C C . LYS A 1 188 ? -21.718 17.955 -12.699 1.00 93.38 188 LYS A C 1
ATOM 1495 O O . LYS A 1 188 ? -21.629 17.757 -11.485 1.00 93.38 188 LYS A O 1
ATOM 1500 N N . PRO A 1 189 ? -22.803 18.516 -13.259 1.00 94.75 189 PRO A N 1
ATOM 1501 C CA . PRO A 1 189 ? -23.983 18.840 -12.467 1.00 94.75 189 PRO A CA 1
ATOM 1502 C C . PRO A 1 189 ? -24.538 17.568 -11.798 1.00 94.75 189 PRO A C 1
ATOM 1504 O O . PRO A 1 189 ? -24.633 16.527 -12.460 1.00 94.75 189 PRO A O 1
ATOM 1507 N N . PRO A 1 190 ? -24.882 17.615 -10.498 1.00 95.50 190 PRO A N 1
ATOM 1508 C CA . PRO A 1 190 ? -25.423 16.460 -9.793 1.00 95.50 190 PRO A CA 1
ATOM 1509 C C . PRO A 1 190 ? -26.805 16.081 -10.340 1.00 95.50 190 PRO A C 1
ATOM 1511 O O . PRO A 1 190 ? -27.583 16.935 -10.763 1.00 95.50 190 PRO A O 1
ATOM 1514 N N . THR A 1 191 ? -27.115 14.783 -10.326 1.00 96.38 191 THR A N 1
ATOM 1515 C CA . THR A 1 191 ? -28.437 14.264 -10.708 1.00 96.38 191 THR A CA 1
ATOM 1516 C C . THR A 1 191 ? -29.229 13.924 -9.455 1.00 96.38 191 THR A C 1
ATOM 1518 O O . THR A 1 191 ? -28.812 13.066 -8.680 1.00 96.38 191 THR A O 1
ATOM 1521 N N . TYR A 1 192 ? -30.381 14.565 -9.279 1.00 96.19 192 TYR A N 1
ATOM 1522 C CA . TYR A 1 192 ? -31.286 14.296 -8.165 1.00 96.19 192 TYR A CA 1
ATOM 1523 C C . TYR A 1 192 ? -32.304 13.222 -8.551 1.00 96.19 192 TYR A C 1
ATOM 1525 O O . TYR A 1 192 ? -32.807 13.203 -9.675 1.00 96.19 192 TYR A O 1
ATOM 1533 N N . LYS A 1 193 ? -32.601 12.319 -7.615 1.00 95.88 193 LYS A N 1
ATOM 1534 C CA . LYS A 1 193 ? -33.604 11.261 -7.762 1.00 95.88 193 LYS A CA 1
ATOM 1535 C C . LYS A 1 193 ? -34.431 11.197 -6.484 1.00 95.88 193 LYS A C 1
ATOM 1537 O O . LYS A 1 193 ? -33.865 11.257 -5.398 1.00 95.88 193 LYS A O 1
ATOM 1542 N N . LEU A 1 194 ? -35.747 11.074 -6.626 1.00 97.62 194 LEU A N 1
ATOM 1543 C CA . LEU A 1 194 ? -36.646 10.784 -5.511 1.00 97.62 194 LEU A CA 1
ATOM 1544 C C . LEU A 1 194 ? -36.663 9.267 -5.314 1.00 97.62 194 LEU A C 1
ATOM 1546 O O . LEU A 1 194 ? -36.846 8.537 -6.288 1.00 97.62 194 LEU A O 1
ATOM 1550 N N . MET A 1 195 ? -36.424 8.811 -4.089 1.00 96.50 195 MET A N 1
ATOM 1551 C CA . MET A 1 195 ? -36.335 7.392 -3.742 1.00 96.50 195 MET A CA 1
ATOM 1552 C C . MET A 1 195 ? -37.269 7.082 -2.575 1.00 96.50 195 MET A C 1
ATOM 1554 O O . MET A 1 195 ? -37.490 7.942 -1.724 1.00 96.50 195 MET A O 1
ATOM 1558 N N . THR A 1 196 ? -37.811 5.865 -2.547 1.00 98.12 196 THR A N 1
ATOM 1559 C CA . THR A 1 196 ? -38.431 5.298 -1.338 1.00 98.12 196 THR A CA 1
ATOM 1560 C C . THR A 1 196 ? -37.352 4.816 -0.367 1.00 98.12 196 THR A C 1
ATOM 1562 O O . THR A 1 196 ? -36.199 4.640 -0.765 1.00 98.12 196 THR A O 1
ATOM 1565 N N . ASP A 1 197 ? -37.718 4.547 0.886 1.00 98.06 197 ASP A N 1
ATOM 1566 C CA . ASP A 1 197 ? -36.771 4.054 1.898 1.00 98.06 197 ASP A CA 1
ATOM 1567 C C . ASP A 1 197 ? -36.108 2.733 1.466 1.00 98.06 197 ASP A C 1
ATOM 1569 O O . ASP A 1 197 ? -34.889 2.598 1.530 1.00 98.06 197 ASP A O 1
ATOM 1573 N N . GLU A 1 198 ? -36.877 1.808 0.882 1.00 97.50 198 GLU A N 1
ATOM 1574 C CA . GLU A 1 198 ? -36.349 0.552 0.325 1.00 97.50 198 GLU A CA 1
ATOM 1575 C C . GLU A 1 198 ? -35.308 0.789 -0.785 1.00 97.50 198 GLU A C 1
ATOM 1577 O O . GLU A 1 198 ? -34.287 0.105 -0.867 1.00 97.50 198 GLU A O 1
ATOM 1582 N N . GLN A 1 199 ? -35.544 1.777 -1.655 1.00 97.19 199 GLN A N 1
ATOM 1583 C CA . GLN A 1 199 ? -34.606 2.131 -2.724 1.00 97.19 199 GLN A CA 1
ATOM 1584 C C . GLN A 1 199 ? -33.343 2.800 -2.172 1.00 97.19 199 GLN A C 1
ATOM 1586 O O . GLN A 1 199 ? -32.255 2.600 -2.716 1.00 97.19 199 GLN A O 1
ATOM 1591 N N . LEU A 1 200 ? -33.475 3.576 -1.094 1.00 97.12 200 LEU A N 1
ATOM 1592 C CA . LEU A 1 200 ? -32.348 4.188 -0.402 1.00 97.12 200 LEU A CA 1
ATOM 1593 C C . LEU A 1 200 ? -31.464 3.121 0.255 1.00 97.12 200 LEU A C 1
ATOM 1595 O O . LEU A 1 200 ? -30.246 3.157 0.085 1.00 97.12 200 LEU A O 1
ATOM 1599 N N . GLU A 1 201 ? -32.056 2.137 0.932 1.00 97.12 201 GLU A N 1
ATOM 1600 C CA . GLU A 1 201 ? -31.318 1.012 1.516 1.00 97.12 201 GLU A CA 1
ATOM 1601 C C . GLU A 1 201 ? -30.558 0.215 0.450 1.00 97.12 201 GLU A C 1
ATOM 1603 O O . GLU A 1 201 ? -29.367 -0.062 0.611 1.00 97.12 201 GLU A O 1
ATOM 1608 N N . GLN A 1 202 ? -31.201 -0.084 -0.682 1.00 97.25 202 GLN A N 1
ATOM 1609 C CA . GLN A 1 202 ? -30.547 -0.745 -1.815 1.00 97.25 202 GLN A CA 1
ATOM 1610 C C . GLN A 1 202 ? -29.380 0.084 -2.372 1.00 97.25 202 GLN A C 1
ATOM 1612 O O . GLN A 1 202 ? -28.321 -0.463 -2.688 1.00 97.25 202 GLN A O 1
ATOM 1617 N N . AL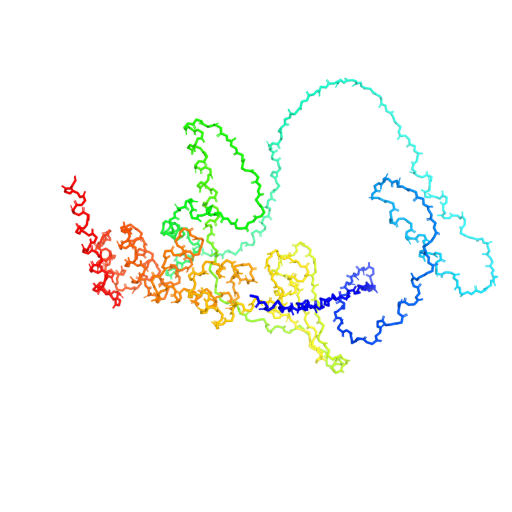A A 1 203 ? -29.534 1.408 -2.464 1.00 96.19 203 ALA A N 1
ATOM 1618 C CA . ALA A 1 203 ? -28.463 2.297 -2.903 1.00 96.19 203 ALA A CA 1
ATOM 1619 C C . ALA A 1 203 ? -27.282 2.316 -1.915 1.00 96.19 203 ALA A C 1
ATOM 1621 O O . ALA A 1 203 ? -26.126 2.319 -2.344 1.00 96.19 203 ALA A O 1
ATOM 1622 N N . ILE A 1 204 ? -27.554 2.274 -0.606 1.00 96.12 204 ILE A N 1
ATOM 1623 C CA . ILE A 1 204 ? -26.528 2.183 0.444 1.00 96.12 204 ILE A CA 1
ATOM 1624 C C . ILE A 1 204 ? -25.796 0.838 0.371 1.00 96.12 204 ILE A C 1
ATOM 1626 O O . ILE A 1 204 ? -24.566 0.806 0.457 1.00 96.12 204 ILE A O 1
ATOM 1630 N N . GLN A 1 205 ? -26.513 -0.268 0.166 1.00 96.50 205 GLN A N 1
ATOM 1631 C CA . GLN A 1 205 ? -25.905 -1.591 -0.012 1.00 96.50 205 GLN A CA 1
ATOM 1632 C C . GLN A 1 205 ? -24.996 -1.621 -1.243 1.00 96.50 205 GLN A C 1
ATOM 1634 O O . GLN A 1 205 ? -23.837 -2.023 -1.141 1.00 96.50 205 GLN A O 1
ATOM 1639 N N . PHE A 1 206 ? -25.470 -1.099 -2.376 1.00 96.62 206 PHE A N 1
ATOM 1640 C CA . PHE A 1 206 ? -24.670 -0.984 -3.592 1.00 96.62 206 PHE A CA 1
ATOM 1641 C C . PHE A 1 206 ? -23.409 -0.132 -3.377 1.00 96.62 206 PHE A C 1
ATOM 1643 O O . PHE A 1 206 ? -22.308 -0.535 -3.757 1.00 96.62 206 PHE A O 1
ATOM 1650 N N . ALA A 1 207 ? -23.539 1.020 -2.709 1.00 96.19 207 ALA A N 1
ATOM 1651 C CA . ALA A 1 207 ? -22.398 1.865 -2.363 1.00 96.19 207 ALA A CA 1
ATOM 1652 C C . ALA A 1 207 ? -21.407 1.142 -1.434 1.00 96.19 207 ALA A C 1
ATOM 1654 O O . ALA A 1 207 ? -20.196 1.293 -1.585 1.00 96.19 207 ALA A O 1
ATOM 1655 N N . THR A 1 208 ? -21.907 0.317 -0.513 1.00 95.81 208 THR A N 1
ATOM 1656 C CA . THR A 1 208 ? -21.093 -0.486 0.409 1.00 95.81 208 THR A CA 1
ATOM 1657 C C . THR A 1 208 ? -20.317 -1.578 -0.324 1.00 95.81 208 THR A C 1
ATOM 1659 O O . THR A 1 208 ? -19.132 -1.776 -0.056 1.00 95.81 208 THR A O 1
ATOM 1662 N N . GLU A 1 209 ? -20.937 -2.275 -1.276 1.00 96.12 209 GLU A N 1
ATOM 1663 C CA . GLU A 1 209 ? -20.248 -3.261 -2.116 1.00 96.12 209 GLU A CA 1
ATOM 1664 C C . GLU A 1 209 ? -19.168 -2.616 -2.986 1.00 96.12 209 GLU A C 1
ATOM 1666 O O . GLU A 1 209 ? -18.064 -3.150 -3.114 1.00 96.12 209 GLU A O 1
ATOM 1671 N N . GLU A 1 210 ? -19.453 -1.446 -3.551 1.00 96.19 210 GLU A N 1
ATOM 1672 C CA . GLU A 1 210 ? -18.482 -0.716 -4.358 1.00 96.19 210 GLU A CA 1
ATOM 1673 C C . GLU A 1 210 ? -17.322 -0.182 -3.506 1.00 96.19 210 GLU A C 1
ATOM 1675 O O . GLU A 1 210 ? -16.159 -0.294 -3.900 1.00 96.19 210 GLU A O 1
ATOM 1680 N N . ALA A 1 211 ? -17.606 0.299 -2.292 1.00 95.06 211 ALA A N 1
ATOM 1681 C CA . ALA A 1 211 ? -16.583 0.688 -1.325 1.00 95.06 211 ALA A CA 1
ATOM 1682 C C . ALA A 1 211 ? -15.671 -0.491 -0.956 1.00 95.06 211 ALA A C 1
ATOM 1684 O O . ALA A 1 211 ? -14.451 -0.334 -0.938 1.00 95.06 211 ALA A O 1
ATOM 1685 N N . LYS A 1 212 ? -16.227 -1.694 -0.745 1.00 94.25 212 LYS A N 1
ATOM 1686 C CA . LYS A 1 212 ? -15.435 -2.913 -0.492 1.00 94.25 212 LYS A CA 1
ATOM 1687 C C . LYS A 1 212 ? -14.480 -3.232 -1.645 1.00 94.25 212 LYS A C 1
ATOM 1689 O O . LYS A 1 212 ? -13.334 -3.593 -1.392 1.00 94.25 212 LYS A O 1
ATOM 1694 N N . LYS A 1 213 ? -14.909 -3.056 -2.902 1.00 94.19 213 LYS A N 1
ATOM 1695 C CA . LYS A 1 213 ? -14.028 -3.238 -4.072 1.00 94.19 213 LYS A CA 1
ATOM 1696 C C . LYS A 1 213 ? -12.906 -2.200 -4.108 1.00 94.19 213 LYS A C 1
ATOM 1698 O O . LYS A 1 213 ? -11.768 -2.550 -4.401 1.00 94.19 213 LYS A O 1
ATOM 1703 N N . GLN A 1 214 ? -13.197 -0.936 -3.790 1.00 92.31 214 GLN A N 1
ATOM 1704 C CA . GLN A 1 214 ? -12.171 0.116 -3.743 1.00 92.31 214 GLN A CA 1
ATOM 1705 C C . GLN A 1 214 ? -11.170 -0.069 -2.593 1.00 92.31 214 GLN A C 1
ATOM 1707 O O . GLN A 1 214 ? -9.997 0.282 -2.732 1.00 92.31 214 GLN A O 1
ATOM 1712 N N . LEU A 1 215 ? -11.624 -0.644 -1.477 1.00 93.94 215 LEU A N 1
ATOM 1713 C CA . LEU A 1 215 ? -10.817 -0.965 -0.299 1.00 93.94 215 LEU A CA 1
ATOM 1714 C C . LEU A 1 215 ? -9.967 -2.231 -0.457 1.00 93.94 215 LEU A C 1
ATOM 1716 O O . LEU A 1 215 ? -9.242 -2.579 0.474 1.00 93.94 215 LEU A O 1
ATOM 1720 N N . GLN A 1 216 ? -10.009 -2.903 -1.614 1.00 93.38 216 GLN A N 1
ATOM 1721 C CA . GLN A 1 216 ? -9.178 -4.076 -1.860 1.00 93.38 216 GLN A CA 1
ATOM 1722 C C . GLN A 1 216 ? -7.697 -3.738 -1.640 1.00 93.38 216 GLN A C 1
ATOM 1724 O O . GLN A 1 216 ? -7.121 -2.865 -2.298 1.00 93.38 216 GLN A O 1
ATOM 1729 N N . MET A 1 217 ? -7.089 -4.445 -0.690 1.00 93.69 217 MET A N 1
ATOM 1730 C CA . MET A 1 217 ? -5.719 -4.194 -0.265 1.00 93.69 217 MET A CA 1
ATOM 1731 C C . MET A 1 217 ? -4.720 -4.634 -1.344 1.00 93.69 217 MET A C 1
ATOM 1733 O O . MET A 1 217 ? -4.878 -5.713 -1.926 1.00 93.69 217 MET A O 1
ATOM 1737 N N . PRO A 1 218 ? -3.673 -3.835 -1.620 1.00 93.81 218 PRO A N 1
ATOM 1738 C CA . PRO A 1 218 ? -2.603 -4.254 -2.512 1.00 93.81 218 PRO A CA 1
ATOM 1739 C C . PRO A 1 218 ? -1.824 -5.426 -1.887 1.00 93.81 218 PRO A C 1
ATOM 1741 O O . PRO A 1 218 ? -1.605 -5.436 -0.672 1.00 93.81 218 PRO A O 1
ATOM 1744 N N . PRO A 1 219 ? -1.385 -6.414 -2.685 1.00 93.06 219 PRO A N 1
ATOM 1745 C CA . PRO A 1 219 ? -0.608 -7.530 -2.164 1.00 93.06 219 PRO A CA 1
ATOM 1746 C C . PRO A 1 219 ? 0.760 -7.051 -1.666 1.00 93.06 219 PRO A C 1
ATOM 1748 O O . PRO A 1 219 ? 1.438 -6.271 -2.337 1.00 93.06 219 PRO A O 1
ATOM 1751 N N . VAL A 1 220 ? 1.178 -7.557 -0.506 1.00 92.75 220 VAL A N 1
ATOM 1752 C CA . VAL A 1 220 ? 2.512 -7.310 0.055 1.00 92.75 220 VAL A CA 1
ATOM 1753 C C . VAL A 1 220 ? 3.466 -8.388 -0.456 1.00 92.75 220 VAL A C 1
ATOM 1755 O O . VAL A 1 220 ? 3.260 -9.574 -0.193 1.00 92.75 220 VAL A O 1
ATOM 1758 N N . LEU A 1 221 ? 4.494 -7.979 -1.201 1.00 93.12 221 LEU A N 1
ATOM 1759 C CA . LEU A 1 221 ? 5.503 -8.865 -1.784 1.00 93.12 221 LEU A CA 1
ATOM 1760 C C . LEU A 1 221 ? 6.894 -8.539 -1.219 1.00 93.12 221 LEU A C 1
ATOM 1762 O O . LEU A 1 221 ? 7.156 -7.381 -0.897 1.00 93.12 221 LEU A O 1
ATOM 1766 N N . PRO A 1 222 ? 7.791 -9.534 -1.104 1.00 92.69 222 PRO A N 1
ATOM 1767 C CA . PRO A 1 222 ? 9.186 -9.276 -0.772 1.00 92.69 222 PRO A CA 1
ATOM 1768 C C . PRO A 1 222 ? 9.910 -8.587 -1.934 1.00 92.69 222 PRO A C 1
ATOM 1770 O O . PRO A 1 222 ? 9.488 -8.676 -3.091 1.00 92.69 222 PRO A O 1
ATOM 1773 N N . GLU A 1 223 ? 11.040 -7.953 -1.623 1.00 95.19 223 GLU A N 1
ATOM 1774 C CA . GLU A 1 223 ? 11.888 -7.312 -2.625 1.00 95.19 223 GLU A CA 1
ATOM 1775 C C . GLU A 1 223 ? 12.381 -8.324 -3.670 1.00 95.19 223 GLU A C 1
ATOM 1777 O O . GLU A 1 223 ? 12.861 -9.421 -3.355 1.00 95.19 223 GLU A O 1
ATOM 1782 N N . ARG A 1 224 ? 12.253 -7.952 -4.945 1.00 94.56 224 ARG A N 1
ATOM 1783 C CA . ARG A 1 224 ? 12.724 -8.766 -6.069 1.00 94.56 224 ARG A CA 1
ATOM 1784 C C . ARG A 1 224 ? 14.254 -8.800 -6.137 1.00 94.56 224 ARG A C 1
ATOM 1786 O O . ARG A 1 224 ? 14.926 -7.789 -5.970 1.00 94.56 224 ARG A O 1
ATOM 1793 N N . LYS A 1 225 ? 14.813 -9.965 -6.477 1.00 94.94 225 LYS A N 1
ATOM 1794 C CA . LYS A 1 225 ? 16.263 -10.133 -6.677 1.00 94.94 225 LYS A CA 1
ATOM 1795 C C . LYS A 1 225 ? 16.723 -9.461 -7.982 1.00 94.94 225 LYS A C 1
ATOM 1797 O O . LYS A 1 225 ? 15.995 -9.547 -8.979 1.00 94.94 225 LYS A O 1
ATOM 1802 N N . PRO A 1 226 ? 17.920 -8.845 -8.017 1.00 95.00 226 PRO A N 1
ATOM 1803 C CA . PRO A 1 226 ? 18.457 -8.239 -9.232 1.00 95.00 226 PRO A CA 1
ATOM 1804 C C . PRO A 1 226 ? 18.709 -9.292 -10.319 1.00 95.00 226 PRO A C 1
ATOM 1806 O O . PRO A 1 226 ? 19.085 -10.429 -10.029 1.00 95.00 226 PRO A O 1
ATOM 1809 N N . ILE A 1 227 ? 18.503 -8.905 -11.581 1.00 93.06 227 ILE A N 1
ATOM 1810 C CA . ILE A 1 227 ? 18.742 -9.763 -12.748 1.00 93.06 227 ILE A CA 1
ATOM 1811 C C . ILE A 1 227 ? 20.141 -9.471 -13.287 1.00 93.06 227 ILE A C 1
ATOM 1813 O O . ILE A 1 227 ? 20.364 -8.415 -13.870 1.00 93.06 227 ILE A O 1
ATOM 1817 N N . ASN A 1 228 ? 21.048 -10.437 -13.149 1.00 92.12 228 ASN A N 1
ATOM 1818 C CA . ASN A 1 228 ? 22.419 -10.363 -13.660 1.00 92.12 228 ASN A CA 1
ATOM 1819 C C . ASN A 1 228 ? 22.696 -11.534 -14.614 1.00 92.12 228 ASN A C 1
ATOM 1821 O O . ASN A 1 228 ? 23.597 -12.337 -14.392 1.00 92.12 228 ASN A O 1
ATOM 1825 N N . GLU A 1 229 ? 21.866 -11.676 -15.647 1.00 94.88 229 GLU A N 1
ATOM 1826 C CA . GLU A 1 229 ? 21.982 -12.763 -16.623 1.00 94.88 229 GLU A CA 1
ATOM 1827 C C . GLU A 1 229 ? 22.564 -12.246 -17.942 1.00 94.88 229 GLU A C 1
ATOM 1829 O O . GLU A 1 229 ? 21.993 -11.357 -18.584 1.00 94.88 229 GLU A O 1
ATOM 1834 N N . VAL A 1 230 ? 23.694 -12.827 -18.345 1.00 96.38 230 VAL A N 1
ATOM 1835 C CA . VAL A 1 230 ? 24.366 -12.557 -19.620 1.00 96.38 230 VAL A CA 1
ATOM 1836 C C . VAL A 1 230 ? 24.025 -13.675 -20.599 1.00 96.38 230 VAL A C 1
ATOM 1838 O O . VAL A 1 230 ? 24.166 -14.848 -20.272 1.00 96.38 230 VAL A O 1
ATOM 1841 N N . LEU A 1 231 ? 23.565 -13.304 -21.792 1.00 95.94 231 LEU A N 1
ATOM 1842 C CA . LEU A 1 231 ? 23.154 -14.240 -22.839 1.00 95.94 231 LEU A CA 1
ATOM 1843 C C . LEU A 1 231 ? 24.313 -14.580 -23.781 1.00 95.94 231 LEU A C 1
ATOM 1845 O O . LEU A 1 231 ? 24.502 -15.740 -24.128 1.00 95.94 231 LEU A O 1
ATOM 1849 N N . ALA A 1 232 ? 25.071 -13.568 -24.206 1.00 96.00 232 ALA A N 1
ATOM 1850 C CA . ALA A 1 232 ? 26.187 -13.718 -25.137 1.00 96.00 232 ALA A CA 1
ATOM 1851 C C . ALA A 1 232 ? 27.225 -12.605 -24.934 1.00 96.00 232 ALA A C 1
ATOM 1853 O O . ALA A 1 232 ? 26.889 -11.520 -24.458 1.00 96.00 232 ALA A O 1
ATOM 1854 N N . VAL A 1 233 ? 28.476 -12.867 -25.313 1.00 96.00 233 VAL A N 1
ATOM 1855 C CA . VAL A 1 233 ? 29.581 -11.900 -25.251 1.00 96.00 233 VAL A CA 1
ATOM 1856 C C . VAL A 1 233 ? 30.367 -11.978 -26.554 1.00 96.00 233 VAL A C 1
ATOM 1858 O O . VAL A 1 233 ? 31.089 -12.949 -26.774 1.00 96.00 233 VAL A O 1
ATOM 1861 N N . ASP A 1 234 ? 30.268 -10.946 -27.395 1.00 94.88 234 ASP A N 1
ATOM 1862 C CA . ASP A 1 234 ? 31.015 -10.872 -28.654 1.00 94.88 234 ASP A CA 1
ATOM 1863 C C . ASP A 1 234 ? 32.028 -9.729 -28.600 1.00 94.88 234 ASP A C 1
ATOM 1865 O O . ASP A 1 234 ? 31.718 -8.578 -28.910 1.00 94.88 234 ASP A O 1
ATOM 1869 N N . LYS A 1 235 ? 33.274 -10.068 -28.261 1.00 94.06 235 LYS A N 1
ATOM 1870 C CA . LYS A 1 235 ? 34.384 -9.107 -28.120 1.00 94.06 235 LYS A CA 1
ATOM 1871 C C . LYS A 1 235 ? 34.741 -8.363 -29.410 1.00 94.06 235 LYS A C 1
ATOM 1873 O O . LYS A 1 235 ? 35.426 -7.357 -29.364 1.00 94.06 235 LYS A O 1
ATOM 1878 N N . ILE A 1 236 ? 34.291 -8.853 -30.566 1.00 95.12 236 ILE A N 1
ATOM 1879 C CA . ILE A 1 236 ? 34.512 -8.197 -31.866 1.00 95.12 236 ILE A CA 1
ATOM 1880 C C . ILE A 1 236 ? 33.770 -6.854 -31.932 1.00 95.12 236 ILE A C 1
ATOM 1882 O O . ILE A 1 236 ? 34.181 -5.958 -32.659 1.00 95.12 236 ILE A O 1
ATOM 1886 N N . LEU A 1 237 ? 32.673 -6.721 -31.181 1.00 91.94 237 LEU A N 1
ATOM 1887 C CA . LEU A 1 237 ? 31.867 -5.503 -31.143 1.00 91.94 237 LEU A CA 1
ATOM 1888 C C . LEU A 1 237 ? 32.326 -4.513 -30.063 1.00 91.94 237 LEU A C 1
ATOM 1890 O O . LEU A 1 237 ? 31.733 -3.443 -29.950 1.00 91.94 237 LEU A O 1
ATOM 1894 N N . ASP A 1 238 ? 33.366 -4.856 -29.300 1.00 93.00 238 ASP A N 1
ATOM 1895 C CA . ASP A 1 238 ? 33.938 -3.988 -28.275 1.00 93.00 238 ASP A CA 1
ATOM 1896 C C . ASP A 1 238 ? 34.542 -2.723 -28.907 1.00 93.00 238 ASP A C 1
ATOM 1898 O O . ASP A 1 238 ? 35.321 -2.792 -29.861 1.00 93.00 238 ASP A O 1
ATOM 1902 N N . GLY A 1 239 ? 34.139 -1.556 -28.406 1.00 90.38 239 GLY A N 1
ATOM 1903 C CA . GLY A 1 239 ? 34.608 -0.252 -28.883 1.00 90.38 239 GLY A CA 1
ATOM 1904 C C . GLY A 1 239 ? 34.045 0.212 -30.234 1.00 90.38 239 GLY A C 1
ATOM 1905 O O . GLY A 1 239 ? 34.453 1.269 -30.716 1.00 90.38 239 GLY A O 1
ATOM 1906 N N . MET A 1 240 ? 33.111 -0.527 -30.848 1.00 91.44 240 MET A N 1
ATOM 1907 C CA . MET A 1 240 ? 32.448 -0.105 -32.095 1.00 91.44 240 MET A CA 1
ATOM 1908 C C . MET A 1 240 ? 31.391 0.979 -31.855 1.00 91.44 240 MET A C 1
ATOM 1910 O O . MET A 1 240 ? 31.307 1.950 -32.607 1.00 91.44 240 MET A O 1
ATOM 1914 N N . ASP A 1 241 ? 30.600 0.823 -30.795 1.00 92.50 241 ASP A N 1
ATOM 1915 C CA . ASP A 1 241 ? 29.539 1.746 -30.404 1.00 92.50 241 ASP A CA 1
ATOM 1916 C C . ASP A 1 241 ? 29.873 2.434 -29.073 1.00 92.50 241 ASP A C 1
ATOM 1918 O O . ASP A 1 241 ? 30.542 1.874 -28.210 1.00 92.50 241 ASP A O 1
ATOM 1922 N N . THR A 1 242 ? 29.368 3.656 -28.879 1.00 94.06 242 THR A N 1
ATOM 1923 C CA . THR A 1 242 ? 29.561 4.421 -27.628 1.00 94.06 242 THR A CA 1
ATOM 1924 C C . THR A 1 242 ? 28.392 4.301 -26.654 1.00 94.06 242 THR A C 1
ATOM 1926 O O . THR A 1 242 ? 28.547 4.551 -25.459 1.00 94.06 242 THR A O 1
ATOM 1929 N N . ALA A 1 243 ? 27.209 3.939 -27.150 1.00 95.56 243 ALA A N 1
ATOM 1930 C CA . ALA A 1 243 ? 25.982 3.866 -26.375 1.00 95.56 243 ALA A CA 1
ATOM 1931 C C . ALA A 1 243 ? 25.449 2.434 -26.338 1.00 95.56 243 ALA A C 1
ATOM 1933 O O . ALA A 1 243 ? 25.628 1.657 -27.272 1.00 95.56 243 ALA A O 1
ATOM 1934 N N . LYS A 1 244 ? 24.729 2.109 -25.265 1.00 95.81 244 LYS A N 1
ATOM 1935 C CA . LYS A 1 244 ? 24.017 0.837 -25.160 1.00 95.81 244 LYS A CA 1
ATOM 1936 C C . LYS A 1 244 ? 22.742 0.837 -25.999 1.00 95.81 244 LYS A C 1
ATOM 1938 O O . LYS A 1 244 ? 21.978 1.805 -25.978 1.00 95.81 244 LYS A O 1
ATOM 1943 N N . TYR A 1 245 ? 22.463 -0.285 -26.652 1.00 95.81 245 TYR A N 1
ATOM 1944 C CA . TYR A 1 245 ? 21.204 -0.514 -27.362 1.00 95.81 245 TYR A CA 1
ATOM 1945 C C . TYR A 1 245 ? 20.282 -1.376 -26.520 1.00 95.81 245 TYR A C 1
ATOM 1947 O O . TYR A 1 245 ? 20.718 -2.335 -25.885 1.00 95.81 245 TYR A O 1
ATOM 1955 N N . VAL A 1 246 ? 18.989 -1.058 -26.525 1.00 97.25 246 VAL A N 1
ATOM 1956 C CA . VAL A 1 246 ? 18.000 -1.840 -25.785 1.00 97.25 246 VAL A CA 1
ATOM 1957 C C . VAL A 1 246 ? 16.927 -2.360 -26.722 1.00 97.25 246 VAL A C 1
ATOM 1959 O O . VAL A 1 246 ? 16.186 -1.588 -27.328 1.00 97.25 246 VAL A O 1
ATOM 1962 N N . PHE A 1 247 ? 16.821 -3.681 -26.796 1.00 97.00 247 PHE A N 1
ATOM 1963 C CA . PHE A 1 247 ? 15.839 -4.380 -27.608 1.00 97.00 247 PHE A CA 1
ATOM 1964 C C . PHE A 1 247 ? 14.715 -4.872 -26.700 1.00 97.00 247 PHE A C 1
ATOM 1966 O O . PHE A 1 247 ? 14.953 -5.522 -25.681 1.00 97.00 247 PHE A O 1
ATOM 1973 N N . THR A 1 248 ? 13.479 -4.519 -27.044 1.00 96.88 248 THR A N 1
ATOM 1974 C CA . THR A 1 248 ? 12.283 -4.857 -26.266 1.00 96.88 248 THR A CA 1
ATOM 1975 C C . THR A 1 248 ? 11.295 -5.574 -27.167 1.00 96.88 248 THR A C 1
ATOM 1977 O O . THR A 1 248 ? 10.900 -5.033 -28.197 1.00 96.88 248 THR A O 1
ATOM 1980 N N . ASP A 1 249 ? 10.874 -6.771 -26.768 1.00 96.69 249 ASP A N 1
ATOM 1981 C CA . ASP A 1 249 ? 9.742 -7.441 -27.402 1.00 96.69 249 ASP A CA 1
ATOM 1982 C C . ASP A 1 249 ? 8.454 -6.662 -27.096 1.00 96.69 249 ASP A C 1
ATOM 1984 O O . ASP A 1 249 ? 8.140 -6.421 -25.931 1.00 96.69 249 ASP A O 1
ATOM 1988 N N . ILE A 1 250 ? 7.697 -6.280 -28.126 1.00 96.00 250 ILE A N 1
ATOM 1989 C CA . ILE A 1 250 ? 6.446 -5.506 -28.028 1.00 96.00 250 ILE A CA 1
ATOM 1990 C C . ILE A 1 250 ? 5.189 -6.346 -28.306 1.00 96.00 250 ILE A C 1
ATOM 1992 O O . ILE A 1 250 ? 4.102 -5.800 -28.490 1.00 96.00 250 ILE A O 1
ATOM 1996 N N . THR A 1 251 ? 5.300 -7.675 -28.294 1.00 95.62 251 THR A N 1
ATOM 1997 C CA . THR A 1 251 ? 4.165 -8.583 -28.508 1.00 95.62 251 THR A CA 1
ATOM 1998 C C . THR A 1 251 ? 3.068 -8.366 -27.460 1.00 95.62 251 THR A C 1
ATOM 2000 O O . THR A 1 251 ? 3.336 -8.401 -26.257 1.00 95.62 251 THR A O 1
ATOM 2003 N N . TYR A 1 252 ? 1.824 -8.146 -27.900 1.00 92.50 252 TYR A N 1
ATOM 2004 C CA . TYR A 1 252 ? 0.707 -7.772 -27.018 1.00 92.50 252 TYR A CA 1
ATOM 2005 C C . TYR A 1 252 ? 0.234 -8.912 -26.100 1.00 92.50 252 TYR A C 1
ATOM 2007 O O . TYR A 1 252 ? -0.133 -8.668 -24.957 1.00 92.50 252 TYR A O 1
ATOM 2015 N N . SER A 1 253 ? 0.271 -10.161 -26.573 1.00 94.12 253 SER A N 1
ATOM 2016 C CA . SER A 1 253 ? -0.203 -11.332 -25.819 1.00 94.12 253 SER A CA 1
ATOM 2017 C C . SER A 1 253 ? 0.708 -11.747 -24.658 1.00 94.12 253 SER A C 1
ATOM 2019 O O . SER A 1 253 ? 0.294 -12.547 -23.822 1.00 94.12 253 SER A O 1
ATOM 2021 N N . VAL A 1 254 ? 1.936 -11.221 -24.595 1.00 94.81 254 VAL A N 1
ATOM 2022 C CA . VAL A 1 254 ? 2.934 -11.600 -23.588 1.00 94.81 254 VAL A CA 1
ATOM 2023 C C . VAL A 1 254 ? 2.805 -10.708 -22.345 1.00 94.81 254 VAL A C 1
ATOM 2025 O O . VAL A 1 254 ? 2.857 -9.477 -22.462 1.00 94.81 254 VAL A O 1
ATOM 2028 N N . PRO A 1 255 ? 2.679 -11.281 -21.133 1.00 95.56 255 PRO A N 1
ATOM 2029 C CA . PRO A 1 255 ? 2.579 -10.491 -19.913 1.00 95.56 255 PRO A CA 1
ATOM 2030 C C . PRO A 1 255 ? 3.885 -9.746 -19.609 1.00 95.56 255 PRO A C 1
ATOM 2032 O O . PRO A 1 255 ? 4.994 -10.201 -19.899 1.00 95.56 255 PRO A O 1
ATOM 2035 N N . HIS A 1 256 ? 3.769 -8.593 -18.946 1.00 94.38 256 HIS A N 1
ATOM 2036 C CA . HIS A 1 256 ? 4.911 -7.711 -18.673 1.00 94.38 256 HIS A CA 1
ATOM 2037 C C . HIS A 1 256 ? 6.006 -8.340 -17.807 1.00 94.38 256 HIS A C 1
ATOM 2039 O O . HIS A 1 256 ? 7.129 -7.851 -17.853 1.00 94.38 256 HIS A O 1
ATOM 2045 N N . ARG A 1 257 ? 5.729 -9.403 -17.038 1.00 92.31 257 ARG A N 1
ATOM 2046 C CA . ARG A 1 257 ? 6.741 -10.132 -16.246 1.00 92.31 257 ARG A CA 1
ATOM 2047 C C . ARG A 1 257 ? 7.555 -11.142 -17.061 1.00 92.31 257 ARG A C 1
ATOM 2049 O O . ARG A 1 257 ? 8.703 -11.383 -16.720 1.00 92.31 257 ARG A O 1
ATOM 2056 N N . GLU A 1 258 ? 7.008 -11.665 -18.156 1.00 93.44 258 GLU A N 1
ATOM 2057 C CA . GLU A 1 258 ? 7.665 -12.685 -18.997 1.00 93.44 258 GLU A CA 1
ATOM 2058 C C . GLU A 1 258 ? 8.305 -12.089 -20.259 1.00 93.44 258 GLU A C 1
ATOM 2060 O O . GLU A 1 258 ? 9.122 -12.729 -20.910 1.00 93.44 258 GLU A O 1
ATOM 2065 N N . ARG A 1 259 ? 7.976 -10.832 -20.582 1.00 95.06 259 ARG A N 1
ATOM 2066 C CA . ARG A 1 259 ? 8.504 -10.095 -21.737 1.00 95.06 259 ARG A CA 1
ATOM 2067 C C . ARG A 1 259 ? 10.038 -10.095 -21.799 1.00 95.06 259 ARG A C 1
ATOM 2069 O O . ARG A 1 259 ? 10.706 -9.810 -20.799 1.00 95.06 259 ARG A O 1
ATOM 2076 N N . PHE A 1 260 ? 10.591 -10.345 -22.982 1.00 95.12 260 PHE A N 1
ATOM 2077 C CA . PHE A 1 260 ? 12.033 -10.313 -23.211 1.00 95.12 260 PHE A CA 1
ATOM 2078 C C . PHE A 1 260 ? 12.515 -8.883 -23.462 1.00 95.12 260 PHE A C 1
ATOM 2080 O O . PHE A 1 260 ? 12.048 -8.199 -24.374 1.00 95.12 260 PHE A O 1
ATOM 2087 N N . ILE A 1 261 ? 13.458 -8.434 -22.630 1.00 97.25 261 ILE A N 1
ATOM 2088 C CA . ILE A 1 261 ? 14.140 -7.147 -22.775 1.00 97.25 261 ILE A CA 1
ATOM 2089 C C . ILE A 1 261 ? 15.633 -7.389 -22.597 1.00 97.25 261 ILE A C 1
ATOM 2091 O O . ILE A 1 261 ? 16.067 -7.858 -21.540 1.00 97.25 261 ILE A O 1
ATOM 2095 N N . VAL A 1 262 ? 16.403 -7.082 -23.634 1.00 97.50 262 VAL A N 1
ATOM 2096 C CA . VAL A 1 262 ? 17.846 -7.319 -23.675 1.00 97.50 262 VAL A CA 1
ATOM 2097 C C . VAL A 1 262 ? 18.588 -6.030 -23.983 1.00 97.50 262 VAL A C 1
ATOM 2099 O O . VAL A 1 262 ? 18.117 -5.187 -24.746 1.00 97.50 262 VAL A O 1
ATOM 2102 N N . VAL A 1 263 ? 19.749 -5.881 -23.363 1.00 97.69 263 VAL A N 1
ATOM 2103 C CA . VAL A 1 263 ? 20.619 -4.717 -23.483 1.00 97.69 263 VAL A CA 1
ATOM 2104 C C . VAL A 1 263 ? 21.932 -5.175 -24.091 1.00 97.69 263 VAL A C 1
ATOM 2106 O O . VAL A 1 263 ? 22.558 -6.111 -23.590 1.00 97.69 263 VAL A O 1
ATOM 2109 N N . ARG A 1 264 ? 22.330 -4.516 -25.176 1.00 96.31 264 ARG A N 1
ATOM 2110 C CA . ARG A 1 264 ? 23.648 -4.650 -25.781 1.00 96.31 264 ARG A CA 1
ATOM 2111 C C . ARG A 1 264 ? 24.523 -3.515 -25.273 1.00 96.31 264 ARG A C 1
ATOM 2113 O O . ARG A 1 264 ? 24.251 -2.354 -25.573 1.00 96.31 264 ARG A O 1
ATOM 2120 N N . GLU A 1 265 ? 25.527 -3.871 -24.488 1.00 96.19 265 GLU A N 1
ATOM 2121 C CA . GLU A 1 265 ? 26.535 -2.943 -23.978 1.00 96.19 265 GLU A CA 1
ATOM 2122 C C . GLU A 1 265 ? 27.612 -2.665 -25.042 1.00 96.19 265 GLU A C 1
ATOM 2124 O O . GLU A 1 265 ? 27.815 -3.507 -25.928 1.00 96.19 265 GLU A O 1
ATOM 2129 N N . PRO A 1 266 ? 28.314 -1.518 -24.955 1.00 95.75 266 PRO A N 1
ATOM 2130 C CA . PRO A 1 266 ? 29.413 -1.180 -25.864 1.00 95.75 266 PRO A CA 1
ATOM 2131 C C . PRO A 1 266 ? 30.562 -2.199 -25.821 1.00 95.75 266 PRO A C 1
ATOM 2133 O O . PRO A 1 266 ? 31.197 -2.424 -26.843 1.00 95.75 266 PRO A O 1
ATOM 2136 N N . ASP A 1 267 ? 30.743 -2.904 -24.700 1.00 93.31 267 ASP A N 1
ATOM 2137 C CA . ASP A 1 267 ? 31.756 -3.961 -24.521 1.00 93.31 267 ASP A CA 1
ATOM 2138 C C . ASP A 1 267 ? 31.453 -5.247 -25.331 1.00 93.31 267 ASP A C 1
ATOM 2140 O O . ASP A 1 267 ? 32.079 -6.293 -25.151 1.00 93.31 267 ASP A O 1
ATOM 2144 N N . GLY A 1 268 ? 30.399 -5.238 -26.157 1.00 92.69 268 GLY A N 1
ATOM 2145 C CA . GLY A 1 268 ? 29.944 -6.403 -26.915 1.00 92.69 268 GLY A CA 1
ATOM 2146 C C . GLY A 1 268 ? 29.165 -7.436 -26.089 1.00 92.69 268 GLY A C 1
ATOM 2147 O O . GLY A 1 268 ? 28.878 -8.531 -26.575 1.00 92.69 268 GLY A O 1
ATOM 2148 N N . THR A 1 269 ? 28.781 -7.109 -24.853 1.00 96.19 269 THR A N 1
ATOM 2149 C CA . THR A 1 269 ? 27.996 -7.998 -23.982 1.00 96.19 269 THR A CA 1
ATOM 2150 C C . THR A 1 269 ? 26.494 -7.836 -24.230 1.00 96.19 269 THR A C 1
ATOM 2152 O O . THR A 1 269 ? 25.960 -6.728 -24.180 1.00 96.19 269 THR A O 1
ATOM 2155 N N . LEU A 1 270 ? 25.787 -8.944 -24.464 1.00 96.94 270 LEU A N 1
ATOM 2156 C CA . LEU A 1 270 ? 24.326 -9.007 -24.521 1.00 96.94 270 LEU A CA 1
ATOM 2157 C C . LEU A 1 270 ? 23.790 -9.585 -23.210 1.00 96.94 270 LEU A C 1
ATOM 2159 O O . LEU A 1 270 ? 23.925 -10.780 -22.947 1.00 96.94 270 LEU A O 1
ATOM 2163 N N . ARG A 1 271 ? 23.146 -8.747 -22.401 1.00 97.06 271 ARG A N 1
ATOM 2164 C CA . ARG A 1 271 ? 22.566 -9.125 -21.103 1.00 97.06 271 ARG A CA 1
ATOM 2165 C C . ARG A 1 271 ? 21.063 -8.887 -21.060 1.00 97.06 271 ARG A C 1
ATOM 2167 O O . ARG A 1 271 ? 20.517 -8.138 -21.871 1.00 97.06 271 ARG A O 1
ATOM 2174 N N . LYS A 1 272 ? 20.379 -9.478 -20.082 1.00 96.75 272 LYS A N 1
ATOM 2175 C CA . LYS A 1 272 ? 19.011 -9.065 -19.741 1.00 96.75 272 LYS A CA 1
ATOM 2176 C C . LYS A 1 272 ? 19.023 -7.665 -19.114 1.00 96.75 272 LYS A C 1
ATOM 2178 O O . LYS A 1 272 ? 19.984 -7.267 -18.450 1.00 96.75 272 LYS A O 1
ATOM 2183 N N . ALA A 1 273 ? 17.960 -6.904 -19.363 1.00 96.69 273 ALA A N 1
ATOM 2184 C CA . ALA A 1 273 ? 17.779 -5.592 -18.748 1.00 96.69 273 ALA A CA 1
ATOM 2185 C C . ALA A 1 273 ? 17.624 -5.712 -17.225 1.00 96.69 273 ALA A C 1
ATOM 2187 O O . ALA A 1 273 ? 17.038 -6.685 -16.737 1.00 96.69 273 ALA A O 1
ATOM 2188 N N . THR A 1 274 ? 18.100 -4.705 -16.487 1.00 96.31 274 THR A N 1
ATOM 2189 C CA . THR A 1 274 ? 17.813 -4.621 -15.049 1.00 96.31 274 THR A CA 1
ATOM 2190 C C . THR A 1 274 ? 16.326 -4.351 -14.824 1.00 96.31 274 THR A C 1
ATOM 2192 O O . THR A 1 274 ? 15.584 -3.998 -15.748 1.00 96.31 274 THR A O 1
ATOM 2195 N N . TRP A 1 275 ? 15.862 -4.504 -13.587 1.00 95.50 275 TRP A N 1
ATOM 2196 C CA . TRP A 1 275 ? 14.464 -4.257 -13.255 1.00 95.50 275 TRP A CA 1
ATOM 2197 C C . TRP A 1 275 ? 14.043 -2.795 -13.472 1.00 95.50 275 TRP A C 1
ATOM 2199 O O . TRP A 1 275 ? 12.942 -2.540 -13.954 1.00 95.50 275 TRP A O 1
ATOM 2209 N N . GLU A 1 276 ? 14.924 -1.837 -13.194 1.00 93.31 276 GLU A N 1
ATOM 2210 C CA . GLU A 1 276 ? 14.677 -0.403 -13.389 1.00 93.31 276 GLU A CA 1
ATOM 2211 C C . GLU A 1 276 ? 14.599 -0.067 -14.882 1.00 93.31 276 GLU A C 1
ATOM 2213 O O . GLU A 1 276 ? 13.716 0.673 -15.325 1.00 93.31 276 GLU A O 1
ATOM 2218 N N . GLU A 1 277 ? 15.510 -0.640 -15.677 1.00 94.56 277 GLU A N 1
ATOM 2219 C CA . GLU A 1 277 ? 15.489 -0.527 -17.133 1.00 94.56 277 GLU A CA 1
ATOM 2220 C C . GLU A 1 277 ? 14.194 -1.119 -17.692 1.00 94.56 277 GLU A C 1
ATOM 2222 O O . GLU A 1 277 ? 13.521 -0.469 -18.495 1.00 94.56 277 GLU A O 1
ATOM 2227 N N . ARG A 1 278 ? 13.814 -2.313 -17.222 1.00 95.06 278 ARG A N 1
ATOM 2228 C CA . ARG A 1 278 ? 12.593 -3.015 -17.623 1.00 95.06 278 ARG A CA 1
ATOM 2229 C C . ARG A 1 278 ? 11.349 -2.188 -17.332 1.00 95.06 278 ARG A C 1
ATOM 2231 O O . ARG A 1 278 ? 10.577 -1.930 -18.250 1.00 95.06 278 ARG A O 1
ATOM 2238 N N . ASP A 1 279 ? 11.172 -1.743 -16.094 1.00 95.06 279 ASP A N 1
ATOM 2239 C CA . ASP A 1 279 ? 10.005 -0.971 -15.663 1.00 95.06 279 ASP A CA 1
ATOM 2240 C C . ASP A 1 279 ? 9.856 0.327 -16.468 1.00 95.06 279 ASP A C 1
ATOM 2242 O O . ASP A 1 279 ? 8.761 0.680 -16.919 1.00 95.06 279 ASP A O 1
ATOM 2246 N N . ARG A 1 280 ? 10.977 1.014 -16.721 1.00 95.31 280 ARG A N 1
ATOM 2247 C CA . ARG A 1 280 ? 11.004 2.223 -17.546 1.00 95.31 280 ARG A CA 1
ATOM 2248 C C . ARG A 1 280 ? 10.612 1.930 -18.993 1.00 95.31 280 ARG A C 1
ATOM 2250 O O . ARG A 1 280 ? 9.813 2.668 -19.559 1.00 95.31 280 ARG A O 1
ATOM 2257 N N . LEU A 1 281 ? 11.162 0.879 -19.600 1.00 95.69 281 LEU A N 1
ATOM 2258 C CA . LEU A 1 281 ? 10.907 0.532 -21.004 1.00 95.69 281 LEU A CA 1
ATOM 2259 C C . LEU A 1 281 ? 9.488 0.022 -21.223 1.00 95.69 281 LEU A C 1
ATOM 2261 O O . LEU A 1 281 ? 8.850 0.404 -22.203 1.00 95.69 281 LEU A O 1
ATOM 2265 N N . VAL A 1 282 ? 8.962 -0.764 -20.284 1.00 95.69 282 VAL A N 1
ATOM 2266 C CA . VAL A 1 282 ? 7.553 -1.162 -20.292 1.00 95.69 282 VAL A CA 1
ATOM 2267 C C . VAL A 1 282 ? 6.669 0.082 -20.301 1.00 95.69 282 VAL A C 1
ATOM 2269 O O . VAL A 1 282 ? 5.774 0.149 -21.128 1.00 95.69 282 VAL A O 1
ATOM 2272 N N . GLN A 1 283 ? 6.960 1.109 -19.497 1.00 95.50 283 GLN A N 1
ATOM 2273 C CA . GLN A 1 283 ? 6.188 2.357 -19.523 1.00 95.50 283 GLN A CA 1
ATOM 2274 C C . GLN A 1 283 ? 6.350 3.162 -20.830 1.00 95.50 283 GLN A C 1
ATOM 2276 O O . GLN A 1 283 ? 5.420 3.867 -21.220 1.00 95.50 283 GLN A O 1
ATOM 2281 N N . VAL A 1 284 ? 7.497 3.082 -21.520 1.00 96.12 284 VAL A N 1
ATOM 2282 C CA . VAL A 1 284 ? 7.707 3.749 -22.824 1.00 96.12 284 VAL A CA 1
ATOM 2283 C C . VAL A 1 284 ? 6.813 3.145 -23.908 1.00 96.12 284 VAL A C 1
ATOM 2285 O O . VAL A 1 284 ? 6.208 3.889 -24.679 1.00 96.12 284 VAL A O 1
ATOM 2288 N N . TYR A 1 285 ? 6.751 1.813 -23.981 1.00 96.06 285 TYR A N 1
ATOM 2289 C CA . TYR A 1 285 ? 5.996 1.106 -25.021 1.00 96.06 285 TYR A CA 1
ATOM 2290 C C . TYR A 1 285 ? 4.529 0.861 -24.636 1.00 96.06 285 TYR A C 1
ATOM 2292 O O . TYR A 1 285 ? 3.656 0.903 -25.498 1.00 96.06 285 TYR A O 1
ATOM 2300 N N . PHE A 1 286 ? 4.251 0.663 -23.347 1.00 95.75 286 PHE A N 1
ATOM 2301 C CA . PHE A 1 286 ? 2.933 0.382 -22.775 1.00 95.75 286 PHE A CA 1
ATOM 2302 C C . PHE A 1 286 ? 2.616 1.395 -21.660 1.00 95.75 286 PHE A C 1
ATOM 2304 O O . PHE A 1 286 ? 2.733 1.081 -20.472 1.00 95.75 286 PHE A O 1
ATOM 2311 N N . PRO A 1 287 ? 2.230 2.634 -22.014 1.00 95.81 287 PRO A N 1
ATOM 2312 C CA . PRO A 1 287 ? 2.031 3.692 -21.033 1.00 95.81 287 PRO A CA 1
ATOM 2313 C C . PRO A 1 287 ? 0.830 3.408 -20.121 1.00 95.81 287 PRO A C 1
ATOM 2315 O O . PRO A 1 287 ? -0.323 3.419 -20.554 1.00 95.81 287 PRO A O 1
ATOM 2318 N N . LYS A 1 288 ? 1.095 3.220 -18.824 1.00 94.19 288 LYS A N 1
ATOM 2319 C CA . LYS A 1 288 ? 0.077 3.188 -17.766 1.00 94.19 288 LYS A CA 1
ATOM 2320 C C . LYS A 1 288 ? -0.250 4.610 -17.313 1.00 94.19 288 LYS A C 1
ATOM 2322 O O . LYS A 1 288 ? 0.655 5.423 -17.104 1.00 94.19 288 LYS A O 1
ATOM 2327 N N . GLN A 1 289 ? -1.536 4.909 -17.132 1.00 93.31 289 GLN A N 1
ATOM 2328 C CA . GLN A 1 289 ? -1.983 6.213 -16.639 1.00 93.31 289 GLN A CA 1
ATOM 2329 C C . GLN A 1 289 ? -1.394 6.516 -15.253 1.00 93.31 289 GLN A C 1
ATOM 2331 O O . GLN A 1 289 ? -1.322 5.644 -14.389 1.00 93.31 289 GLN A O 1
ATOM 2336 N N . GLY A 1 290 ? -0.945 7.757 -15.059 1.00 90.56 290 GLY A N 1
ATOM 2337 C CA . GLY A 1 290 ? -0.357 8.248 -13.808 1.00 90.56 290 GLY A CA 1
ATOM 2338 C C . GLY A 1 290 ? 1.106 7.852 -13.557 1.00 90.56 290 GLY A C 1
ATOM 2339 O O . GLY A 1 290 ? 1.794 8.565 -12.829 1.00 90.56 290 GLY A O 1
ATOM 2340 N N . ARG A 1 291 ? 1.622 6.790 -14.193 1.00 94.62 291 ARG A N 1
ATOM 2341 C CA . ARG A 1 291 ? 3.028 6.376 -14.060 1.00 94.62 291 ARG A CA 1
ATOM 2342 C C . ARG A 1 291 ? 3.933 7.266 -14.912 1.00 94.62 291 ARG A C 1
ATOM 2344 O O . ARG A 1 291 ? 3.736 7.409 -16.120 1.00 94.62 291 ARG A O 1
ATOM 2351 N N . LYS A 1 292 ? 4.950 7.866 -14.294 1.00 93.31 292 LYS A N 1
ATOM 2352 C CA . LYS A 1 292 ? 5.959 8.681 -14.989 1.00 93.31 292 LYS A CA 1
ATOM 2353 C C . LYS A 1 292 ? 7.182 7.834 -15.338 1.00 93.31 292 LYS A C 1
ATOM 2355 O O . LYS A 1 292 ? 7.518 6.905 -14.610 1.00 93.31 292 LYS A O 1
ATOM 2360 N N . LEU A 1 293 ? 7.871 8.181 -16.430 1.00 92.81 293 LEU A N 1
ATOM 2361 C CA . LEU A 1 293 ? 9.123 7.517 -16.826 1.00 92.81 293 LEU A CA 1
ATOM 2362 C C . LEU A 1 293 ? 10.217 7.699 -15.777 1.00 92.81 293 LEU A C 1
ATOM 2364 O O . LEU A 1 293 ? 10.903 6.745 -15.432 1.00 92.81 293 LEU A O 1
ATOM 2368 N N . MET A 1 294 ? 10.360 8.927 -15.282 1.00 90.38 294 MET A N 1
ATOM 2369 C CA . MET A 1 294 ? 11.229 9.252 -14.159 1.00 90.38 294 MET A CA 1
ATOM 2370 C C . MET A 1 294 ? 10.372 9.401 -12.902 1.00 90.38 294 MET A C 1
ATOM 2372 O O . MET A 1 294 ? 9.351 10.100 -12.966 1.00 90.38 294 MET A O 1
ATOM 2376 N N . PRO A 1 295 ? 10.760 8.769 -11.778 1.00 90.94 295 PRO A N 1
ATOM 2377 C CA . PRO A 1 295 ? 10.044 8.909 -10.521 1.00 90.94 295 PRO A CA 1
ATOM 2378 C C . PRO A 1 295 ? 9.877 10.371 -10.108 1.00 90.94 295 PRO A C 1
ATOM 2380 O O . PRO A 1 295 ? 10.711 11.231 -10.402 1.00 90.94 295 PRO A O 1
ATOM 2383 N N . HIS A 1 296 ? 8.784 10.660 -9.405 1.00 91.25 296 HIS A N 1
ATOM 2384 C CA . HIS A 1 296 ? 8.549 12.000 -8.884 1.00 91.25 296 HIS A CA 1
ATOM 2385 C C . HIS A 1 296 ? 9.631 12.374 -7.865 1.00 91.25 296 HIS A C 1
ATOM 2387 O O . HIS A 1 296 ? 9.943 11.591 -6.973 1.00 91.25 296 HIS A O 1
ATOM 2393 N N . VAL A 1 297 ? 10.105 13.622 -7.901 1.00 92.25 297 VAL A N 1
ATOM 2394 C CA . VAL A 1 297 ? 11.076 14.170 -6.928 1.00 92.25 297 VAL A CA 1
ATOM 2395 C C . VAL A 1 297 ? 10.561 14.105 -5.476 1.00 92.25 297 VAL A C 1
ATOM 2397 O O . VAL A 1 297 ? 11.337 14.204 -4.532 1.00 92.25 297 VAL A O 1
ATOM 2400 N N . LEU A 1 298 ? 9.257 13.873 -5.297 1.00 92.56 298 LEU A N 1
ATOM 2401 C CA . LEU A 1 298 ? 8.590 13.756 -4.001 1.00 92.56 298 LEU A CA 1
ATOM 2402 C C . LEU A 1 298 ? 9.063 12.525 -3.219 1.00 92.56 298 LEU A C 1
ATOM 2404 O O . LEU A 1 298 ? 9.074 12.569 -2.000 1.00 92.56 298 LEU A O 1
ATOM 2408 N N . PHE A 1 299 ? 9.508 11.466 -3.902 1.00 94.06 299 PHE A N 1
ATOM 2409 C CA . PHE A 1 299 ? 9.990 10.240 -3.256 1.00 94.06 299 PHE A CA 1
ATOM 2410 C C . PHE A 1 299 ? 11.400 10.361 -2.658 1.00 94.06 299 PHE A C 1
ATOM 2412 O O . PHE A 1 299 ? 11.909 9.390 -2.103 1.00 94.06 299 PHE A O 1
ATOM 2419 N N . LYS A 1 300 ? 12.044 11.530 -2.764 1.00 91.81 300 LYS A N 1
ATOM 2420 C CA . LYS A 1 300 ? 13.280 11.819 -2.028 1.00 91.81 300 LYS A CA 1
ATOM 2421 C C . LYS A 1 300 ? 12.966 12.028 -0.548 1.00 91.81 300 LYS A C 1
ATOM 2423 O O . LYS A 1 300 ? 11.979 12.680 -0.220 1.00 91.81 300 LYS A O 1
ATOM 2428 N N . GLU A 1 301 ? 13.841 11.550 0.329 1.00 89.56 301 GLU A N 1
ATOM 2429 C CA . GLU A 1 301 ? 13.644 11.566 1.787 1.00 89.56 301 GLU A CA 1
ATOM 2430 C C . GLU A 1 301 ? 13.341 12.958 2.357 1.00 89.56 301 GLU A C 1
ATOM 2432 O O . GLU A 1 301 ? 12.462 13.107 3.203 1.00 89.56 301 GLU A O 1
ATOM 2437 N N . GLU A 1 302 ? 14.028 13.988 1.865 1.00 90.94 302 GLU A N 1
ATOM 2438 C CA . GLU A 1 302 ? 13.819 15.381 2.277 1.00 90.94 302 GLU A CA 1
ATOM 2439 C C . GLU A 1 302 ? 12.379 15.839 2.017 1.00 90.94 302 GLU A C 1
ATOM 2441 O O . GLU A 1 302 ? 11.727 16.406 2.893 1.00 90.94 302 GLU A O 1
ATOM 2446 N N . ASN A 1 303 ? 11.856 15.523 0.830 1.00 93.38 303 ASN A N 1
ATOM 2447 C CA . ASN A 1 303 ? 10.511 15.910 0.421 1.00 93.38 303 ASN A CA 1
ATOM 2448 C C . ASN A 1 303 ? 9.443 15.061 1.112 1.00 93.38 303 ASN A C 1
ATOM 2450 O O . ASN A 1 303 ? 8.371 15.577 1.424 1.00 93.38 303 ASN A O 1
ATOM 2454 N N . LEU A 1 304 ? 9.731 13.785 1.391 1.00 93.38 304 LEU A N 1
ATOM 2455 C CA . LEU A 1 304 ? 8.826 12.917 2.144 1.00 93.38 304 LEU A CA 1
ATOM 2456 C C . LEU A 1 304 ? 8.541 13.490 3.535 1.00 93.38 304 LEU A C 1
ATOM 2458 O O . LEU A 1 304 ? 7.377 13.597 3.909 1.00 93.38 304 LEU A O 1
ATOM 2462 N N . LYS A 1 305 ? 9.569 13.965 4.253 1.00 92.88 305 LYS A N 1
ATOM 2463 C CA . LYS A 1 305 ? 9.399 14.615 5.567 1.00 92.88 305 LYS 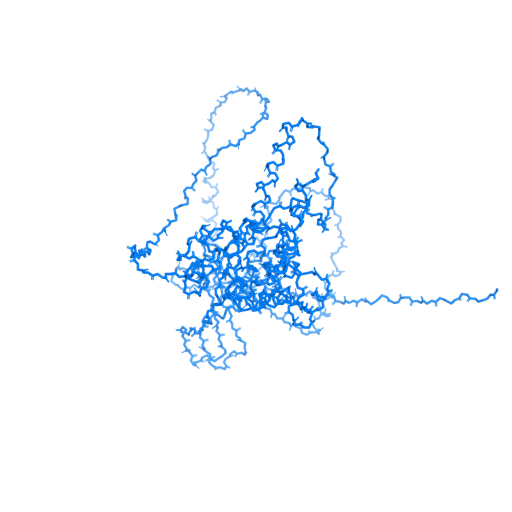A CA 1
ATOM 2464 C C . LYS A 1 305 ? 8.463 15.823 5.495 1.00 92.88 305 LYS A C 1
ATOM 2466 O O . LYS A 1 305 ? 7.603 15.995 6.356 1.00 92.88 305 LYS A O 1
ATOM 2471 N N . THR A 1 306 ? 8.582 16.639 4.446 1.00 93.81 306 THR A N 1
ATOM 2472 C CA . THR A 1 306 ? 7.673 17.774 4.230 1.00 93.81 306 THR A CA 1
ATOM 2473 C C . THR A 1 306 ? 6.233 17.311 4.016 1.00 93.81 306 THR A C 1
ATOM 2475 O O . THR A 1 306 ? 5.314 17.903 4.573 1.00 93.81 306 THR A O 1
ATOM 2478 N N . VAL A 1 307 ? 6.008 16.240 3.256 1.00 94.19 307 VAL A N 1
ATOM 2479 C CA . VAL A 1 307 ? 4.652 15.716 3.017 1.00 94.19 307 VAL A CA 1
ATOM 2480 C C . VAL A 1 307 ? 4.062 15.080 4.279 1.00 94.19 307 VAL A C 1
ATOM 2482 O O . VAL A 1 307 ? 2.878 15.271 4.559 1.00 94.19 307 VAL A O 1
ATOM 2485 N N . PHE A 1 308 ? 4.880 14.393 5.077 1.00 94.44 308 PHE A N 1
ATOM 2486 C CA . PHE A 1 308 ? 4.467 13.819 6.359 1.00 94.44 308 PHE A CA 1
ATOM 2487 C C . PHE A 1 308 ? 4.058 14.893 7.368 1.00 94.44 308 PHE A C 1
ATOM 2489 O O . PHE A 1 308 ? 3.046 14.735 8.042 1.00 94.44 308 PHE A O 1
ATOM 2496 N N . SER A 1 309 ? 4.744 16.042 7.386 1.00 93.69 309 SER A N 1
ATOM 2497 C CA . SER A 1 309 ? 4.338 17.184 8.221 1.00 93.69 309 SER A CA 1
ATOM 2498 C C . SER A 1 309 ? 2.953 17.754 7.871 1.00 93.69 309 SER A C 1
ATOM 2500 O O . SER A 1 309 ? 2.343 18.432 8.691 1.00 93.69 309 SER A O 1
ATOM 2502 N N . GLN A 1 310 ? 2.448 17.469 6.665 1.00 94.75 310 GLN A N 1
ATOM 2503 C CA . GLN A 1 310 ? 1.135 17.906 6.181 1.00 94.75 310 GLN A CA 1
ATOM 2504 C C . GLN A 1 310 ? 0.039 16.845 6.367 1.00 94.75 310 GLN A C 1
ATOM 2506 O O . GLN A 1 310 ? -1.074 17.055 5.892 1.00 94.75 310 GLN A O 1
ATOM 2511 N N . ASP A 1 311 ? 0.336 15.703 6.995 1.00 95.06 311 ASP A N 1
ATOM 2512 C CA . ASP A 1 311 ? -0.607 14.589 7.192 1.00 95.06 311 ASP A CA 1
ATOM 2513 C C . ASP A 1 311 ? -1.163 13.986 5.893 1.00 95.06 311 ASP A C 1
ATOM 2515 O O . ASP A 1 311 ? -2.267 13.443 5.835 1.00 95.06 311 ASP A O 1
ATOM 2519 N N . ARG A 1 312 ? -0.363 14.050 4.823 1.00 94.44 312 ARG A N 1
ATOM 2520 C CA . ARG A 1 312 ? -0.720 13.559 3.482 1.00 94.44 312 ARG A CA 1
ATOM 2521 C C . ARG A 1 312 ? -0.126 12.184 3.172 1.00 94.44 312 ARG A C 1
ATOM 2523 O O . ARG A 1 312 ? 0.244 11.903 2.033 1.00 94.44 312 ARG A O 1
ATOM 2530 N N . HIS A 1 313 ? -0.044 11.308 4.171 1.00 95.62 313 HIS A N 1
ATOM 2531 C CA . HIS A 1 313 ? 0.516 9.955 4.041 1.00 95.62 313 HIS A CA 1
ATOM 2532 C C . HIS A 1 313 ? -0.228 9.121 2.995 1.00 95.62 313 HIS A C 1
ATOM 2534 O O . HIS A 1 313 ? 0.391 8.448 2.175 1.00 95.62 313 HIS A O 1
ATOM 2540 N N . GLU A 1 314 ? -1.558 9.220 2.959 1.00 95.12 314 GLU A N 1
ATOM 2541 C CA . GLU A 1 314 ? -2.383 8.481 1.999 1.00 95.12 314 GLU A CA 1
ATOM 2542 C C . GLU A 1 314 ? -2.076 8.864 0.539 1.00 95.12 314 GLU A C 1
ATOM 2544 O O . GLU A 1 314 ? -2.009 7.996 -0.333 1.00 95.12 314 GLU A O 1
ATOM 2549 N N . ASP A 1 315 ? -1.830 10.151 0.269 1.00 93.81 315 ASP A N 1
ATOM 2550 C CA . ASP A 1 315 ? -1.478 10.636 -1.068 1.00 93.81 315 ASP A CA 1
ATOM 2551 C C . ASP A 1 315 ? -0.136 10.057 -1.534 1.00 93.81 315 ASP A C 1
ATOM 2553 O O . ASP A 1 315 ? -0.003 9.664 -2.694 1.00 93.81 315 ASP A O 1
ATOM 2557 N N . VAL A 1 316 ? 0.847 9.961 -0.630 1.00 95.88 316 VAL A N 1
ATOM 2558 C CA . VAL A 1 316 ? 2.158 9.357 -0.920 1.00 95.88 316 VAL A CA 1
ATOM 2559 C C . VAL A 1 316 ? 1.998 7.889 -1.299 1.00 95.88 316 VAL A C 1
ATOM 2561 O O . VAL A 1 316 ? 2.523 7.464 -2.329 1.00 95.88 316 VAL A O 1
ATOM 2564 N N . LEU A 1 317 ? 1.232 7.126 -0.516 1.00 96.31 317 LEU A N 1
ATOM 2565 C CA . LEU A 1 317 ? 0.996 5.705 -0.776 1.00 96.31 317 LEU A CA 1
ATOM 2566 C C . LEU A 1 317 ? 0.200 5.488 -2.072 1.00 96.31 317 LEU A C 1
ATOM 2568 O O . LEU A 1 317 ? 0.505 4.587 -2.854 1.00 96.31 317 LEU A O 1
ATOM 2572 N N . ASN A 1 318 ? -0.782 6.348 -2.358 1.00 95.06 318 ASN A N 1
ATOM 2573 C CA . ASN A 1 318 ? -1.529 6.316 -3.616 1.00 95.06 318 ASN A CA 1
ATOM 2574 C C . ASN A 1 318 ? -0.636 6.616 -4.830 1.00 95.06 318 ASN A C 1
ATOM 2576 O O . ASN A 1 318 ? -0.749 5.939 -5.853 1.00 95.06 318 ASN A O 1
ATOM 2580 N N . LEU A 1 319 ? 0.275 7.589 -4.726 1.00 94.81 319 LEU A N 1
ATOM 2581 C CA . LEU A 1 319 ? 1.260 7.868 -5.774 1.00 94.81 319 LEU A CA 1
ATOM 2582 C C . LEU A 1 319 ? 2.252 6.710 -5.942 1.00 94.81 319 LEU A C 1
ATOM 2584 O O . LEU A 1 319 ? 2.600 6.371 -7.074 1.00 94.81 319 LEU A O 1
ATOM 2588 N N . CYS A 1 320 ? 2.678 6.088 -4.841 1.00 95.69 320 CYS A N 1
ATOM 2589 C CA . CYS A 1 320 ? 3.599 4.954 -4.844 1.00 95.69 320 CYS A CA 1
ATOM 2590 C C . CYS A 1 320 ? 3.019 3.751 -5.607 1.00 95.69 320 CYS A C 1
ATOM 2592 O O . CYS A 1 320 ? 3.667 3.245 -6.523 1.00 95.69 320 CYS A O 1
ATOM 2594 N N . LEU A 1 321 ? 1.761 3.384 -5.321 1.00 94.75 321 LEU A N 1
ATOM 2595 C CA . LEU A 1 321 ? 1.033 2.299 -6.001 1.00 94.75 321 LEU A CA 1
ATOM 2596 C C . LEU A 1 321 ? 0.950 2.458 -7.524 1.00 94.75 321 LEU A C 1
ATOM 2598 O O . LEU A 1 321 ? 0.865 1.476 -8.263 1.00 94.75 321 LEU A O 1
ATOM 2602 N N . VAL A 1 322 ? 0.888 3.698 -8.007 1.00 94.75 322 VAL A N 1
ATOM 2603 C CA . VAL A 1 322 ? 0.799 3.978 -9.444 1.00 94.75 322 VAL A CA 1
ATOM 2604 C C . VAL A 1 322 ? 2.188 4.008 -10.080 1.00 94.75 322 VAL A C 1
ATOM 2606 O O . VAL A 1 322 ? 2.352 3.551 -11.214 1.00 94.75 322 VAL A O 1
ATOM 2609 N N . GLN A 1 323 ? 3.176 4.553 -9.369 1.00 95.50 323 GLN A N 1
ATOM 2610 C CA . GLN A 1 323 ? 4.513 4.802 -9.896 1.00 95.50 323 GLN A CA 1
ATOM 2611 C C . GLN A 1 323 ? 5.390 3.543 -9.949 1.00 95.50 323 GLN A C 1
ATOM 2613 O O . GLN A 1 323 ? 6.113 3.353 -10.935 1.00 95.50 323 GLN A O 1
ATOM 2618 N N . PHE A 1 324 ? 5.348 2.711 -8.909 1.00 95.88 324 PHE A N 1
ATOM 2619 C CA . PHE A 1 324 ? 6.238 1.563 -8.731 1.00 95.88 324 PHE A CA 1
ATOM 2620 C C . PHE A 1 324 ? 5.471 0.238 -8.724 1.00 95.88 324 PHE A C 1
ATOM 2622 O O . PHE A 1 324 ? 4.268 0.195 -8.479 1.00 95.88 324 PHE A O 1
ATOM 2629 N N . GLU A 1 325 ? 6.182 -0.850 -9.014 1.00 93.94 325 GLU A N 1
ATOM 2630 C CA . GLU A 1 325 ? 5.665 -2.209 -8.837 1.00 93.94 325 GLU A CA 1
ATOM 2631 C C . GLU A 1 325 ? 5.781 -2.633 -7.359 1.00 93.94 325 GLU A C 1
ATOM 2633 O O . GLU A 1 325 ? 6.727 -2.209 -6.691 1.00 93.94 325 GLU A O 1
ATOM 2638 N N . PRO A 1 326 ? 4.871 -3.483 -6.845 1.00 94.81 326 PRO A N 1
ATOM 2639 C CA . PRO A 1 326 ? 4.808 -3.837 -5.421 1.00 94.81 326 PRO A CA 1
ATOM 2640 C C . PRO A 1 326 ? 6.026 -4.608 -4.884 1.00 94.81 326 PRO A C 1
ATOM 2642 O O . PRO A 1 326 ? 6.217 -4.674 -3.677 1.00 94.81 326 PRO A O 1
ATOM 2645 N N . ASP A 1 327 ? 6.839 -5.201 -5.760 1.00 95.38 327 ASP A N 1
ATOM 2646 C CA . ASP A 1 327 ? 8.073 -5.927 -5.426 1.00 95.38 327 ASP A CA 1
ATOM 2647 C C . ASP A 1 327 ? 9.350 -5.088 -5.630 1.00 95.38 327 ASP A C 1
ATOM 2649 O O . ASP A 1 327 ? 10.463 -5.594 -5.476 1.00 95.38 327 ASP A O 1
ATOM 2653 N N . SER A 1 328 ? 9.210 -3.813 -6.009 1.00 95.44 328 SER A N 1
ATOM 2654 C CA . SER A 1 328 ? 10.329 -2.887 -6.189 1.00 95.44 328 SER A CA 1
ATOM 2655 C C . SER A 1 328 ? 10.903 -2.417 -4.848 1.00 95.44 328 SER A C 1
ATOM 2657 O O . SER A 1 328 ? 10.153 -2.098 -3.926 1.00 95.44 328 SER A O 1
ATOM 2659 N N . ALA A 1 329 ? 12.226 -2.253 -4.778 1.00 94.88 329 ALA A N 1
ATOM 2660 C CA . ALA A 1 329 ? 12.914 -1.689 -3.615 1.00 94.88 329 ALA A CA 1
ATOM 2661 C C . ALA A 1 329 ? 12.387 -0.290 -3.243 1.00 94.88 329 ALA A C 1
ATOM 2663 O O . ALA A 1 329 ? 12.130 0.003 -2.078 1.00 94.88 329 ALA A O 1
ATOM 2664 N N . ASP A 1 330 ? 12.154 0.568 -4.245 1.00 94.69 330 ASP A N 1
ATOM 2665 C CA . ASP A 1 330 ? 11.617 1.917 -4.027 1.00 94.69 330 ASP A CA 1
ATOM 2666 C C . ASP A 1 330 ? 10.193 1.891 -3.455 1.00 94.69 330 ASP A C 1
ATOM 2668 O O . ASP A 1 330 ? 9.846 2.744 -2.637 1.00 94.69 330 ASP A O 1
ATOM 2672 N N . TYR A 1 331 ? 9.376 0.916 -3.870 1.00 96.00 331 TYR A N 1
ATOM 2673 C CA . TYR A 1 331 ? 8.017 0.748 -3.360 1.00 96.00 331 TYR A CA 1
ATOM 2674 C C . TYR A 1 331 ? 8.051 0.400 -1.873 1.00 96.00 331 TYR A C 1
ATOM 2676 O O . TYR A 1 331 ? 7.438 1.090 -1.059 1.00 96.00 331 TYR A O 1
ATOM 2684 N N . ILE A 1 332 ? 8.832 -0.621 -1.518 1.00 96.12 332 ILE A N 1
ATOM 2685 C CA . ILE A 1 332 ? 8.968 -1.095 -0.140 1.00 96.12 332 ILE A CA 1
ATOM 2686 C C . ILE A 1 332 ? 9.527 0.023 0.746 1.00 96.12 332 ILE A C 1
ATOM 2688 O O . ILE A 1 332 ? 8.887 0.383 1.731 1.00 96.12 332 ILE A O 1
ATOM 2692 N N . ARG A 1 333 ? 10.620 0.681 0.330 1.00 95.88 333 ARG A N 1
ATOM 2693 C CA . ARG A 1 333 ? 11.239 1.790 1.076 1.00 95.88 333 ARG A CA 1
ATOM 2694 C C . ARG A 1 333 ? 10.248 2.909 1.404 1.00 95.88 333 ARG A C 1
ATOM 2696 O O . ARG A 1 333 ? 10.232 3.412 2.524 1.00 95.88 333 ARG A O 1
ATOM 2703 N N . VAL A 1 334 ? 9.439 3.339 0.432 1.00 96.25 334 VAL A N 1
ATOM 2704 C CA . VAL A 1 334 ? 8.470 4.433 0.635 1.00 96.25 334 VAL A CA 1
ATOM 2705 C C . VAL A 1 334 ? 7.333 4.000 1.563 1.00 96.25 334 VAL A C 1
ATOM 2707 O O . VAL A 1 334 ? 6.918 4.790 2.415 1.00 96.25 334 VAL A O 1
ATOM 2710 N N . HIS A 1 335 ? 6.841 2.765 1.430 1.00 96.44 335 HIS A N 1
ATOM 2711 C CA . HIS A 1 335 ? 5.819 2.221 2.327 1.00 96.44 335 HIS A CA 1
ATOM 2712 C C . HIS A 1 335 ? 6.334 2.120 3.766 1.00 96.44 335 HIS A C 1
ATOM 2714 O O . HIS A 1 335 ? 5.690 2.649 4.670 1.00 96.44 335 HIS A O 1
ATOM 2720 N N . GLU A 1 336 ? 7.515 1.534 3.971 1.00 95.69 336 GLU A N 1
ATOM 2721 C CA . GLU A 1 336 ? 8.150 1.418 5.287 1.00 95.69 336 GLU A CA 1
ATOM 2722 C C . GLU A 1 336 ? 8.373 2.793 5.919 1.00 95.69 336 GLU A C 1
ATOM 2724 O O . GLU A 1 336 ? 7.903 3.037 7.026 1.00 95.69 336 GLU A O 1
ATOM 2729 N N . ALA A 1 337 ? 8.976 3.741 5.191 1.00 95.94 337 ALA A N 1
ATOM 2730 C CA . ALA A 1 337 ? 9.199 5.097 5.694 1.00 95.94 337 ALA A CA 1
ATOM 2731 C C . ALA A 1 337 ? 7.896 5.803 6.110 1.00 95.94 337 ALA A C 1
ATOM 2733 O O . ALA A 1 337 ? 7.873 6.534 7.100 1.00 95.94 337 ALA A O 1
ATOM 2734 N N . THR A 1 338 ? 6.806 5.572 5.373 1.00 96.50 338 THR A N 1
ATOM 2735 C CA . THR A 1 338 ? 5.489 6.134 5.700 1.00 96.50 338 THR A CA 1
ATOM 2736 C C . THR A 1 338 ? 4.900 5.480 6.952 1.00 96.50 338 THR A C 1
ATOM 2738 O O . THR A 1 338 ? 4.336 6.174 7.796 1.00 96.50 338 THR A O 1
ATOM 2741 N N . TYR A 1 339 ? 5.034 4.160 7.102 1.00 96.50 339 TYR A N 1
ATOM 2742 C CA . TYR A 1 339 ? 4.548 3.437 8.279 1.00 96.50 339 TYR A CA 1
ATOM 2743 C C . TYR A 1 339 ? 5.338 3.787 9.544 1.00 96.50 339 TYR A C 1
ATOM 2745 O O . TYR A 1 339 ? 4.731 3.963 10.598 1.00 96.50 339 TYR A O 1
ATOM 2753 N N . GLU A 1 340 ? 6.657 3.966 9.435 1.00 95.50 340 GLU A N 1
ATOM 2754 C CA . GLU A 1 340 ? 7.503 4.448 10.533 1.00 95.50 340 GLU A CA 1
ATOM 2755 C C . GLU A 1 340 ? 7.079 5.831 11.030 1.00 95.50 340 GLU A C 1
ATOM 2757 O O . GLU A 1 340 ? 7.032 6.074 12.232 1.00 95.50 340 GLU A O 1
ATOM 2762 N N . ASP A 1 341 ? 6.780 6.760 10.121 1.00 95.81 341 ASP A N 1
ATOM 2763 C CA . ASP A 1 341 ? 6.342 8.101 10.511 1.00 95.81 341 ASP A CA 1
ATOM 2764 C C . ASP A 1 341 ? 4.960 8.080 11.188 1.00 95.81 341 ASP A C 1
ATOM 2766 O O . ASP A 1 341 ? 4.737 8.761 12.192 1.00 95.81 341 ASP A O 1
ATOM 2770 N N . LEU A 1 342 ? 4.045 7.244 10.685 1.00 95.06 342 LEU A N 1
ATOM 2771 C CA . LEU A 1 342 ? 2.720 7.057 11.279 1.00 95.06 342 LEU A CA 1
ATOM 2772 C C . LEU A 1 342 ? 2.789 6.464 12.688 1.00 95.06 342 LEU A C 1
ATOM 2774 O O . LEU A 1 342 ? 2.037 6.912 13.554 1.00 95.06 342 LEU A O 1
ATOM 2778 N N . GLU A 1 343 ? 3.673 5.488 12.915 1.00 94.81 343 GLU A N 1
ATOM 2779 C CA . GLU A 1 343 ? 3.891 4.871 14.228 1.00 94.81 343 GLU A CA 1
ATOM 2780 C C . GLU A 1 343 ? 4.447 5.887 15.230 1.00 94.81 343 GLU A C 1
ATOM 2782 O O . GLU A 1 343 ? 3.862 6.069 16.301 1.00 94.81 343 GLU A O 1
ATOM 2787 N N . LYS A 1 344 ? 5.483 6.639 14.839 1.00 93.56 344 LYS A N 1
ATOM 2788 C CA . LYS A 1 344 ? 6.119 7.662 15.686 1.00 93.56 344 LYS A CA 1
ATOM 2789 C C . LYS A 1 344 ? 5.148 8.751 16.125 1.00 93.56 344 LYS A C 1
ATOM 2791 O O . LYS A 1 344 ? 5.194 9.194 17.270 1.00 93.56 344 LYS A O 1
ATOM 2796 N N . ASN A 1 345 ? 4.274 9.179 15.216 1.00 93.38 345 ASN A N 1
ATOM 2797 C CA . ASN A 1 345 ? 3.315 10.252 15.463 1.00 93.38 345 ASN A CA 1
ATOM 2798 C C . ASN A 1 345 ? 1.953 9.747 15.979 1.00 93.38 345 ASN A C 1
ATOM 2800 O O . ASN A 1 345 ? 1.093 10.559 16.319 1.00 93.38 345 ASN A O 1
ATOM 2804 N N . GLY A 1 346 ? 1.720 8.429 16.008 1.00 92.38 346 GLY A N 1
ATOM 2805 C CA . GLY A 1 346 ? 0.444 7.826 16.405 1.00 92.38 346 GLY A CA 1
ATOM 2806 C C . GLY A 1 346 ? -0.741 8.178 15.492 1.00 92.38 346 GLY A C 1
ATOM 2807 O O . GLY A 1 346 ? -1.884 8.198 15.947 1.00 92.38 346 GLY A O 1
ATOM 2808 N N . LYS A 1 347 ? -0.506 8.485 14.208 1.00 94.06 347 LYS A N 1
ATOM 2809 C CA . LYS A 1 347 ? -1.529 9.013 13.274 1.00 94.06 347 LYS A CA 1
ATOM 2810 C C . LYS A 1 347 ? -2.247 7.928 12.457 1.00 94.06 347 LYS A C 1
ATOM 2812 O O . LYS A 1 347 ? -2.531 8.102 11.273 1.00 94.06 347 LYS A O 1
ATOM 2817 N N . TYR A 1 348 ? -2.607 6.810 13.084 1.00 94.62 348 TYR A N 1
ATOM 2818 C CA . TYR A 1 348 ? -3.205 5.646 12.406 1.00 94.62 348 TYR A CA 1
ATOM 2819 C C . TYR A 1 348 ? -4.550 5.936 11.722 1.00 94.62 348 TYR A C 1
ATOM 2821 O O . TYR A 1 348 ? -4.875 5.349 10.686 1.00 94.62 348 TYR A O 1
ATOM 2829 N N . ASN A 1 349 ? -5.317 6.893 12.253 1.00 93.06 349 ASN A N 1
ATOM 2830 C CA . ASN A 1 349 ? -6.614 7.289 11.704 1.00 93.06 349 ASN A CA 1
ATOM 2831 C C . ASN A 1 349 ? -6.539 7.827 10.267 1.00 93.06 349 ASN A C 1
ATOM 2833 O O . ASN A 1 349 ? -7.527 7.760 9.536 1.00 93.06 349 ASN A O 1
ATOM 2837 N N . LEU A 1 350 ? -5.378 8.329 9.827 1.00 94.38 350 LEU A N 1
ATOM 2838 C CA . LEU A 1 350 ? -5.196 8.783 8.447 1.00 94.38 350 LEU A CA 1
ATOM 2839 C C . LEU A 1 350 ? -5.420 7.635 7.457 1.00 94.38 350 LEU A C 1
ATOM 2841 O O . LEU A 1 350 ? -6.124 7.823 6.467 1.00 94.38 350 LEU A O 1
ATOM 2845 N N . LEU A 1 351 ? -4.939 6.429 7.774 1.00 95.50 351 LEU A N 1
ATOM 2846 C CA . LEU A 1 351 ? -5.074 5.256 6.907 1.00 95.50 351 LEU A CA 1
ATOM 2847 C C . LEU A 1 351 ? -6.314 4.395 7.191 1.00 95.50 351 LEU A C 1
ATOM 2849 O O . LEU A 1 351 ? -6.605 3.507 6.395 1.00 95.50 351 LEU A O 1
ATOM 2853 N N . ARG A 1 352 ? -7.080 4.641 8.262 1.00 93.31 352 ARG A N 1
ATOM 2854 C CA . ARG A 1 352 ? -8.358 3.936 8.511 1.00 93.31 352 ARG A CA 1
ATOM 2855 C C . ARG A 1 352 ? -9.340 4.118 7.352 1.00 93.31 352 ARG A C 1
ATOM 2857 O O . ARG A 1 352 ? -9.377 5.195 6.761 1.00 93.31 352 ARG A O 1
ATOM 2864 N N . SER A 1 353 ? -10.142 3.100 7.037 1.00 93.88 353 SER A N 1
ATOM 2865 C CA . SER A 1 353 ? -11.019 3.087 5.851 1.00 93.88 353 SER A CA 1
ATOM 2866 C C . SER A 1 353 ? -10.282 3.427 4.547 1.00 93.88 353 SER A C 1
ATOM 2868 O O . SER A 1 353 ? -10.817 4.100 3.668 1.00 93.88 353 SER A O 1
ATOM 2870 N N . THR A 1 354 ? -9.029 2.981 4.421 1.00 95.38 354 THR A N 1
ATOM 2871 C CA . THR A 1 354 ? -8.271 3.012 3.165 1.00 95.38 354 THR A CA 1
ATOM 2872 C C . THR A 1 354 ? -7.688 1.629 2.891 1.00 95.38 354 THR A C 1
ATOM 2874 O O . THR A 1 354 ? -7.390 0.875 3.817 1.00 95.38 354 THR A O 1
ATOM 2877 N N . ARG A 1 355 ? -7.434 1.317 1.617 1.00 95.31 355 ARG A N 1
ATOM 2878 C CA . ARG A 1 355 ? -6.783 0.061 1.192 1.00 95.31 355 ARG A CA 1
ATOM 2879 C C . ARG A 1 355 ? -5.377 -0.155 1.765 1.00 95.31 355 ARG A C 1
ATOM 2881 O O . ARG A 1 355 ? -4.832 -1.247 1.659 1.00 95.31 355 ARG A O 1
ATOM 2888 N N . HIS A 1 356 ? -4.762 0.882 2.330 1.00 96.00 356 HIS A N 1
ATOM 2889 C CA . HIS A 1 356 ? -3.396 0.831 2.858 1.00 96.00 356 HIS A CA 1
ATOM 2890 C C . HIS A 1 356 ? -3.333 0.374 4.316 1.00 96.00 356 HIS A C 1
ATOM 2892 O O . HIS A 1 356 ? -2.257 0.012 4.790 1.00 96.00 356 HIS A O 1
ATOM 2898 N N . PHE A 1 357 ? -4.465 0.365 5.029 1.00 95.88 357 PHE A N 1
ATOM 2899 C CA . PHE A 1 357 ? -4.491 0.038 6.454 1.00 95.88 357 PHE A CA 1
ATOM 2900 C C . PHE A 1 357 ? -3.982 -1.375 6.742 1.00 95.88 357 PHE A C 1
ATOM 2902 O O . PHE A 1 357 ? -3.182 -1.567 7.654 1.00 95.88 357 PHE A O 1
ATOM 2909 N N . GLY A 1 358 ? -4.382 -2.364 5.940 1.00 94.62 358 GLY A N 1
ATOM 2910 C CA . GLY A 1 358 ? -3.909 -3.730 6.149 1.00 94.62 358 GLY A CA 1
ATOM 2911 C C . GLY A 1 358 ? -2.414 -3.896 5.897 1.00 94.62 358 GLY A C 1
ATOM 2912 O O . GLY A 1 358 ? -1.771 -4.659 6.608 1.00 94.62 358 GLY A O 1
ATOM 2913 N N . GLY A 1 359 ? -1.836 -3.139 4.957 1.00 94.88 359 GLY A N 1
ATOM 2914 C CA . GLY A 1 359 ? -0.386 -3.117 4.742 1.00 94.88 359 GLY A CA 1
ATOM 2915 C C . GLY A 1 359 ? 0.372 -2.566 5.953 1.00 94.88 359 GLY A C 1
ATOM 2916 O O . GLY A 1 359 ? 1.380 -3.142 6.356 1.00 94.88 359 GLY A O 1
ATOM 2917 N N . LEU A 1 360 ? -0.152 -1.503 6.572 1.00 96.00 360 LEU A N 1
ATOM 2918 C CA . LEU A 1 360 ? 0.371 -0.945 7.821 1.00 96.00 360 LEU A CA 1
ATOM 2919 C C . LEU A 1 360 ? 0.266 -1.954 8.975 1.00 96.00 360 LEU A C 1
ATOM 2921 O O . LEU A 1 360 ? 1.262 -2.224 9.642 1.00 96.00 360 LEU A O 1
ATOM 2925 N N . ALA A 1 361 ? -0.918 -2.528 9.208 1.00 95.94 361 ALA A N 1
ATOM 2926 C CA . ALA A 1 361 ? -1.124 -3.494 10.287 1.00 95.94 361 ALA A CA 1
ATOM 2927 C C . ALA A 1 361 ? -0.215 -4.720 10.113 1.00 95.94 361 ALA A C 1
ATOM 2929 O O . ALA A 1 361 ? 0.448 -5.143 11.056 1.00 95.94 361 ALA A O 1
ATOM 2930 N N . TRP A 1 362 ? -0.105 -5.237 8.886 1.00 95.81 362 TRP A N 1
ATOM 2931 C CA . TRP A 1 362 ? 0.795 -6.340 8.559 1.00 95.81 362 TRP A CA 1
ATOM 2932 C C . TRP A 1 362 ? 2.263 -5.996 8.831 1.00 95.81 362 TRP A C 1
ATOM 2934 O O . TRP A 1 362 ? 2.987 -6.806 9.408 1.00 95.81 362 TRP A O 1
ATOM 2944 N N . TYR A 1 363 ? 2.710 -4.793 8.461 1.00 95.69 363 TYR A N 1
ATOM 2945 C CA . TYR A 1 363 ? 4.068 -4.327 8.744 1.00 95.69 363 TYR A CA 1
ATOM 2946 C C . TYR A 1 363 ? 4.353 -4.264 10.253 1.00 95.69 363 TYR A C 1
ATOM 2948 O O . TYR A 1 363 ? 5.345 -4.825 10.718 1.00 95.69 363 TYR A O 1
ATOM 2956 N N . LEU A 1 364 ? 3.451 -3.660 11.034 1.00 95.25 364 LEU A N 1
ATOM 2957 C CA . LEU A 1 364 ? 3.610 -3.509 12.485 1.00 95.25 364 LEU A CA 1
ATOM 2958 C C . LEU A 1 364 ? 3.600 -4.850 13.227 1.00 95.25 364 LEU A C 1
ATOM 2960 O O . LEU A 1 364 ? 4.405 -5.048 14.138 1.00 95.25 364 LEU A O 1
ATOM 2964 N N . VAL A 1 365 ? 2.737 -5.789 12.823 1.00 94.75 365 VAL A N 1
ATOM 2965 C CA . VAL A 1 365 ? 2.685 -7.128 13.430 1.00 94.75 365 VAL A CA 1
ATOM 2966 C C . VAL A 1 365 ? 3.962 -7.913 13.122 1.00 94.75 365 VAL A C 1
ATOM 2968 O O . VAL A 1 365 ? 4.533 -8.532 14.021 1.00 94.75 365 VAL A O 1
ATOM 2971 N N . ASN A 1 366 ? 4.470 -7.855 11.887 1.00 93.44 366 ASN A N 1
ATOM 2972 C CA . ASN A 1 366 ? 5.738 -8.505 11.541 1.00 93.44 366 ASN A CA 1
ATO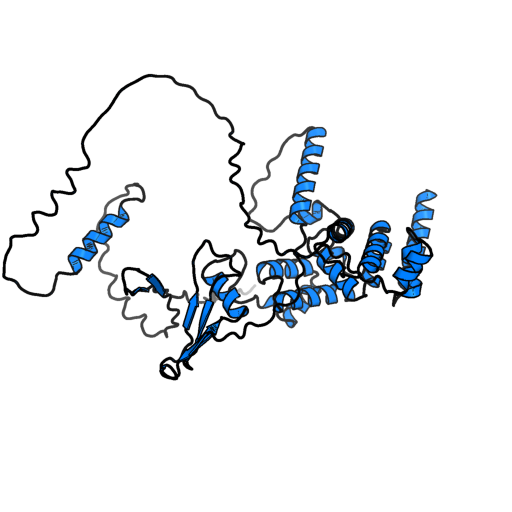M 2973 C C . ASN A 1 366 ? 6.928 -7.892 12.292 1.00 93.44 366 ASN A C 1
ATOM 2975 O O . ASN A 1 366 ? 7.807 -8.626 12.739 1.00 93.44 366 ASN A O 1
ATOM 2979 N N . ALA A 1 367 ? 6.926 -6.570 12.483 1.00 92.19 367 ALA A N 1
ATOM 2980 C CA . ALA A 1 367 ? 7.950 -5.849 13.234 1.00 92.19 367 ALA A CA 1
ATOM 2981 C C . ALA A 1 367 ? 7.780 -5.919 14.766 1.00 92.19 367 ALA A C 1
ATOM 2983 O O . ALA A 1 367 ? 8.576 -5.309 15.475 1.00 92.19 367 ALA A O 1
ATOM 2984 N N . ARG A 1 368 ? 6.752 -6.618 15.278 1.00 92.62 368 ARG A N 1
ATOM 2985 C CA . ARG A 1 368 ? 6.392 -6.689 16.709 1.00 92.62 368 ARG A CA 1
ATOM 2986 C C . ARG A 1 368 ? 6.239 -5.318 17.389 1.00 92.62 368 ARG A C 1
ATOM 2988 O O . ARG A 1 368 ? 6.599 -5.146 18.546 1.00 92.62 368 ARG A O 1
ATOM 2995 N N . ARG A 1 369 ? 5.702 -4.327 16.669 1.00 90.62 369 ARG A N 1
ATOM 2996 C CA . ARG A 1 369 ? 5.457 -2.957 17.165 1.00 90.62 369 ARG A CA 1
ATOM 2997 C C . ARG A 1 369 ? 3.979 -2.600 17.076 1.00 90.62 369 ARG A C 1
ATOM 2999 O O . ARG A 1 369 ? 3.582 -1.660 16.395 1.00 90.62 369 ARG A O 1
ATOM 3006 N N . VAL A 1 370 ? 3.148 -3.403 17.730 1.00 92.62 370 VAL A N 1
ATOM 3007 C CA . VAL A 1 370 ? 1.683 -3.289 17.648 1.00 92.62 370 VAL A CA 1
ATOM 3008 C C . VAL A 1 370 ? 1.078 -2.445 18.774 1.00 92.62 370 VAL A C 1
ATOM 3010 O O . VAL A 1 370 ? -0.055 -1.984 18.645 1.00 92.62 370 VAL A O 1
ATOM 3013 N N . ASP A 1 371 ? 1.845 -2.164 19.829 1.00 92.31 371 ASP A N 1
ATOM 3014 C CA . ASP A 1 371 ? 1.396 -1.486 21.054 1.00 92.31 371 ASP A CA 1
ATOM 3015 C C . ASP A 1 371 ? 0.726 -0.131 20.779 1.00 92.31 371 ASP A C 1
ATOM 3017 O O . ASP A 1 371 ? -0.338 0.174 21.321 1.00 92.31 371 ASP A O 1
ATOM 3021 N N . GLY A 1 372 ? 1.321 0.676 19.893 1.00 92.75 372 GLY A N 1
ATOM 3022 C CA . GLY A 1 372 ? 0.782 1.987 19.530 1.00 92.75 372 GLY A CA 1
ATOM 3023 C C . GLY A 1 372 ? -0.566 1.901 18.811 1.00 92.75 372 GLY A C 1
ATOM 3024 O O . GLY A 1 372 ? -1.451 2.716 19.069 1.00 92.75 372 GLY A O 1
ATOM 3025 N N . LEU A 1 373 ? -0.739 0.895 17.948 1.00 94.56 373 LEU A N 1
ATOM 3026 C CA . LEU A 1 373 ? -1.982 0.679 17.212 1.00 94.56 373 LEU A CA 1
ATOM 3027 C C . LEU A 1 373 ? -3.088 0.139 18.130 1.00 94.56 373 LEU A C 1
ATOM 3029 O O . LEU A 1 373 ? -4.223 0.600 18.041 1.00 94.56 373 LEU A O 1
ATOM 3033 N N . ILE A 1 374 ? -2.754 -0.782 19.041 1.00 94.12 374 ILE A N 1
ATOM 3034 C CA . ILE A 1 374 ? -3.689 -1.299 20.054 1.00 94.12 374 ILE A CA 1
ATOM 3035 C C . ILE A 1 374 ? -4.201 -0.151 20.929 1.00 94.12 374 ILE A C 1
ATOM 3037 O O . ILE A 1 374 ? -5.407 -0.009 21.122 1.00 94.12 374 ILE A O 1
ATOM 3041 N N . ALA A 1 375 ? -3.306 0.713 21.408 1.00 92.50 375 ALA A N 1
ATOM 3042 C CA . ALA A 1 375 ? -3.698 1.844 22.239 1.00 92.50 375 ALA A CA 1
ATOM 3043 C C . ALA A 1 375 ? -4.592 2.859 21.497 1.00 92.50 375 ALA A C 1
ATOM 3045 O O . ALA A 1 375 ? -5.533 3.386 22.090 1.00 92.50 375 ALA A O 1
ATOM 3046 N N . ASP A 1 376 ? -4.346 3.125 20.206 1.00 93.50 376 ASP A N 1
ATOM 3047 C CA . ASP A 1 376 ? -5.242 3.964 19.389 1.00 93.50 376 ASP A CA 1
ATOM 3048 C C . ASP A 1 376 ? -6.617 3.309 19.185 1.00 93.50 376 ASP A C 1
ATOM 3050 O O . ASP A 1 376 ? -7.633 4.000 19.251 1.00 93.50 376 ASP A O 1
ATOM 3054 N N . MET A 1 377 ? -6.673 1.984 19.008 1.00 93.88 377 MET A N 1
ATOM 3055 C CA . MET A 1 377 ? -7.937 1.243 18.915 1.00 93.88 377 MET A CA 1
ATOM 3056 C C . MET A 1 377 ? -8.755 1.329 20.209 1.00 93.88 377 MET A C 1
ATOM 3058 O O . MET A 1 377 ? -9.946 1.631 20.148 1.00 93.88 377 MET A O 1
ATOM 3062 N N . LEU A 1 378 ? -8.121 1.130 21.370 1.00 91.75 378 LEU A N 1
ATOM 3063 C CA . LEU A 1 378 ? -8.788 1.197 22.677 1.00 91.75 378 LEU A CA 1
ATOM 3064 C C . LEU A 1 378 ? -9.336 2.598 22.976 1.00 91.75 378 LEU A C 1
ATOM 3066 O O . LEU A 1 378 ? -10.484 2.738 23.384 1.00 91.75 378 LEU A O 1
ATOM 3070 N N . ARG A 1 379 ? -8.564 3.653 22.683 1.00 90.69 379 ARG A N 1
ATOM 3071 C CA . ARG A 1 379 ? -8.997 5.055 22.865 1.00 90.69 379 ARG A CA 1
ATOM 3072 C C . ARG A 1 379 ? -10.211 5.458 22.041 1.00 90.69 379 ARG A C 1
ATOM 3074 O O . ARG A 1 379 ? -10.883 6.428 22.374 1.00 90.69 379 ARG A O 1
ATOM 3081 N N . ARG A 1 380 ? -10.434 4.769 20.926 1.00 90.06 380 ARG A N 1
ATOM 3082 C CA . ARG A 1 380 ? -11.545 5.005 19.999 1.00 90.06 380 ARG A CA 1
ATOM 3083 C C . ARG A 1 380 ? -12.701 4.036 20.232 1.00 90.06 380 ARG A C 1
ATOM 3085 O O . ARG A 1 380 ? -13.542 3.888 19.354 1.00 90.06 380 ARG A O 1
ATOM 3092 N N . ASP A 1 381 ? -12.704 3.353 21.374 1.00 90.19 381 ASP A N 1
ATOM 3093 C CA . ASP A 1 381 ? -13.714 2.378 21.773 1.00 90.19 381 ASP A CA 1
ATOM 3094 C C . ASP A 1 381 ? -13.821 1.152 20.835 1.00 90.19 381 ASP A C 1
ATOM 3096 O O . ASP A 1 381 ? -14.830 0.448 20.819 1.00 90.19 381 ASP A O 1
ATOM 3100 N N . MET A 1 382 ? -12.767 0.841 20.067 1.00 91.31 382 MET A N 1
ATOM 3101 C CA . MET A 1 382 ? -12.723 -0.290 19.128 1.00 91.31 382 MET A CA 1
ATOM 3102 C C . MET A 1 382 ? -12.081 -1.533 19.763 1.00 91.31 382 MET A C 1
ATOM 3104 O O . MET A 1 382 ? -11.075 -2.057 19.277 1.00 91.31 382 MET A O 1
ATOM 3108 N N . LEU A 1 383 ? -12.672 -2.030 20.853 1.00 91.94 383 LEU A N 1
ATOM 3109 C CA . LEU A 1 383 ? -12.155 -3.192 21.589 1.00 91.94 383 LEU A CA 1
ATOM 3110 C C . LEU A 1 383 ? -12.055 -4.448 20.708 1.00 91.94 383 LEU A C 1
ATOM 3112 O O . LEU A 1 383 ? -11.053 -5.162 20.741 1.00 91.94 383 LEU A O 1
ATOM 3116 N N . GLN A 1 384 ? -13.076 -4.708 19.888 1.00 92.75 384 GLN A N 1
ATOM 3117 C CA . GLN A 1 384 ? -13.107 -5.888 19.018 1.00 92.75 384 GLN A CA 1
ATOM 3118 C C . GLN A 1 384 ? -11.975 -5.869 17.986 1.00 92.75 384 GLN A C 1
ATOM 3120 O O . GLN A 1 384 ? -11.360 -6.906 17.736 1.00 92.75 384 GLN A O 1
ATOM 3125 N N . ASP A 1 385 ? -11.641 -4.702 17.432 1.00 94.00 385 ASP A N 1
ATOM 3126 C CA . ASP A 1 385 ? -10.517 -4.560 16.504 1.00 94.00 385 ASP A CA 1
ATOM 3127 C C . ASP A 1 385 ? -9.182 -4.832 17.205 1.00 94.00 385 ASP A C 1
ATOM 3129 O O . ASP A 1 385 ? -8.334 -5.532 16.651 1.00 94.00 385 ASP A O 1
ATOM 3133 N N . ALA A 1 386 ? -9.016 -4.345 18.439 1.00 93.94 386 ALA A N 1
ATOM 3134 C CA . ALA A 1 386 ? -7.815 -4.585 19.237 1.00 93.94 386 ALA A CA 1
ATOM 3135 C C . ALA A 1 386 ? -7.619 -6.083 19.534 1.00 93.94 386 ALA A C 1
ATOM 3137 O O . ALA A 1 386 ? -6.529 -6.619 19.333 1.00 93.94 386 ALA A O 1
ATOM 3138 N N . ILE A 1 387 ? -8.688 -6.790 19.919 1.00 94.00 387 ILE A N 1
ATOM 3139 C CA . ILE A 1 387 ? -8.665 -8.250 20.127 1.00 94.00 387 ILE A CA 1
ATOM 3140 C C . ILE A 1 387 ? -8.310 -8.976 18.823 1.00 94.00 387 ILE A C 1
ATOM 3142 O O . ILE A 1 387 ? -7.519 -9.923 18.810 1.00 94.00 387 ILE A O 1
ATOM 3146 N N . SER A 1 388 ? -8.872 -8.519 17.705 1.00 94.69 388 SER A N 1
ATOM 3147 C CA . SER A 1 388 ? -8.613 -9.082 16.377 1.00 94.69 388 SER A CA 1
ATOM 3148 C C . SER A 1 388 ? -7.153 -8.923 15.962 1.00 94.69 388 SER A C 1
ATOM 3150 O O . SER A 1 388 ? -6.570 -9.838 15.385 1.00 94.69 388 SER A O 1
ATOM 3152 N N . LEU A 1 389 ? -6.554 -7.778 16.284 1.00 94.75 389 LEU A N 1
ATOM 3153 C CA . LEU A 1 389 ? -5.154 -7.479 16.016 1.00 94.75 389 LEU A CA 1
ATOM 3154 C C . LEU A 1 389 ? -4.209 -8.355 16.851 1.00 94.75 389 LEU A C 1
ATOM 3156 O O . LEU A 1 389 ? -3.243 -8.885 16.308 1.00 94.75 389 LEU A O 1
ATOM 3160 N N . VAL A 1 390 ? -4.511 -8.577 18.134 1.00 94.06 390 VAL A N 1
ATOM 3161 C CA . VAL A 1 390 ? -3.757 -9.525 18.979 1.00 94.06 390 VAL A CA 1
ATOM 3162 C C . VAL A 1 390 ? -3.916 -10.960 18.472 1.00 94.06 390 VAL A C 1
ATOM 3164 O O . VAL A 1 390 ? -2.944 -11.706 18.387 1.00 94.06 390 VAL A O 1
ATOM 3167 N N . SER A 1 391 ? -5.120 -11.335 18.038 1.00 92.94 391 SER A N 1
ATOM 3168 C CA . SER A 1 391 ? -5.365 -12.647 17.423 1.00 92.94 391 SER A CA 1
ATOM 3169 C C . SER A 1 391 ? -4.531 -12.838 16.150 1.00 92.94 391 SER A C 1
ATOM 3171 O O . SER A 1 391 ? -3.952 -13.904 15.938 1.00 92.94 391 SER A O 1
ATOM 3173 N N . LEU A 1 392 ? -4.410 -11.792 15.323 1.00 93.75 392 LEU A N 1
ATOM 3174 C CA . LEU A 1 392 ? -3.519 -11.789 14.163 1.00 93.75 392 LEU A CA 1
ATOM 3175 C C . LEU A 1 392 ? -2.049 -11.918 14.582 1.00 93.75 392 LEU A C 1
ATOM 3177 O O . LEU A 1 392 ? -1.309 -12.678 13.963 1.00 93.75 392 LEU A O 1
ATOM 3181 N N . PHE A 1 393 ? -1.624 -11.229 15.643 1.00 94.00 393 PHE A N 1
ATOM 3182 C CA . PHE A 1 393 ? -0.265 -11.345 16.172 1.00 94.00 393 PHE A CA 1
ATOM 3183 C C . PHE A 1 393 ? 0.070 -12.784 16.590 1.00 94.00 393 PHE A C 1
ATOM 3185 O O . PHE A 1 393 ? 1.095 -13.311 16.157 1.00 94.00 393 PHE A O 1
ATOM 3192 N N . HIS A 1 394 ? -0.817 -13.454 17.334 1.00 92.31 394 HIS A N 1
ATOM 3193 C CA . HIS A 1 394 ? -0.636 -14.858 17.723 1.00 92.31 394 HIS A CA 1
ATOM 3194 C C . HIS A 1 394 ? -0.611 -15.810 16.516 1.00 92.31 394 HIS A C 1
ATOM 3196 O O . HIS A 1 394 ? 0.131 -16.790 16.520 1.00 92.31 394 HIS A O 1
ATOM 3202 N N . MET A 1 395 ? -1.375 -15.511 15.459 1.00 90.94 395 MET A N 1
ATOM 3203 C CA . MET A 1 395 ? -1.364 -16.296 14.219 1.00 90.94 395 MET A CA 1
ATOM 3204 C C . MET A 1 395 ? -0.018 -16.194 13.483 1.00 90.94 395 MET A C 1
ATOM 3206 O O . MET A 1 395 ? 0.475 -17.191 12.957 1.00 90.94 395 MET A O 1
ATOM 3210 N N . ILE A 1 396 ? 0.583 -15.000 13.441 1.00 91.19 396 ILE A N 1
ATOM 3211 C CA . ILE A 1 396 ? 1.871 -14.763 12.767 1.00 91.19 396 ILE A CA 1
ATOM 3212 C C . ILE A 1 396 ? 3.052 -15.265 13.610 1.00 91.19 396 ILE A C 1
ATOM 3214 O O . ILE A 1 396 ? 4.019 -15.796 13.055 1.00 91.19 396 ILE A O 1
ATOM 3218 N N . HIS A 1 397 ? 2.970 -15.139 14.938 1.00 91.50 397 HIS A N 1
ATOM 3219 C CA . HIS A 1 397 ? 4.022 -15.521 15.884 1.00 91.50 397 HIS A CA 1
ATOM 3220 C C . HIS A 1 397 ? 3.546 -16.623 16.851 1.00 91.50 397 HIS A C 1
ATOM 3222 O O . HIS A 1 397 ? 3.426 -16.374 18.046 1.00 91.50 397 HIS A O 1
ATOM 3228 N N . PRO A 1 398 ? 3.342 -17.873 16.393 1.00 89.44 398 PRO A N 1
ATOM 3229 C CA . PRO A 1 398 ? 2.815 -18.955 17.239 1.00 89.44 398 PRO A CA 1
ATOM 3230 C C . PRO A 1 398 ? 3.762 -19.381 18.375 1.00 89.44 398 PRO A C 1
ATOM 3232 O O . PRO A 1 398 ? 3.351 -20.054 19.316 1.00 89.44 398 PRO A O 1
ATOM 3235 N N . HIS A 1 399 ? 5.044 -19.019 18.285 1.00 88.44 399 HIS A N 1
ATOM 3236 C CA . HIS A 1 399 ? 6.059 -19.315 19.297 1.00 88.44 399 HIS A CA 1
ATOM 3237 C C . HIS A 1 399 ? 6.297 -18.156 20.278 1.00 88.44 399 HIS A C 1
ATOM 3239 O O . HIS A 1 399 ? 7.261 -18.217 21.036 1.00 88.44 399 HIS A O 1
ATOM 3245 N N . SER A 1 400 ? 5.495 -17.085 20.238 1.00 89.62 400 SER A N 1
ATOM 3246 C CA . SER A 1 400 ? 5.601 -16.009 21.227 1.00 89.62 400 SER A CA 1
ATOM 3247 C C . SER A 1 400 ? 5.088 -16.468 22.596 1.00 89.62 400 SER A C 1
ATOM 3249 O O . SER A 1 400 ? 4.211 -17.331 22.679 1.00 89.62 400 SER A O 1
ATOM 3251 N N . GLU A 1 401 ? 5.616 -15.879 23.673 1.00 89.25 401 GLU A N 1
ATOM 3252 C CA . GLU A 1 401 ? 5.185 -16.196 25.045 1.00 89.25 401 GLU A CA 1
ATOM 3253 C C . GLU A 1 401 ? 3.690 -15.904 25.225 1.00 89.25 401 GLU A C 1
ATOM 3255 O O . GLU A 1 401 ? 2.941 -16.726 25.750 1.00 89.25 401 GLU A O 1
ATOM 3260 N N . SER A 1 402 ? 3.246 -14.775 24.668 1.00 89.06 402 SER A N 1
ATOM 3261 C CA . SER A 1 402 ? 1.843 -14.360 24.603 1.00 89.06 402 SER A CA 1
ATOM 3262 C C . SER A 1 402 ? 0.934 -15.390 23.918 1.00 89.06 402 SER A C 1
ATOM 3264 O O . SER A 1 402 ? -0.126 -15.722 24.447 1.00 89.06 402 SER A O 1
ATOM 3266 N N . ALA A 1 403 ? 1.349 -15.947 22.774 1.00 89.19 403 ALA A N 1
ATOM 3267 C CA . ALA A 1 403 ? 0.553 -16.924 22.034 1.00 89.19 403 ALA A CA 1
ATOM 3268 C C . ALA A 1 403 ? 0.465 -18.268 22.769 1.00 89.19 403 ALA A C 1
ATOM 3270 O O . ALA A 1 403 ? -0.599 -18.890 22.799 1.00 89.19 403 ALA A O 1
ATOM 3271 N N . GLN A 1 404 ? 1.566 -18.713 23.380 1.00 90.81 404 GLN A N 1
ATOM 3272 C CA . GLN A 1 404 ? 1.609 -19.964 24.138 1.00 90.81 404 GLN A CA 1
ATOM 3273 C C . GLN A 1 404 ? 0.765 -19.886 25.410 1.00 90.81 404 GLN A C 1
ATOM 3275 O O . GLN A 1 404 ? -0.003 -20.807 25.694 1.00 90.81 404 GLN A O 1
ATOM 3280 N N . GLU A 1 405 ? 0.858 -18.780 26.149 1.00 89.69 405 GLU A N 1
ATOM 3281 C CA . GLU A 1 405 ? 0.058 -18.579 27.353 1.00 89.69 405 GLU A CA 1
ATOM 3282 C C . GLU A 1 405 ? -1.431 -18.459 27.014 1.00 89.69 405 GLU A C 1
ATOM 3284 O O . GLU A 1 405 ? -2.248 -19.156 27.619 1.00 89.69 405 GLU A O 1
ATOM 3289 N N . ALA A 1 406 ? -1.781 -17.688 25.980 1.00 88.88 406 ALA A N 1
ATOM 3290 C CA . ALA A 1 406 ? -3.156 -17.583 25.500 1.00 88.88 406 ALA A CA 1
ATOM 3291 C C . ALA A 1 406 ? -3.737 -18.946 25.086 1.00 88.88 406 ALA A C 1
ATOM 3293 O O . ALA A 1 406 ? -4.883 -19.253 25.417 1.00 88.88 406 ALA A O 1
ATOM 3294 N N . ALA A 1 407 ? -2.945 -19.787 24.412 1.00 88.12 407 ALA A N 1
ATOM 3295 C CA . ALA A 1 407 ? -3.354 -21.139 24.043 1.00 88.12 407 ALA A CA 1
ATOM 3296 C C . ALA A 1 407 ? -3.527 -22.048 25.271 1.00 88.12 407 ALA A C 1
ATOM 3298 O O . ALA A 1 407 ? -4.475 -22.832 25.320 1.00 88.12 407 ALA A O 1
ATOM 3299 N N . SER A 1 408 ? -2.648 -21.927 26.272 1.00 87.69 408 SER A N 1
ATOM 3300 C CA . SER A 1 408 ? -2.718 -22.722 27.505 1.00 87.69 408 SER A CA 1
ATOM 3301 C C . SER A 1 408 ? -3.935 -22.380 28.369 1.00 87.69 408 SER A C 1
ATOM 3303 O O . SER A 1 408 ? -4.567 -23.278 28.921 1.00 87.69 408 SER A O 1
ATOM 3305 N N . GLN A 1 409 ? -4.292 -21.096 28.444 1.00 86.12 409 GLN A N 1
ATOM 3306 C CA . GLN A 1 409 ? -5.414 -20.597 29.241 1.00 86.12 409 GLN A CA 1
ATOM 3307 C C . GLN A 1 409 ? -6.736 -20.588 28.460 1.00 86.12 409 GLN A C 1
ATOM 3309 O O . GLN A 1 409 ? -7.770 -20.260 29.032 1.00 86.12 409 GLN A O 1
ATOM 3314 N N . GLN A 1 410 ? -6.710 -20.921 27.159 1.00 81.62 410 GLN A N 1
ATOM 3315 C CA . GLN A 1 410 ? -7.837 -20.743 26.230 1.00 81.62 410 GLN A CA 1
ATOM 3316 C C . GLN A 1 410 ? -8.478 -19.350 26.366 1.00 81.62 410 GLN A C 1
ATOM 3318 O O . GLN A 1 410 ? -9.699 -19.195 26.312 1.00 81.62 410 GLN A O 1
ATOM 3323 N N . ALA A 1 411 ? -7.633 -18.338 26.575 1.00 79.81 411 ALA A N 1
ATOM 3324 C CA . ALA A 1 411 ? -8.069 -16.988 26.887 1.00 79.81 411 ALA A CA 1
ATOM 3325 C C . ALA A 1 411 ? -8.825 -16.380 25.700 1.00 79.81 411 ALA A C 1
ATOM 3327 O O . ALA A 1 411 ? -8.400 -16.487 24.547 1.00 79.81 411 ALA A O 1
ATOM 3328 N N . ALA A 1 412 ? -9.943 -15.716 25.983 1.00 83.62 412 ALA A N 1
ATOM 3329 C CA . ALA A 1 412 ? -10.785 -15.082 24.979 1.00 83.62 412 ALA A CA 1
ATOM 3330 C C . ALA A 1 412 ? -11.101 -13.634 25.372 1.00 83.62 412 ALA A C 1
ATOM 3332 O O . ALA A 1 412 ? -11.120 -13.269 26.544 1.00 83.62 412 ALA A O 1
ATOM 3333 N N . GLY A 1 413 ? -11.361 -12.789 24.374 1.00 85.81 413 GLY A N 1
ATOM 3334 C CA . GLY A 1 413 ? -11.787 -11.411 24.609 1.00 85.81 413 GLY A CA 1
ATOM 3335 C C . GLY A 1 413 ? -10.698 -10.533 25.233 1.00 85.81 413 GLY A C 1
ATOM 3336 O O . GLY A 1 413 ? -9.581 -10.457 24.723 1.00 85.81 413 GLY A O 1
ATOM 3337 N N . THR A 1 414 ? -11.037 -9.844 26.322 1.00 86.81 414 THR A N 1
ATOM 3338 C CA . THR A 1 414 ? -10.152 -8.909 27.040 1.00 86.81 414 THR A CA 1
ATOM 3339 C C . THR A 1 414 ? -8.926 -9.582 27.645 1.00 86.81 414 THR A C 1
ATOM 3341 O O . THR A 1 414 ? -7.888 -8.940 27.798 1.00 86.81 414 THR A O 1
ATOM 3344 N N . ASP A 1 415 ? -9.009 -10.877 27.942 1.00 88.56 415 ASP A N 1
ATOM 3345 C CA . ASP A 1 415 ? -7.908 -11.616 28.559 1.00 88.56 415 ASP A CA 1
ATOM 3346 C C . ASP A 1 415 ? -6.734 -11.777 27.588 1.00 88.56 415 ASP A C 1
ATOM 3348 O O . ASP A 1 415 ? -5.579 -11.689 27.997 1.00 88.56 415 ASP A O 1
ATOM 3352 N N . LEU A 1 416 ? -7.008 -11.868 26.278 1.00 89.44 416 LEU A N 1
ATOM 3353 C CA . LEU A 1 416 ? -5.968 -11.864 25.242 1.00 89.44 416 LEU A CA 1
ATOM 3354 C C . LEU A 1 416 ? -5.147 -10.571 25.258 1.00 89.44 416 LEU A C 1
ATOM 3356 O O . LEU A 1 416 ? -3.930 -10.609 25.089 1.00 89.44 416 LEU A O 1
ATOM 3360 N N . LEU A 1 417 ? -5.804 -9.427 25.476 1.00 89.56 417 LEU A N 1
ATOM 3361 C CA . LEU A 1 417 ? -5.133 -8.129 25.569 1.00 89.56 417 LEU A CA 1
ATOM 3362 C C . LEU A 1 417 ? -4.285 -8.031 26.842 1.00 89.56 417 LEU A C 1
ATOM 3364 O O . LEU A 1 417 ? -3.169 -7.519 26.784 1.00 89.56 417 LEU A O 1
ATOM 3368 N N . LYS A 1 418 ? -4.783 -8.557 27.970 1.00 90.38 418 LYS A N 1
ATOM 3369 C CA . LYS A 1 418 ? -4.051 -8.593 29.247 1.00 90.38 418 LYS A CA 1
ATOM 3370 C C . LYS A 1 418 ? -2.803 -9.477 29.151 1.00 90.38 418 LYS A C 1
ATOM 3372 O O . LYS A 1 418 ? -1.718 -9.022 29.506 1.00 90.38 418 LYS A O 1
ATOM 3377 N N . ILE A 1 419 ? -2.926 -10.679 28.584 1.00 90.56 419 ILE A N 1
ATOM 3378 C CA . ILE A 1 419 ? -1.796 -11.600 28.360 1.00 90.56 419 ILE A CA 1
ATOM 3379 C C . ILE A 1 419 ? -0.758 -10.969 27.425 1.00 90.56 419 ILE A C 1
ATOM 3381 O O . ILE A 1 419 ? 0.433 -10.951 27.736 1.00 90.56 419 ILE A O 1
ATOM 3385 N N . TYR A 1 420 ? -1.199 -10.386 26.304 1.00 91.56 420 TYR A N 1
ATOM 3386 C CA . TYR A 1 420 ? -0.297 -9.694 25.381 1.00 91.56 420 TYR A CA 1
ATOM 3387 C C . TYR A 1 420 ? 0.442 -8.531 26.067 1.00 91.56 420 TYR A C 1
ATOM 3389 O O . TYR A 1 420 ? 1.659 -8.402 25.920 1.00 91.56 420 TYR A O 1
ATOM 3397 N N . SER A 1 421 ? -0.273 -7.714 26.851 1.00 90.88 421 SER A N 1
ATOM 3398 C CA . SER A 1 421 ? 0.307 -6.591 27.597 1.00 90.88 421 SER A CA 1
ATOM 3399 C C . SER A 1 421 ? 1.402 -7.044 28.563 1.00 90.88 421 SER A C 1
ATOM 3401 O O . SER A 1 421 ? 2.458 -6.425 28.627 1.00 90.88 421 SER A O 1
ATOM 3403 N N . GLN A 1 422 ? 1.184 -8.139 29.289 1.00 89.94 422 GLN A N 1
ATOM 3404 C CA . GLN A 1 422 ? 2.122 -8.597 30.313 1.00 89.94 422 GLN A CA 1
ATOM 3405 C C . GLN A 1 422 ? 3.359 -9.298 29.744 1.00 89.94 422 GLN A C 1
ATOM 3407 O O . GLN A 1 422 ? 4.426 -9.220 30.352 1.00 89.94 422 GLN A O 1
ATOM 3412 N N . LYS A 1 423 ? 3.219 -10.011 28.619 1.00 88.25 423 LYS A N 1
ATOM 3413 C CA . LYS A 1 423 ? 4.277 -10.891 28.094 1.00 88.25 423 LYS A CA 1
ATOM 3414 C C . LYS A 1 423 ? 5.059 -10.328 26.915 1.00 88.25 423 LYS A C 1
ATOM 3416 O O . LYS A 1 423 ? 6.247 -10.599 26.810 1.00 88.25 423 LYS A O 1
ATOM 3421 N N . GLU A 1 424 ? 4.419 -9.572 26.024 1.00 87.69 424 GLU A N 1
ATOM 3422 C CA . GLU A 1 424 ? 5.046 -9.161 24.756 1.00 87.69 424 GLU A CA 1
ATOM 3423 C C . GLU A 1 424 ? 5.181 -7.639 24.606 1.00 87.69 424 GLU A C 1
ATOM 3425 O O . GLU A 1 424 ? 6.111 -7.162 23.957 1.00 87.69 424 GLU A O 1
ATOM 3430 N N . SER A 1 425 ? 4.263 -6.864 25.191 1.00 87.81 425 SER A N 1
ATOM 3431 C CA . SER A 1 425 ? 4.238 -5.407 25.032 1.00 87.81 425 SER A CA 1
ATOM 3432 C C . SER A 1 425 ? 5.465 -4.733 25.648 1.00 87.81 425 SER A C 1
ATOM 3434 O O . SER A 1 425 ? 5.823 -4.967 26.802 1.00 87.81 425 SER A O 1
ATOM 3436 N N . GLN A 1 426 ? 6.069 -3.805 24.904 1.00 85.56 426 GLN A N 1
ATOM 3437 C CA . GLN A 1 426 ? 7.139 -2.947 25.425 1.00 85.56 426 GLN A CA 1
ATOM 3438 C C . GLN A 1 426 ? 6.575 -1.805 26.275 1.00 85.56 426 GLN A C 1
ATOM 3440 O O . GLN A 1 426 ? 7.280 -1.213 27.092 1.00 85.56 426 GLN A O 1
ATOM 3445 N N . ARG A 1 427 ? 5.301 -1.463 26.057 1.00 85.50 427 ARG A N 1
ATOM 3446 C CA . ARG A 1 427 ? 4.586 -0.375 26.733 1.00 85.50 427 ARG A CA 1
ATOM 3447 C C . ARG A 1 427 ? 3.343 -0.911 27.438 1.00 85.50 427 ARG A C 1
ATOM 3449 O O . ARG A 1 427 ? 2.249 -0.374 27.260 1.00 85.50 427 ARG A O 1
ATOM 3456 N N . SER A 1 428 ? 3.516 -1.960 28.240 1.00 86.31 428 SER A N 1
ATOM 3457 C CA . SER A 1 428 ? 2.438 -2.652 28.963 1.00 86.31 428 SER A CA 1
ATOM 3458 C C . SER A 1 428 ? 1.540 -1.689 29.747 1.00 86.31 428 SER A C 1
ATOM 3460 O O . SER A 1 428 ? 0.336 -1.629 29.508 1.00 86.31 428 SER A O 1
ATOM 3462 N N . GLY A 1 429 ? 2.137 -0.814 30.564 1.00 86.88 429 GLY A N 1
ATOM 3463 C CA . GLY A 1 429 ? 1.393 0.162 31.369 1.00 86.88 429 GLY A CA 1
ATOM 3464 C C . GLY A 1 429 ? 0.528 1.127 30.547 1.00 86.88 429 GLY A C 1
ATOM 3465 O O . GLY A 1 429 ? -0.501 1.592 31.024 1.00 86.88 429 GLY A O 1
ATOM 3466 N N . TYR A 1 430 ? 0.893 1.406 29.292 1.00 86.88 430 TYR A N 1
ATOM 3467 C CA . TYR A 1 430 ? 0.089 2.261 28.415 1.00 86.88 430 TYR A CA 1
ATOM 3468 C C . TYR A 1 430 ? -1.156 1.547 27.886 1.00 86.88 430 TYR A C 1
ATOM 3470 O O . TYR A 1 430 ? -2.213 2.163 27.756 1.00 86.88 430 TYR A O 1
ATOM 3478 N N . ILE A 1 431 ? -1.029 0.254 27.579 1.00 88.88 431 ILE A N 1
ATOM 3479 C CA . ILE A 1 431 ? -2.143 -0.583 27.122 1.00 88.88 431 ILE A CA 1
ATOM 3480 C C . ILE A 1 431 ? -3.096 -0.851 28.286 1.00 88.88 431 ILE A C 1
ATOM 3482 O O . ILE A 1 431 ? -4.304 -0.723 28.115 1.00 88.88 431 ILE A O 1
ATOM 3486 N N . GLU A 1 432 ? -2.566 -1.155 29.471 1.00 89.56 432 GLU A N 1
ATOM 3487 C CA . GLU A 1 432 ? -3.365 -1.381 30.680 1.00 89.56 432 GLU A CA 1
ATOM 3488 C C . GLU A 1 432 ? -4.149 -0.138 31.090 1.00 89.56 432 GLU A C 1
ATOM 3490 O O . GLU A 1 432 ? -5.351 -0.236 31.318 1.00 89.56 432 GLU A O 1
ATOM 3495 N N . LEU A 1 433 ? -3.514 1.039 31.085 1.00 90.31 433 LEU A N 1
ATOM 3496 C CA . LEU A 1 433 ? -4.202 2.305 31.343 1.00 90.31 433 LEU A CA 1
ATOM 3497 C C . LEU A 1 433 ? -5.310 2.565 30.310 1.00 90.31 433 LEU A C 1
ATOM 3499 O O . LEU A 1 433 ? -6.406 2.991 30.663 1.00 90.31 433 LEU A O 1
ATOM 3503 N N . ALA A 1 434 ? -5.041 2.309 29.025 1.00 88.50 434 ALA A N 1
ATOM 3504 C CA . ALA A 1 434 ? -6.040 2.482 27.973 1.00 88.50 434 ALA A CA 1
ATOM 3505 C C . ALA A 1 434 ? -7.212 1.496 28.115 1.00 88.50 434 ALA A C 1
ATOM 3507 O O . ALA A 1 434 ? -8.347 1.853 27.810 1.00 88.50 434 ALA A O 1
ATOM 3508 N N . LEU A 1 435 ? -6.944 0.276 28.585 1.00 89.12 435 LEU A N 1
ATOM 3509 C CA . LEU A 1 435 ? -7.955 -0.745 28.835 1.00 89.12 435 LEU A CA 1
ATOM 3510 C C . LEU A 1 435 ? -8.803 -0.406 30.070 1.00 89.12 435 LEU A C 1
ATOM 3512 O O . LEU A 1 435 ? -10.022 -0.497 29.990 1.00 89.12 435 LEU A O 1
ATOM 3516 N N . GLN A 1 436 ? -8.188 0.069 31.156 1.00 89.81 436 GLN A N 1
ATOM 3517 C CA . GLN A 1 436 ? -8.898 0.559 32.345 1.00 89.81 436 GLN A CA 1
ATOM 3518 C C . GLN A 1 436 ? -9.815 1.738 32.008 1.00 89.81 436 GLN A C 1
ATOM 3520 O O . GLN A 1 436 ? -11.001 1.695 32.312 1.00 89.81 436 GLN A O 1
ATOM 3525 N N . ALA A 1 437 ? -9.302 2.745 31.294 1.00 89.31 437 ALA A N 1
ATOM 3526 C CA . ALA A 1 437 ? -10.103 3.894 30.872 1.00 89.31 437 ALA A CA 1
ATOM 3527 C C . ALA A 1 437 ? -11.292 3.488 29.979 1.00 89.31 437 ALA A C 1
ATOM 3529 O O . ALA A 1 437 ? -12.357 4.103 30.035 1.00 89.31 437 ALA A O 1
ATOM 3530 N N . TYR A 1 438 ? -11.125 2.450 29.154 1.00 87.62 438 TYR A N 1
ATOM 3531 C CA . TYR A 1 438 ? -12.217 1.889 28.361 1.00 87.62 438 TYR A CA 1
ATOM 3532 C C . TYR A 1 438 ? -13.258 1.173 29.238 1.00 87.62 438 TYR A C 1
ATOM 3534 O O . TYR A 1 438 ? -14.454 1.387 29.051 1.00 87.62 438 TYR A O 1
ATOM 3542 N N . GLU A 1 439 ? -12.824 0.348 30.198 1.00 87.81 439 GLU A N 1
ATOM 3543 C CA . GLU A 1 439 ? -13.711 -0.357 31.137 1.00 87.81 439 GLU A CA 1
ATOM 3544 C C . GLU A 1 439 ? -14.515 0.627 32.009 1.00 87.81 439 GLU A C 1
ATOM 3546 O O . GLU A 1 439 ? -15.725 0.460 32.157 1.00 87.81 439 GLU A O 1
ATOM 3551 N N . GLU A 1 440 ? -13.882 1.690 32.516 1.00 88.44 440 GLU A N 1
ATOM 3552 C CA . GLU A 1 440 ? -14.539 2.758 33.286 1.00 88.44 440 GLU A CA 1
ATOM 3553 C C . GLU A 1 440 ? -15.609 3.476 32.455 1.00 88.44 440 GLU A C 1
ATOM 3555 O O . GLU A 1 440 ? -16.763 3.586 32.871 1.00 88.44 440 GLU A O 1
ATOM 3560 N N . LYS A 1 441 ? -15.262 3.885 31.230 1.00 87.31 441 LYS A N 1
ATOM 3561 C CA . LYS A 1 441 ? -16.198 4.542 30.311 1.00 87.31 441 LYS A CA 1
ATOM 3562 C C . LYS A 1 441 ? -17.367 3.633 29.919 1.00 87.31 441 LYS A C 1
ATOM 3564 O O . LYS A 1 441 ? -18.499 4.097 29.782 1.00 87.31 441 LYS A O 1
ATOM 3569 N N . ALA A 1 442 ? -17.112 2.337 29.739 1.00 83.44 442 ALA A N 1
ATOM 3570 C CA . ALA A 1 442 ? -18.158 1.354 29.470 1.00 83.44 442 ALA A CA 1
ATOM 3571 C C . ALA A 1 442 ? -19.098 1.180 30.677 1.00 83.44 442 ALA A C 1
ATOM 3573 O O . ALA A 1 442 ? -20.311 1.074 30.490 1.00 83.44 442 ALA A O 1
ATOM 3574 N N . ALA A 1 443 ? -18.563 1.202 31.902 1.00 83.81 443 ALA A N 1
ATOM 3575 C CA . ALA A 1 443 ? -19.357 1.136 33.125 1.00 83.81 443 ALA A CA 1
ATOM 3576 C C . ALA A 1 443 ? -20.257 2.375 33.288 1.00 83.81 443 ALA A C 1
ATOM 3578 O O . ALA A 1 443 ? -21.454 2.226 33.538 1.00 83.81 443 ALA A O 1
ATOM 3579 N N . GLU A 1 444 ? -19.729 3.580 33.055 1.00 82.06 444 GLU A N 1
ATOM 3580 C CA . GLU A 1 444 ? -20.503 4.833 33.085 1.00 82.06 444 GLU A CA 1
ATOM 3581 C C . GLU A 1 444 ? -21.632 4.855 32.043 1.00 82.06 444 GLU A C 1
ATOM 3583 O O . GLU A 1 444 ? -22.762 5.242 32.352 1.00 82.06 444 GLU A O 1
ATOM 3588 N N . GLY A 1 445 ? -21.352 4.384 30.823 1.00 75.31 445 GLY A N 1
ATOM 3589 C CA . GLY A 1 445 ? -22.346 4.286 29.752 1.00 75.31 445 GLY A CA 1
ATOM 3590 C C . GLY A 1 445 ? -23.433 3.235 29.996 1.00 75.31 445 GLY A C 1
ATOM 3591 O O . GLY A 1 445 ? -24.493 3.323 29.390 1.00 75.31 445 GLY A O 1
ATOM 3592 N N . SER A 1 446 ? -23.189 2.253 30.869 1.00 70.75 446 SER A N 1
ATOM 3593 C CA . SER A 1 446 ? -24.187 1.249 31.272 1.00 70.75 446 SER A CA 1
ATOM 3594 C C . SER A 1 446 ? -25.044 1.673 32.471 1.00 70.75 446 SER A C 1
ATOM 3596 O O . SER A 1 446 ? -26.099 1.088 32.709 1.00 70.75 446 SER A O 1
ATOM 3598 N N . ALA A 1 447 ? -24.580 2.669 33.232 1.00 63.16 447 ALA A N 1
ATOM 3599 C CA . ALA A 1 447 ? -25.271 3.223 34.394 1.00 63.16 447 ALA A CA 1
ATOM 3600 C C . ALA A 1 447 ? -26.165 4.434 34.054 1.00 63.16 447 ALA A C 1
ATOM 3602 O O . ALA A 1 447 ? -26.965 4.845 34.897 1.00 63.16 447 ALA A O 1
ATOM 3603 N N . SER A 1 448 ? -26.018 4.991 32.846 1.00 49.56 448 SER A N 1
ATOM 3604 C CA . SER A 1 448 ? -26.849 6.064 32.270 1.00 49.56 448 SER A CA 1
ATOM 3605 C C . SER A 1 448 ? -27.908 5.484 31.342 1.00 49.56 448 SER A C 1
ATOM 3607 O O . SER A 1 448 ? -29.026 6.045 31.314 1.00 49.56 448 SER A O 1
#

Sequence (448 aa):
MSPASYAYALPYYIPVVKPNVSQYISLYCRNNDFIVFLIKEITMVPKQLYNSIRCRHRLIKAGHLGPVDAPFENVSLYVCTALLSRATNGAHPETSQTSLRSCVDEVITKMAALGTTRCLFQSFYRVKDLHRIRKTLFRCNARTFCDETSVKGGAKPRFTDAAVQDILTRITGLDLQKVFRPIKQEMKPPTYKLMTDEQLEQAIQFATEEAKKQLQMPPVLPERKPINEVLAVDKILDGMDTAKYVFTDITYSVPHRERFIVVREPDGTLRKATWEERDRLVQVYFPKQGRKLMPHVLFKEENLKTVFSQDRHEDVLNLCLVQFEPDSADYIRVHEATYEDLEKNGKYNLLRSTRHFGGLAWYLVNARRVDGLIADMLRRDMLQDAISLVSLFHMIHPHSESAQEAASQQAAGTDLLKIYSQKESQRSGYIELALQAYEEKAAEGSAS

InterPro domains:
  IPR019374 Small ribosomal subunit protein mS22 [PF10245] (157-398)
  IPR019374 Small ribosomal subunit protein mS22 [PTHR13071] (147-446)

Organism: Poecilia reticulata (NCBI:txid8081)

Foldseek 3Di:
DDDDDDDDDDDDDDDDDDFDWDWDWDWDDDDPDIDIDIDTDRDDDDDPPPPPVVPPPPPDDDDDDDDDDDDPDPPVVVVVVVVVVVPPPDDDDDDDDDDPPPPPVPPVPPPDDDDDDDDDDDDDDDDDDDPDDDPDDPPPPPPPPPPDPDPDDDDFDFCPDPLNVVLLVVLLDADLCVLPPDDPDDDDDDDDDDDDPVRVVVVVVVSRVVLVVQLAADGADAADDKFDFWDDADQVQAPVDDDKDKDWDLDPVDDLVRTFIWIQDSNRIIGGDIPLRSLLVCCVNPPDPLADSDDDPCLDPVNVVVCLVVLNLVVQLVSLVRHDDNNHPSSVVSLVVSLVSCLVVLVLVSSRSHSCNSVSLVVCLVVLNCQSVLLVCLLVLNQVSSQSSLVSSCSNCVPFPLNVVCVVVVDDRVVSLLSCLVGRDPPSVSNVVSNVVSVVVVVVVVVD

pLDDT: mean 70.97, std 30.38, range [22.8, 98.12]